Protein AF-0000000086877181 (afdb_homodimer)

Organism: NCBI:txid248903

Nearest PDB structures (foldseek):
  8ja7-assembly1_A  TM=9.144E-01  e=6.037E-13  Mycobacterium tuberculosis H37Rv
  8hps-assembly1_A  TM=8.932E-01  e=5.031E-12  Mycolicibacterium smegmatis MC2 155
  4tqv-assembly4_M  TM=8.470E-01  e=2.787E-09  Sphingomonas sp.
  4tqu-assembly1_M  TM=8.546E-01  e=5.651E-09  Sphingomonas sp.
  4xtc-assembly1_M  TM=8.256E-01  e=1.146E-08  Sphingomonas sp. A1

Structure (mmCIF, N/CA/C/O backbone):
data_AF-0000000086877181-model_v1
#
loop_
_entity.id
_entity.type
_entity.pdbx_description
1 polymer 'Sugar ABC transporter permease'
#
loop_
_atom_site.group_PDB
_atom_site.id
_atom_site.type_symbol
_atom_site.label_atom_id
_atom_site.label_alt_id
_atom_site.label_comp_id
_atom_site.label_asym_id
_atom_site.label_entity_id
_atom_site.label_seq_id
_atom_site.pdbx_PDB_ins_code
_atom_site.Cartn_x
_atom_site.Cartn_y
_atom_site.Cartn_z
_atom_site.occupancy
_atom_site.B_iso_or_equiv
_atom_site.auth_seq_id
_atom_site.auth_comp_id
_atom_site.auth_asym_id
_atom_site.auth_atom_id
_atom_site.pdbx_PDB_model_num
ATOM 1 N N . MET A 1 1 ? -29.438 13.289 18.031 1 41.72 1 MET A N 1
ATOM 2 C CA . MET A 1 1 ? -29.812 12.039 18.703 1 41.72 1 MET A CA 1
ATOM 3 C C . MET A 1 1 ? -30 10.914 17.688 1 41.72 1 MET A C 1
ATOM 5 O O . MET A 1 1 ? -29.734 9.75 18 1 41.72 1 MET A O 1
ATOM 9 N N . PHE A 1 2 ? -30.719 11.242 16.625 1 44.34 2 PHE A N 1
ATOM 10 C CA . PHE A 1 2 ? -31.25 10.289 15.656 1 44.34 2 PHE A CA 1
ATOM 11 C C . PHE A 1 2 ? -30.141 9.688 14.812 1 44.34 2 PHE A C 1
ATOM 13 O O . PHE A 1 2 ? -30.375 8.766 14.031 1 44.34 2 PHE A O 1
ATOM 20 N N . LEU A 1 3 ? -29.031 10.383 14.664 1 51.78 3 LEU A N 1
ATOM 21 C CA . LEU A 1 3 ? -28 10.039 13.688 1 51.78 3 LEU A CA 1
ATOM 22 C C . LEU A 1 3 ? -27.156 8.867 14.18 1 51.78 3 LEU A C 1
ATOM 24 O O . LEU A 1 3 ? -26.406 8.266 13.406 1 51.78 3 LEU A O 1
ATOM 28 N N . LEU A 1 4 ? -27.297 8.648 15.492 1 54.25 4 LEU A N 1
ATOM 29 C CA . LEU A 1 4 ? -26.578 7.566 16.156 1 54.25 4 LEU A CA 1
ATOM 30 C C . LEU A 1 4 ? -27 6.211 15.602 1 54.25 4 LEU A C 1
ATOM 32 O O . LEU A 1 4 ? -26.141 5.348 15.375 1 54.25 4 LEU A O 1
ATOM 36 N N . PRO A 1 5 ? -28.266 6.102 15.523 1 49.78 5 PRO A N 1
ATOM 37 C CA . PRO A 1 5 ? -28.672 4.781 15.031 1 49.78 5 PRO A CA 1
ATOM 38 C C . PRO A 1 5 ? -28.062 4.457 13.664 1 49.78 5 PRO A C 1
ATOM 40 O O . PRO A 1 5 ? -27.656 3.32 13.422 1 49.78 5 PRO A O 1
ATOM 43 N N . GLY A 1 6 ? -28.141 5.449 12.773 1 53.25 6 GLY A N 1
ATOM 44 C CA . GLY A 1 6 ? -27.578 5.223 11.453 1 53.25 6 GLY A CA 1
ATOM 45 C C . GLY A 1 6 ? -26.094 4.926 11.477 1 53.25 6 GLY A C 1
ATOM 46 O O . GLY A 1 6 ? -25.609 4.066 10.734 1 53.25 6 GLY A O 1
ATOM 47 N N . LEU A 1 7 ? -25.531 5.629 12.438 1 60 7 LEU A N 1
ATOM 48 C CA . LEU A 1 7 ? -24.094 5.426 12.586 1 60 7 LEU A CA 1
ATOM 49 C C . LEU A 1 7 ? -23.797 4.039 13.141 1 60 7 LEU A C 1
ATOM 51 O O . LEU A 1 7 ? -22.828 3.395 12.719 1 60 7 LEU A O 1
ATOM 55 N N . LEU A 1 8 ? -24.688 3.59 14.016 1 56.66 8 LEU A N 1
ATOM 56 C CA . LEU A 1 8 ? -24.516 2.242 14.547 1 56.66 8 LEU A CA 1
ATOM 57 C C . LEU A 1 8 ? -24.688 1.198 13.453 1 56.66 8 LEU A C 1
ATOM 59 O O . LEU A 1 8 ? -23.953 0.206 13.406 1 56.66 8 LEU A O 1
ATOM 63 N N . LEU A 1 9 ? -25.719 1.455 12.633 1 55.03 9 LEU A N 1
ATOM 64 C CA . LEU A 1 9 ? -25.922 0.528 11.523 1 55.03 9 LEU A CA 1
ATOM 65 C C . LEU A 1 9 ? -24.688 0.5 10.625 1 55.03 9 LEU A C 1
ATOM 67 O O . LEU A 1 9 ? -24.266 -0.567 10.172 1 55.03 9 LEU A O 1
ATOM 71 N N . TYR A 1 10 ? -24.219 1.684 10.578 1 61.41 10 TYR A N 1
ATOM 72 C CA . TYR A 1 10 ? -23.047 1.777 9.719 1 61.41 10 TYR A CA 1
ATOM 73 C C . TYR A 1 10 ? -21.828 1.139 10.375 1 61.41 10 TYR A C 1
ATOM 75 O O . TYR A 1 10 ? -21 0.524 9.703 1 61.41 10 TYR A O 1
ATOM 83 N N . VAL A 1 11 ? -21.922 1.151 11.742 1 64.88 11 VAL A N 1
ATOM 84 C CA . VAL A 1 11 ? -20.828 0.486 12.445 1 64.88 11 VAL A CA 1
ATOM 85 C C . VAL A 1 11 ? -20.891 -1.018 12.188 1 64.88 11 VAL A C 1
ATOM 87 O O . VAL A 1 11 ? -19.859 -1.66 11.977 1 64.88 11 VAL A O 1
ATOM 90 N N . GLY A 1 12 ? -22.125 -1.468 12.188 1 63.94 12 GLY A N 1
ATOM 91 C CA . GLY A 1 12 ? -22.281 -2.885 11.906 1 63.94 12 GLY A CA 1
ATOM 92 C C . GLY A 1 12 ? -21.766 -3.283 10.539 1 63.94 12 GLY A C 1
ATOM 93 O O . GLY A 1 12 ? -21.031 -4.266 10.414 1 63.94 12 GLY A O 1
ATOM 94 N N . LEU A 1 13 ? -22.047 -2.424 9.609 1 68 13 LEU A N 1
ATOM 95 C CA . LEU A 1 13 ? -21.609 -2.74 8.25 1 68 13 LEU A CA 1
ATOM 96 C C . LEU A 1 13 ? -20.094 -2.625 8.117 1 68 13 LEU A C 1
ATOM 98 O O . LEU A 1 13 ? -19.484 -3.35 7.336 1 68 13 LEU A O 1
ATOM 102 N N . PHE A 1 14 ? -19.609 -1.828 8.992 1 74.44 14 PHE A N 1
ATOM 103 C CA . PHE A 1 14 ? -18.172 -1.59 8.906 1 74.44 14 PHE A CA 1
ATOM 104 C C . PHE A 1 14 ? -17.406 -2.621 9.719 1 74.44 14 PHE A C 1
ATOM 106 O O . PHE A 1 14 ? -16.344 -3.076 9.312 1 74.44 14 PHE A O 1
ATOM 113 N N . VAL A 1 15 ? -18.078 -3.035 10.805 1 79.19 15 VAL A N 1
ATOM 114 C CA . VAL A 1 15 ? -17.359 -3.943 11.695 1 79.19 15 VAL A CA 1
ATOM 115 C C . VAL A 1 15 ? -17.672 -5.391 11.312 1 79.19 15 VAL A C 1
ATOM 117 O O . VAL A 1 15 ? -16.875 -6.293 11.586 1 79.19 15 VAL A O 1
ATOM 120 N N . PHE A 1 16 ? -18.703 -5.543 10.602 1 83.62 16 PHE A N 1
ATOM 121 C CA . PHE A 1 16 ? -19.234 -6.867 10.32 1 83.62 16 PHE A CA 1
ATOM 122 C C . PHE A 1 16 ? -18.234 -7.711 9.547 1 83.62 16 PHE A C 1
ATOM 124 O O . PHE A 1 16 ? -17.969 -8.859 9.914 1 83.62 16 PHE A O 1
ATOM 131 N N . PRO A 1 17 ? -17.641 -7.199 8.531 1 85.94 17 PRO A N 1
ATOM 132 C CA . PRO A 1 17 ? -16.688 -8.039 7.793 1 85.94 17 PRO A CA 1
ATOM 133 C C . PRO A 1 17 ? -15.523 -8.508 8.656 1 85.94 17 PRO A C 1
ATOM 135 O O . PRO A 1 17 ? -15.109 -9.664 8.57 1 85.94 17 PRO A O 1
ATOM 138 N N . THR A 1 18 ? -15.078 -7.637 9.445 1 84.56 18 THR A N 1
ATOM 139 C CA . THR A 1 18 ? -13.984 -8 10.336 1 84.56 18 THR A CA 1
ATOM 140 C C . THR A 1 18 ? -14.422 -9.086 11.312 1 84.56 18 THR A C 1
ATOM 142 O O . THR A 1 18 ? -13.656 -10.016 11.602 1 84.56 18 THR A O 1
ATOM 145 N N . LEU A 1 19 ? -15.641 -9 11.766 1 86.94 19 LEU A N 1
ATOM 146 C CA . LEU A 1 19 ? -16.172 -10 12.68 1 86.94 19 LEU A CA 1
ATOM 147 C C . LEU A 1 19 ? -16.344 -11.344 11.977 1 86.94 19 LEU A C 1
ATOM 149 O O . LEU A 1 19 ? -16.203 -12.391 12.609 1 86.94 19 LEU A O 1
ATOM 153 N N . THR A 1 20 ? -16.594 -11.297 10.734 1 87.5 20 THR A N 1
ATOM 154 C CA . THR A 1 20 ? -16.703 -12.539 9.977 1 87.5 20 THR A CA 1
ATOM 155 C C . THR A 1 20 ? -15.344 -13.242 9.898 1 87.5 20 THR A C 1
ATOM 157 O O . THR A 1 20 ? -15.266 -14.469 9.992 1 87.5 20 THR A O 1
ATOM 160 N N . GLY A 1 21 ? -14.289 -12.422 9.664 1 89.56 21 GLY A N 1
ATOM 161 C CA . GLY A 1 21 ? -12.953 -13 9.719 1 89.56 21 GLY A CA 1
ATOM 162 C C . GLY A 1 21 ? -12.648 -13.648 11.055 1 89.56 21 GLY A C 1
ATOM 163 O O . GLY A 1 21 ? -12.07 -14.742 11.102 1 89.56 21 GLY A O 1
ATOM 164 N N . LEU A 1 22 ? -13.102 -12.961 12.102 1 92.25 22 LEU A N 1
ATOM 165 C CA . LEU A 1 22 ? -12.93 -13.508 13.438 1 92.25 22 LEU A CA 1
ATOM 166 C C . LEU A 1 22 ? -13.719 -14.805 13.594 1 92.25 22 LEU A C 1
ATOM 168 O O . LEU A 1 22 ? -13.227 -15.773 14.172 1 92.25 22 LEU A O 1
ATOM 172 N N . PHE A 1 23 ? -14.859 -14.828 13.109 1 91.44 23 PHE A N 1
ATOM 173 C CA . PHE A 1 23 ? -15.727 -16 13.195 1 91.44 23 PHE A CA 1
ATOM 174 C C . PHE A 1 23 ? -15.07 -17.203 12.523 1 91.44 23 PHE A C 1
ATOM 176 O O . PHE A 1 23 ? -14.977 -18.281 13.125 1 91.44 23 PHE A O 1
ATOM 183 N N . TYR A 1 24 ? -14.562 -17.047 11.328 1 92.44 24 TYR A N 1
ATOM 184 C CA . TYR A 1 24 ? -14 -18.172 10.578 1 92.44 24 TYR A CA 1
ATOM 185 C C . TYR A 1 24 ? -12.68 -18.625 11.188 1 92.44 24 TYR A C 1
ATOM 187 O O . TYR A 1 24 ? -12.25 -19.75 10.969 1 92.44 24 TYR A O 1
ATOM 195 N N . SER A 1 25 ? -12.062 -17.703 11.914 1 96.25 25 SER A N 1
ATOM 196 C CA . SER A 1 25 ? -10.828 -18.078 12.586 1 96.25 25 SER A CA 1
ATOM 197 C C . SER A 1 25 ? -11.062 -19.203 13.594 1 96.25 25 SER A C 1
ATOM 199 O O . SER A 1 25 ? -10.117 -19.844 14.047 1 96.25 25 SER A O 1
ATOM 201 N N . PHE A 1 26 ? -12.328 -19.438 13.93 1 97.31 26 PHE A N 1
ATOM 202 C CA . PHE A 1 26 ? -12.672 -20.484 14.883 1 97.31 26 PHE A CA 1
ATOM 203 C C . PHE A 1 26 ? -13.203 -21.719 14.156 1 97.31 26 PHE A C 1
ATOM 205 O O . PHE A 1 26 ? -13.734 -22.641 14.781 1 97.31 26 PHE A O 1
ATOM 212 N N . THR A 1 27 ? -13.07 -21.75 12.836 1 95.31 27 THR A N 1
ATOM 213 C CA . THR A 1 27 ? -13.578 -22.859 12.047 1 95.31 27 THR A CA 1
ATOM 214 C C . THR A 1 27 ? -12.461 -23.516 11.242 1 95.31 27 THR A C 1
ATOM 216 O O . THR A 1 27 ? -11.359 -22.984 11.148 1 95.31 27 THR A O 1
ATOM 219 N N . ASP A 1 28 ? -12.734 -24.719 10.695 1 96.38 28 ASP A N 1
ATOM 220 C CA . ASP A 1 28 ? -11.781 -25.422 9.844 1 96.38 28 ASP A CA 1
ATOM 221 C C . ASP A 1 28 ? -12.133 -25.266 8.367 1 96.38 28 ASP A C 1
ATOM 223 O O . ASP A 1 28 ? -11.82 -26.125 7.543 1 96.38 28 ASP A O 1
ATOM 227 N N . TRP A 1 29 ? -12.734 -24.172 8.023 1 91.81 29 TRP A N 1
ATOM 228 C CA . TRP A 1 29 ? -13.227 -23.984 6.66 1 91.81 29 TRP A CA 1
ATOM 229 C C . TRP A 1 29 ? -12.078 -23.906 5.668 1 91.81 29 TRP A C 1
ATOM 231 O O . TRP A 1 29 ? -11.055 -23.281 5.938 1 91.81 29 TRP A O 1
ATOM 241 N N . ASP A 1 30 ? -12.289 -24.531 4.547 1 92.12 30 ASP A N 1
ATOM 242 C CA . ASP A 1 30 ? -11.242 -24.578 3.533 1 92.12 30 ASP A CA 1
ATOM 243 C C . ASP A 1 30 ? -11.453 -23.5 2.475 1 92.12 30 ASP A C 1
ATOM 245 O O . ASP A 1 30 ? -10.617 -23.312 1.591 1 92.12 30 ASP A O 1
ATOM 249 N N . GLY A 1 31 ? -12.578 -22.812 2.541 1 84.12 31 GLY A N 1
ATOM 250 C CA . GLY A 1 31 ? -12.828 -21.719 1.627 1 84.12 31 GLY A CA 1
ATOM 251 C C . GLY A 1 31 ? -13.695 -22.109 0.442 1 84.12 31 GLY A C 1
ATOM 252 O O . GLY A 1 31 ? -14.133 -21.25 -0.323 1 84.12 31 GLY A O 1
ATOM 253 N N . VAL A 1 32 ? -13.992 -23.391 0.333 1 82.38 32 VAL A N 1
ATOM 254 C CA . VAL A 1 32 ? -14.703 -23.844 -0.86 1 82.38 32 VAL A CA 1
ATOM 255 C C . VAL A 1 32 ? -15.891 -24.703 -0.455 1 82.38 32 VAL A C 1
ATOM 257 O O . VAL A 1 32 ? -16.969 -24.625 -1.062 1 82.38 32 VAL A O 1
ATOM 260 N N . SER A 1 33 ? -15.656 -25.484 0.576 1 86.31 33 SER A N 1
ATOM 261 C CA . SER A 1 33 ? -16.688 -26.438 0.997 1 86.31 33 SER A CA 1
ATOM 262 C C . SER A 1 33 ? -17.922 -25.703 1.501 1 86.31 33 SER A C 1
ATOM 264 O O . SER A 1 33 ? -17.828 -24.609 2.049 1 86.31 33 SER A O 1
ATOM 266 N N . PRO A 1 34 ? -19.062 -26.281 1.38 1 83.38 34 PRO A N 1
ATOM 267 C CA . PRO A 1 34 ? -20.312 -25.656 1.816 1 83.38 34 PRO A CA 1
ATOM 268 C C . PRO A 1 34 ? -20.484 -25.703 3.332 1 83.38 34 PRO A C 1
ATOM 270 O O . PRO A 1 34 ? -21.391 -25.062 3.867 1 83.38 34 PRO A O 1
ATOM 273 N N . SER A 1 35 ? -19.641 -26.516 3.943 1 87.06 35 SER A N 1
ATOM 274 C CA . SER A 1 35 ? -19.766 -26.625 5.395 1 87.06 35 SER A CA 1
ATOM 275 C C . SER A 1 35 ? -18.406 -26.516 6.082 1 87.06 35 SER A C 1
ATOM 277 O O . SER A 1 35 ? -17.375 -26.594 5.43 1 87.06 35 SER A O 1
ATOM 279 N N . TYR A 1 36 ? -18.484 -26.156 7.336 1 90.81 36 TYR A N 1
ATOM 280 C CA . TYR A 1 36 ? -17.312 -26.078 8.188 1 90.81 36 TYR A CA 1
ATOM 281 C C . TYR A 1 36 ? -17.625 -26.516 9.609 1 90.81 36 TYR A C 1
ATOM 283 O O . TYR A 1 36 ? -18.797 -26.578 9.992 1 90.81 36 TYR A O 1
ATOM 291 N N . ALA A 1 37 ? -16.609 -26.938 10.383 1 95.94 37 ALA A N 1
ATOM 292 C CA . ALA A 1 37 ? -16.75 -27.266 11.797 1 95.94 37 ALA A CA 1
ATOM 293 C C . ALA A 1 37 ? -16.094 -26.203 12.672 1 95.94 37 ALA A C 1
ATOM 295 O O . ALA A 1 37 ? -15.117 -25.578 12.258 1 95.94 37 ALA A O 1
ATOM 296 N N . PHE A 1 38 ? -16.719 -26.047 13.797 1 96.88 38 PHE A N 1
ATOM 297 C CA . PHE A 1 38 ? -16.078 -25.203 14.797 1 96.88 38 PHE A CA 1
ATOM 298 C C . PHE A 1 38 ? -14.938 -25.938 15.492 1 96.88 38 PHE A C 1
ATOM 300 O O . PHE A 1 38 ? -15.102 -27.078 15.93 1 96.88 38 PHE A O 1
ATOM 307 N N . VAL A 1 39 ? -13.812 -25.297 15.547 1 98 39 VAL A N 1
ATOM 308 C CA . VAL A 1 39 ? -12.633 -25.953 16.109 1 98 39 VAL A CA 1
ATOM 309 C C . VAL A 1 39 ? -12.094 -25.125 17.281 1 98 39 VAL A C 1
ATOM 311 O O . VAL A 1 39 ? -10.984 -25.359 17.766 1 98 39 VAL A O 1
ATOM 314 N N . GLY A 1 40 ? -12.844 -24.109 17.656 1 97.19 40 GLY A N 1
ATOM 315 C CA . GLY A 1 40 ? -12.43 -23.281 18.781 1 97.19 40 GLY A CA 1
ATOM 316 C C . GLY A 1 40 ? -11.117 -22.547 18.531 1 97.19 40 GLY A C 1
ATOM 317 O O . GLY A 1 40 ? -10.961 -21.891 17.5 1 97.19 40 GLY A O 1
ATOM 318 N N . LEU A 1 41 ? -10.172 -22.828 19.469 1 97.88 41 LEU A N 1
ATOM 319 C CA . LEU A 1 41 ? -8.922 -22.078 19.422 1 97.88 41 LEU A CA 1
ATOM 320 C C . LEU A 1 41 ? -7.828 -22.875 18.719 1 97.88 41 LEU A C 1
ATOM 322 O O . LEU A 1 41 ? -6.656 -22.5 18.734 1 97.88 41 LEU A O 1
ATOM 326 N N . ASP A 1 42 ? -8.156 -23.891 18 1 98.19 42 ASP A N 1
ATOM 327 C CA . ASP A 1 42 ? -7.188 -24.797 17.391 1 98.19 42 ASP A CA 1
ATOM 328 C C . ASP A 1 42 ? -6.371 -24.078 16.312 1 98.19 42 ASP A C 1
ATOM 330 O O . ASP A 1 42 ? -5.164 -24.312 16.188 1 98.19 42 ASP A O 1
ATOM 334 N N . ASN A 1 43 ? -7.051 -23.234 15.555 1 98.25 43 ASN A N 1
ATOM 335 C CA . ASN A 1 43 ? -6.332 -22.5 14.516 1 98.25 43 ASN A CA 1
ATOM 336 C C . ASN A 1 43 ? -5.25 -21.594 15.117 1 98.25 43 ASN A C 1
ATOM 338 O O . ASN A 1 43 ? -4.184 -21.422 14.523 1 98.25 43 ASN A O 1
ATOM 342 N N . TYR A 1 44 ? -5.543 -21.047 16.25 1 98.06 44 TYR A N 1
ATOM 343 C CA . TYR A 1 44 ? -4.57 -20.203 16.922 1 98.06 44 TYR A CA 1
ATOM 344 C C . TYR A 1 44 ? -3.412 -21.016 17.484 1 98.06 44 TYR A C 1
ATOM 346 O O . TYR A 1 44 ? -2.248 -20.625 17.344 1 98.06 44 TYR A O 1
ATOM 354 N N . LYS A 1 45 ? -3.725 -22.125 18.016 1 97.81 45 LYS A N 1
ATOM 355 C CA . LYS A 1 45 ? -2.686 -23.016 18.5 1 97.81 45 LYS A CA 1
ATOM 356 C C . LYS A 1 45 ? -1.813 -23.531 17.359 1 97.81 45 LYS A C 1
ATOM 358 O O . LYS A 1 45 ? -0.585 -23.547 17.469 1 97.81 45 LYS A O 1
ATOM 363 N N . ASP A 1 46 ? -2.451 -23.891 16.312 1 97.31 46 ASP A N 1
ATOM 364 C CA . ASP A 1 46 ? -1.736 -24.406 15.141 1 97.31 46 ASP A CA 1
ATOM 365 C C . ASP A 1 46 ? -0.84 -23.328 14.539 1 97.31 46 ASP A C 1
ATOM 367 O O . ASP A 1 46 ? 0.278 -23.609 14.102 1 97.31 46 ASP A O 1
ATOM 371 N N . SER A 1 47 ? -1.338 -22.125 14.461 1 96.88 47 SER A N 1
ATOM 372 C CA . SER A 1 47 ? -0.537 -21.031 13.938 1 96.88 47 SER A CA 1
ATOM 373 C C . SER A 1 47 ? 0.708 -20.797 14.789 1 96.88 47 SER A C 1
ATOM 375 O O . SER A 1 47 ? 1.825 -20.766 14.266 1 96.88 47 SER A O 1
ATOM 377 N N . LEU A 1 48 ? 0.527 -20.766 16.109 1 95.81 48 LEU A N 1
ATOM 378 C CA . LEU A 1 48 ? 1.632 -20.438 17.016 1 95.81 48 LEU A CA 1
ATOM 379 C C . LEU A 1 48 ? 2.633 -21.578 17.078 1 95.81 48 LEU A C 1
ATOM 381 O O . LEU A 1 48 ? 3.818 -21.359 17.344 1 95.81 48 LEU A O 1
ATOM 385 N N . SER A 1 49 ? 2.215 -22.75 16.781 1 96.12 49 SER A N 1
ATOM 386 C CA . SER A 1 49 ? 3.092 -23.922 16.828 1 96.12 49 SER A CA 1
ATOM 387 C C . SER A 1 49 ? 3.748 -24.172 15.469 1 96.12 49 SER A C 1
ATOM 389 O O . SER A 1 49 ? 4.684 -24.969 15.367 1 96.12 49 SER A O 1
ATOM 391 N N . SER A 1 50 ? 3.271 -23.531 14.461 1 97.12 50 SER A N 1
ATOM 392 C CA . SER A 1 50 ? 3.791 -23.703 13.109 1 97.12 50 SER A CA 1
ATOM 393 C C . SER A 1 50 ? 5.188 -23.109 12.969 1 97.12 50 SER A C 1
ATOM 395 O O . SER A 1 50 ? 5.398 -21.938 13.266 1 97.12 50 SER A O 1
ATOM 397 N N . ILE A 1 51 ? 6.094 -23.938 12.461 1 97.12 51 ILE A N 1
ATOM 398 C CA . ILE A 1 51 ? 7.457 -23.484 12.211 1 97.12 51 ILE A CA 1
ATOM 399 C C . ILE A 1 51 ? 7.445 -22.391 11.148 1 97.12 51 ILE A C 1
ATOM 401 O O . ILE A 1 51 ? 8.195 -21.422 11.242 1 97.12 51 ILE A O 1
ATOM 405 N N . VAL A 1 52 ? 6.598 -22.562 10.188 1 97.38 52 VAL A N 1
ATOM 406 C CA . VAL A 1 52 ? 6.531 -21.609 9.094 1 97.38 52 VAL A CA 1
ATOM 407 C C . VAL A 1 52 ? 5.961 -20.281 9.602 1 97.38 52 VAL A C 1
ATOM 409 O O . VAL A 1 52 ? 6.441 -19.203 9.227 1 97.38 52 VAL A O 1
ATOM 412 N N . PHE A 1 53 ? 4.969 -20.375 10.523 1 97.94 53 PHE A N 1
ATOM 413 C CA . PHE A 1 53 ? 4.395 -19.156 11.094 1 97.94 53 PHE A CA 1
ATOM 414 C C . PHE A 1 53 ? 5.434 -18.406 11.914 1 97.94 53 PHE A C 1
ATOM 416 O O . PHE A 1 53 ? 5.574 -17.188 11.781 1 97.94 53 PHE A O 1
ATOM 423 N N . ARG A 1 54 ? 6.137 -19.125 12.711 1 97.56 54 ARG A N 1
ATOM 424 C CA . ARG A 1 54 ? 7.145 -18.5 13.555 1 97.56 54 ARG A CA 1
ATOM 425 C C . ARG A 1 54 ? 8.258 -17.875 12.719 1 97.56 54 ARG A C 1
ATOM 427 O O . ARG A 1 54 ? 8.75 -16.797 13.039 1 97.56 54 ARG A O 1
ATOM 434 N N . LYS A 1 55 ? 8.633 -18.578 11.68 1 98.06 55 LYS A N 1
ATOM 435 C CA . LYS A 1 55 ? 9.633 -18.031 10.766 1 98.06 55 LYS A CA 1
ATOM 436 C C . LYS A 1 55 ? 9.117 -16.766 10.078 1 98.06 55 LYS A C 1
ATOM 438 O O . LYS A 1 55 ? 9.844 -15.781 9.953 1 98.06 55 LYS A O 1
ATOM 443 N N . ALA A 1 56 ? 7.863 -16.797 9.594 1 98.44 56 ALA A N 1
ATOM 444 C CA . ALA A 1 56 ? 7.25 -15.648 8.945 1 98.44 56 ALA A CA 1
ATOM 445 C C . ALA A 1 56 ? 7.195 -14.453 9.891 1 98.44 56 ALA A C 1
ATOM 447 O O . ALA A 1 56 ? 7.453 -13.32 9.484 1 98.44 56 ALA A O 1
ATOM 448 N N . PHE A 1 57 ? 6.867 -14.75 11.156 1 97.5 57 PHE A N 1
ATOM 449 C CA . PHE A 1 57 ? 6.832 -13.688 12.156 1 97.5 57 PHE A CA 1
ATOM 450 C C . PHE A 1 57 ? 8.219 -13.086 12.359 1 97.5 57 PHE A C 1
ATOM 452 O O . PHE A 1 57 ? 8.375 -11.867 12.367 1 97.5 57 PHE A O 1
ATOM 459 N N . GLY A 1 58 ? 9.188 -13.914 12.531 1 97.75 58 GLY A N 1
ATOM 460 C CA . GLY A 1 58 ? 10.555 -13.445 12.672 1 97.75 58 GLY A CA 1
ATOM 461 C C . GLY A 1 58 ? 11.039 -12.641 11.484 1 97.75 58 GLY A C 1
ATOM 462 O O . GLY A 1 58 ? 11.633 -11.57 11.656 1 97.75 58 GLY A O 1
ATOM 463 N N . ASN A 1 59 ? 10.766 -13.164 10.273 1 98.56 59 ASN A N 1
ATOM 464 C CA . ASN A 1 59 ? 11.125 -12.453 9.055 1 98.56 59 ASN A CA 1
ATOM 465 C C . ASN A 1 59 ? 10.445 -11.086 8.984 1 98.56 59 ASN A C 1
ATOM 467 O O . ASN A 1 59 ? 11.047 -10.109 8.539 1 98.56 59 ASN A O 1
ATOM 471 N N . ASN A 1 60 ? 9.195 -11.078 9.422 1 98.06 60 ASN A N 1
ATOM 472 C CA . ASN A 1 60 ? 8.43 -9.844 9.391 1 98.06 60 ASN A CA 1
ATOM 473 C C . ASN A 1 60 ? 9.055 -8.773 10.281 1 98.06 60 ASN A C 1
ATOM 475 O O . ASN A 1 60 ? 9.18 -7.617 9.867 1 98.06 60 ASN A O 1
ATOM 479 N N . VAL A 1 61 ? 9.438 -9.156 11.453 1 96.94 61 VAL A N 1
ATOM 480 C CA . VAL A 1 61 ? 10.047 -8.242 12.406 1 96.94 61 VAL A CA 1
ATOM 481 C C . VAL A 1 61 ? 11.414 -7.801 11.891 1 96.94 61 VAL A C 1
ATOM 483 O O . VAL A 1 61 ? 11.75 -6.613 11.93 1 96.94 61 VAL A O 1
ATOM 486 N N . GLU A 1 62 ? 12.148 -8.734 11.398 1 98 62 GLU A N 1
ATOM 487 C CA . GLU A 1 62 ? 13.469 -8.438 10.852 1 98 62 GLU A CA 1
ATOM 488 C C . GLU A 1 62 ? 13.375 -7.461 9.688 1 98 62 GLU A C 1
ATOM 490 O O . GLU A 1 62 ? 14.141 -6.496 9.609 1 98 62 GLU A O 1
ATOM 495 N N . PHE A 1 63 ? 12.5 -7.738 8.82 1 98.44 63 PHE A N 1
ATOM 496 C CA . PHE A 1 63 ? 12.273 -6.883 7.66 1 98.44 63 PHE A CA 1
ATOM 497 C C . PHE A 1 63 ? 11.859 -5.48 8.094 1 98.44 63 PHE A C 1
ATOM 499 O O . PHE A 1 63 ? 12.461 -4.492 7.664 1 98.44 63 PHE A O 1
ATOM 506 N N . MET A 1 64 ? 10.891 -5.43 8.953 1 97.5 64 MET A N 1
ATOM 507 C CA . MET A 1 64 ? 10.359 -4.16 9.438 1 97.5 64 MET A CA 1
ATOM 508 C C . MET A 1 64 ? 11.445 -3.34 10.117 1 97.5 64 MET A C 1
ATOM 510 O O . MET A 1 64 ? 11.633 -2.162 9.805 1 97.5 64 MET A O 1
ATOM 514 N N . LEU A 1 65 ? 12.18 -3.918 11.008 1 97.38 65 LEU A N 1
ATOM 515 C CA . LEU A 1 65 ? 13.219 -3.193 11.742 1 97.38 65 LEU A CA 1
ATOM 516 C C . LEU A 1 65 ? 14.305 -2.691 10.797 1 97.38 65 LEU A C 1
ATOM 518 O O . LEU A 1 65 ? 14.758 -1.552 10.922 1 97.38 65 LEU A O 1
ATOM 522 N N . THR A 1 66 ? 14.695 -3.553 9.891 1 98.5 66 THR A N 1
ATOM 523 C CA . THR A 1 66 ? 15.719 -3.168 8.922 1 98.5 66 THR A CA 1
ATOM 524 C C . THR A 1 66 ? 15.258 -1.978 8.086 1 98.5 66 THR A C 1
ATOM 526 O O . THR A 1 66 ? 15.992 -1.006 7.918 1 98.5 66 THR A O 1
ATOM 529 N N . VAL A 1 67 ? 14.039 -2.045 7.605 1 98.5 67 VAL A N 1
ATOM 530 C CA . VAL A 1 67 ? 13.508 -1 6.734 1 98.5 67 VAL A CA 1
ATOM 531 C C . VAL A 1 67 ? 13.312 0.286 7.535 1 98.5 67 VAL A C 1
ATOM 533 O O . VAL A 1 67 ? 13.688 1.37 7.082 1 98.5 67 VAL A O 1
ATOM 536 N N . VAL A 1 68 ? 12.75 0.156 8.742 1 97.25 68 VAL A N 1
ATOM 537 C CA . VAL A 1 68 ? 12.461 1.34 9.547 1 97.25 68 VAL A CA 1
ATOM 538 C C . VAL A 1 68 ? 13.766 2.078 9.852 1 97.25 68 VAL A C 1
ATOM 540 O O . VAL A 1 68 ? 13.844 3.299 9.703 1 97.25 68 VAL A O 1
ATOM 543 N N . ILE A 1 69 ? 14.773 1.373 10.211 1 98 69 ILE A N 1
ATOM 544 C CA . ILE A 1 69 ? 16.047 1.981 10.594 1 98 69 ILE A CA 1
ATOM 545 C C . ILE A 1 69 ? 16.734 2.578 9.367 1 98 69 ILE A C 1
ATOM 547 O O . ILE A 1 69 ? 17.078 3.758 9.352 1 98 69 ILE A O 1
ATOM 551 N N . ALA A 1 70 ? 16.828 1.83 8.336 1 98.19 70 ALA A N 1
ATOM 552 C CA . ALA A 1 70 ? 17.562 2.262 7.152 1 98.19 70 ALA A CA 1
ATOM 553 C C . ALA A 1 70 ? 16.828 3.371 6.418 1 98.19 70 ALA A C 1
ATOM 555 O O . ALA A 1 70 ? 17.422 4.363 6 1 98.19 70 ALA A O 1
ATOM 556 N N . GLN A 1 71 ? 15.547 3.174 6.223 1 97.69 71 GLN A N 1
ATOM 557 C CA . GLN A 1 71 ? 14.758 4.152 5.477 1 97.69 71 GLN A CA 1
ATOM 558 C C . GLN A 1 71 ? 14.68 5.48 6.223 1 97.69 71 GLN A C 1
ATOM 560 O O . GLN A 1 71 ? 14.742 6.547 5.609 1 97.69 71 GLN A O 1
ATOM 565 N N . THR A 1 72 ? 14.5 5.391 7.574 1 97.25 72 THR A N 1
ATOM 566 C CA . THR A 1 72 ? 14.469 6.617 8.367 1 97.25 72 THR A CA 1
ATOM 567 C C . THR A 1 72 ? 15.805 7.352 8.273 1 97.25 72 THR A C 1
ATOM 569 O O . THR A 1 72 ? 15.836 8.562 8.047 1 97.25 72 THR A O 1
ATOM 572 N N . PHE A 1 73 ? 16.828 6.621 8.367 1 97.19 73 PHE A N 1
ATOM 573 C CA . PHE A 1 73 ? 18.172 7.203 8.32 1 97.19 73 PHE A CA 1
ATOM 574 C C . PHE A 1 73 ? 18.453 7.816 6.957 1 97.19 73 PHE A C 1
ATOM 576 O O . PHE A 1 73 ? 18.875 8.969 6.863 1 97.19 73 PHE A O 1
ATOM 583 N N . ILE A 1 74 ? 18.203 7.125 5.918 1 95.62 74 ILE A N 1
ATOM 584 C CA . ILE A 1 74 ? 18.516 7.57 4.566 1 95.62 74 ILE A CA 1
ATOM 585 C C . ILE A 1 74 ? 17.625 8.758 4.195 1 95.62 74 ILE A C 1
ATOM 587 O O . ILE A 1 74 ? 18.094 9.734 3.607 1 95.62 74 ILE A O 1
ATOM 591 N N . SER A 1 75 ? 16.344 8.656 4.539 1 97 75 SER A N 1
ATOM 592 C CA . SER A 1 75 ? 15.445 9.766 4.242 1 97 75 SER A CA 1
ATOM 593 C C . SER A 1 75 ? 15.859 11.031 4.973 1 97 75 SER A C 1
ATOM 595 O O . SER A 1 75 ? 15.758 12.133 4.426 1 97 75 SER A O 1
ATOM 597 N N . LEU A 1 76 ? 16.312 10.891 6.23 1 96.81 76 LEU A N 1
ATOM 598 C CA . LEU A 1 76 ? 16.75 12.047 7.012 1 96.81 76 LEU A CA 1
ATOM 599 C C . LEU A 1 76 ? 18 12.672 6.395 1 96.81 76 LEU A C 1
ATOM 601 O O . LEU A 1 76 ? 18.094 13.891 6.262 1 96.81 76 LEU A O 1
ATOM 605 N N . VAL A 1 77 ? 18.922 11.836 6.035 1 94.94 77 VAL A N 1
ATOM 606 C CA . VAL A 1 77 ? 20.156 12.32 5.434 1 94.94 77 VAL A CA 1
ATOM 607 C C . VAL A 1 77 ? 19.844 13.062 4.133 1 94.94 77 VAL A C 1
ATOM 609 O O . VAL A 1 77 ? 20.359 14.164 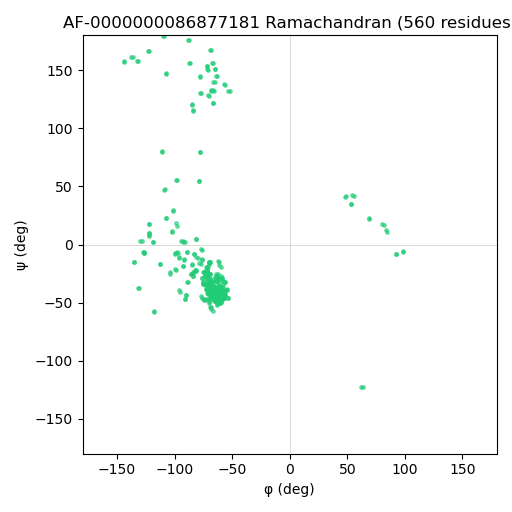3.898 1 94.94 77 VAL A O 1
ATOM 612 N N . LEU A 1 78 ? 19 12.5 3.314 1 94.25 78 LEU A N 1
ATOM 613 C CA . LEU A 1 78 ? 18.609 13.148 2.066 1 94.25 78 LEU A CA 1
ATOM 614 C C . LEU A 1 78 ? 17.906 14.477 2.336 1 94.25 78 LEU A C 1
ATOM 616 O O . LEU A 1 78 ? 18.156 15.461 1.646 1 94.25 78 LEU A O 1
ATOM 620 N N . ALA A 1 79 ? 17.078 14.469 3.354 1 96.5 79 ALA A N 1
ATOM 621 C CA . ALA A 1 79 ? 16.359 15.688 3.689 1 96.5 79 ALA A CA 1
ATOM 622 C C . ALA A 1 79 ? 17.312 16.797 4.129 1 96.5 79 ALA A C 1
ATOM 624 O O . ALA A 1 79 ? 17.156 17.953 3.729 1 96.5 79 ALA A O 1
ATOM 625 N N . LEU A 1 80 ? 18.297 16.438 4.957 1 95 80 LEU A N 1
ATOM 626 C CA . LEU A 1 80 ? 19.266 17.422 5.449 1 95 80 LEU A CA 1
ATOM 627 C C . LEU A 1 80 ? 20.094 17.984 4.305 1 95 80 LEU A C 1
ATOM 629 O O . LEU A 1 80 ? 20.453 19.172 4.316 1 95 80 LEU A O 1
ATOM 633 N N . LEU A 1 81 ? 20.297 17.156 3.322 1 92.88 81 LEU A N 1
ATOM 634 C CA . LEU A 1 81 ? 21.125 17.578 2.195 1 92.88 81 LEU A CA 1
ATOM 635 C C . LEU A 1 81 ? 20.297 18.406 1.21 1 92.88 81 LEU A C 1
ATOM 637 O O . LEU A 1 81 ? 20.859 19.266 0.506 1 92.88 81 LEU A O 1
ATOM 641 N N . LEU A 1 82 ? 18.984 18.234 1.25 1 94.56 82 LEU A N 1
ATOM 642 C CA . LEU A 1 82 ? 18.203 18.828 0.164 1 94.56 82 LEU A CA 1
ATOM 643 C C . LEU A 1 82 ? 17.156 19.797 0.706 1 94.56 82 LEU A C 1
ATOM 645 O O . LEU A 1 82 ? 16.234 20.188 -0.017 1 94.56 82 LEU A O 1
ATOM 649 N N . VAL A 1 83 ? 17.328 20.188 1.867 1 95.38 83 VAL A N 1
ATOM 650 C CA . VAL A 1 83 ? 16.312 20.969 2.553 1 95.38 83 VAL A CA 1
ATOM 651 C C . VAL A 1 83 ? 16.188 22.344 1.913 1 95.38 83 VAL A C 1
ATOM 653 O O . VAL A 1 83 ? 15.094 22.922 1.857 1 95.38 83 VAL A O 1
ATOM 656 N N . LYS A 1 84 ? 17.266 22.875 1.396 1 94.12 84 LYS A N 1
ATOM 657 C CA . LYS A 1 84 ? 17.234 24.219 0.801 1 94.12 84 LYS A CA 1
ATOM 658 C C . LYS A 1 84 ? 16.469 24.203 -0.523 1 94.12 84 LYS A C 1
ATOM 660 O O . LYS A 1 84 ? 16.531 23.219 -1.273 1 94.12 84 LYS A O 1
ATOM 665 N N . ASN A 1 85 ? 15.852 25.312 -0.869 1 93.88 85 ASN A N 1
ATOM 666 C CA . ASN A 1 85 ? 14.984 25.375 -2.043 1 93.88 85 ASN A CA 1
ATOM 667 C C . ASN A 1 85 ? 15.719 25.969 -3.242 1 93.88 85 ASN A C 1
ATOM 669 O O . ASN A 1 85 ? 15.227 26.906 -3.881 1 93.88 85 ASN A O 1
ATOM 673 N N . THR A 1 86 ? 16.812 25.406 -3.588 1 94 86 THR A N 1
ATOM 674 C CA . THR A 1 86 ? 17.453 25.766 -4.844 1 94 86 THR A CA 1
ATOM 675 C C . THR A 1 86 ? 16.906 24.938 -6 1 94 86 THR A C 1
ATOM 677 O O . THR A 1 86 ? 16.328 23.875 -5.781 1 94 86 THR A O 1
ATOM 680 N N . LYS A 1 87 ? 17 25.422 -7.195 1 92.81 87 LYS A N 1
ATOM 681 C CA . LYS A 1 87 ? 16.484 24.719 -8.375 1 92.81 87 LYS A CA 1
ATOM 682 C C . LYS A 1 87 ? 17.047 23.312 -8.453 1 92.81 87 LYS A C 1
ATOM 684 O O . LYS A 1 87 ? 16.312 22.344 -8.695 1 92.81 87 LYS A O 1
ATOM 689 N N . THR A 1 88 ? 18.328 23.156 -8.25 1 91.56 88 THR A N 1
ATOM 690 C CA . THR A 1 88 ? 18.984 21.859 -8.328 1 91.56 88 THR A CA 1
ATOM 691 C C . THR A 1 88 ? 18.438 20.906 -7.27 1 91.56 88 THR A C 1
ATOM 693 O O . THR A 1 88 ? 18.172 19.75 -7.559 1 91.56 88 THR A O 1
ATOM 696 N N . ARG A 1 89 ? 18.219 21.406 -6.043 1 92.81 89 ARG A N 1
ATOM 697 C CA . ARG A 1 89 ? 17.75 20.547 -4.949 1 92.81 89 ARG A CA 1
ATOM 698 C C . ARG A 1 89 ? 16.297 20.141 -5.145 1 92.81 89 ARG A C 1
ATOM 700 O O . ARG A 1 89 ? 15.914 19.031 -4.797 1 92.81 89 ARG A O 1
ATOM 707 N N . VAL A 1 90 ? 15.617 21 -5.773 1 91.56 90 VAL A N 1
ATOM 708 C CA . VAL A 1 90 ? 14.219 20.688 -6.055 1 91.56 90 VAL A CA 1
ATOM 709 C C . VAL A 1 90 ? 14.133 19.594 -7.109 1 91.56 90 VAL A C 1
ATOM 711 O O . VAL A 1 90 ? 13.312 18.672 -7 1 91.56 90 VAL A O 1
ATOM 714 N N . VAL A 1 91 ? 14.938 19.672 -8.078 1 89.56 91 VAL A N 1
ATOM 715 C CA . VAL A 1 91 ? 14.969 18.656 -9.117 1 89.56 91 VAL A CA 1
ATOM 716 C C . VAL A 1 91 ? 15.414 17.328 -8.516 1 89.56 91 VAL A C 1
ATOM 718 O O . VAL A 1 91 ? 14.852 16.281 -8.828 1 89.56 91 VAL A O 1
ATOM 721 N N . LEU A 1 92 ? 16.391 17.375 -7.625 1 91 92 LEU A N 1
ATOM 722 C CA . LEU A 1 92 ? 16.875 16.156 -6.992 1 91 92 LEU A CA 1
ATOM 723 C C . LEU A 1 92 ? 15.805 15.547 -6.098 1 91 92 LEU A C 1
ATOM 725 O O . LEU A 1 92 ? 15.672 14.32 -6.027 1 91 92 LEU A O 1
ATOM 729 N N . ARG A 1 93 ? 15.023 16.375 -5.398 1 91.5 93 ARG A N 1
ATOM 730 C CA . ARG A 1 93 ? 13.914 15.867 -4.594 1 91.5 93 ARG A CA 1
ATOM 731 C C . ARG A 1 93 ? 12.93 15.078 -5.445 1 91.5 93 ARG A C 1
ATOM 733 O O . ARG A 1 93 ? 12.469 14.008 -5.047 1 91.5 93 ARG A O 1
ATOM 740 N N . ALA A 1 94 ? 12.664 15.594 -6.617 1 87.25 94 ALA A N 1
ATOM 741 C CA . ALA A 1 94 ? 11.727 14.938 -7.531 1 87.25 94 ALA A CA 1
ATOM 742 C C . ALA A 1 94 ? 12.273 13.602 -8.008 1 87.25 94 ALA A C 1
ATOM 744 O O . ALA A 1 94 ? 11.531 12.617 -8.109 1 87.25 94 ALA A O 1
ATOM 745 N N . LEU A 1 95 ? 13.547 13.586 -8.266 1 88.62 95 LEU A N 1
ATOM 746 C CA . LEU A 1 95 ? 14.172 12.359 -8.758 1 88.62 95 LEU A CA 1
ATOM 747 C C 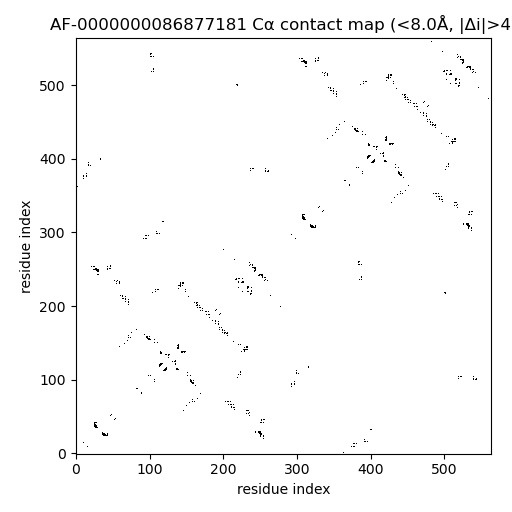. LEU A 1 95 ? 14.18 11.281 -7.676 1 88.62 95 LEU A C 1
ATOM 749 O O . LEU A 1 95 ? 13.938 10.109 -7.961 1 88.62 95 LEU A O 1
ATOM 753 N N . TYR A 1 96 ? 14.445 11.703 -6.43 1 90.44 96 TYR A N 1
ATOM 754 C CA . TYR A 1 96 ? 14.461 10.734 -5.34 1 90.44 96 TYR A CA 1
ATOM 755 C C . TYR A 1 96 ? 13.055 10.258 -5.012 1 90.44 96 TYR A C 1
ATOM 757 O O . TYR A 1 96 ? 12.883 9.18 -4.434 1 90.44 96 TYR A O 1
ATOM 765 N N . PHE A 1 97 ? 12.086 11.039 -5.438 1 88.88 97 PHE A N 1
ATOM 766 C CA . PHE A 1 97 ? 10.688 10.688 -5.184 1 88.88 97 PHE A CA 1
ATOM 767 C C . PHE A 1 97 ? 10.164 9.742 -6.258 1 88.88 97 PHE A C 1
ATOM 769 O O . PHE A 1 97 ? 9.195 9.016 -6.031 1 88.88 97 PHE A O 1
ATOM 776 N N . LEU A 1 98 ? 10.789 9.617 -7.371 1 86.88 98 LEU A N 1
ATOM 777 C CA . LEU A 1 98 ? 10.312 8.93 -8.57 1 86.88 98 LEU A CA 1
ATOM 778 C C . LEU A 1 98 ? 10.031 7.465 -8.273 1 86.88 98 LEU A C 1
ATOM 780 O O . LEU A 1 98 ? 9.008 6.926 -8.719 1 86.88 98 LEU A O 1
ATOM 784 N N . PRO A 1 99 ? 10.891 6.742 -7.539 1 90.31 99 PRO A N 1
ATOM 785 C CA . PRO A 1 99 ? 10.617 5.324 -7.277 1 90.31 99 PRO A CA 1
ATOM 786 C C . PRO A 1 99 ? 9.289 5.102 -6.555 1 90.31 99 PRO A C 1
ATOM 788 O O . PRO A 1 99 ? 8.656 4.062 -6.734 1 90.31 99 PRO A O 1
ATOM 791 N N . ALA A 1 100 ? 8.945 6.125 -5.785 1 89.69 100 ALA A N 1
ATOM 792 C CA . ALA A 1 100 ? 7.723 5.988 -5 1 89.69 100 ALA A CA 1
ATOM 793 C C . ALA A 1 100 ? 6.488 5.996 -5.898 1 89.69 100 ALA A C 1
ATOM 795 O O . ALA A 1 100 ? 5.402 5.594 -5.473 1 89.69 100 ALA A O 1
ATOM 796 N N . ILE A 1 101 ? 6.621 6.395 -7.105 1 87.44 101 ILE A N 1
ATOM 797 C CA . ILE A 1 101 ? 5.508 6.457 -8.047 1 87.44 101 ILE A CA 1
ATOM 798 C C . ILE A 1 101 ? 5.324 5.098 -8.719 1 87.44 101 ILE A C 1
ATOM 800 O O . ILE A 1 101 ? 4.227 4.758 -9.156 1 87.44 101 ILE A O 1
ATOM 804 N N . LEU A 1 102 ? 6.371 4.316 -8.797 1 90.25 102 LEU A N 1
ATOM 805 C CA . LEU A 1 102 ? 6.281 2.975 -9.359 1 90.25 102 LEU A CA 1
ATOM 806 C C . LEU A 1 102 ? 5.363 2.092 -8.516 1 90.25 102 LEU A C 1
ATOM 808 O O . LEU A 1 102 ? 5.305 2.242 -7.289 1 90.25 102 LEU A O 1
ATOM 812 N N . SER A 1 103 ? 4.645 1.215 -9.203 1 91.44 103 SER A N 1
ATOM 813 C CA . SER A 1 103 ? 3.926 0.2 -8.445 1 91.44 103 SER A CA 1
ATOM 814 C C . SER A 1 103 ? 4.891 -0.766 -7.762 1 91.44 103 SER A C 1
ATOM 816 O O . SER A 1 103 ? 6.027 -0.933 -8.211 1 91.44 103 SER A O 1
ATOM 818 N N . SER A 1 104 ? 4.426 -1.359 -6.742 1 93.38 104 SER A N 1
ATOM 819 C CA . SER A 1 104 ? 5.266 -2.334 -6.051 1 93.38 104 SER A CA 1
ATOM 820 C C . SER A 1 104 ? 5.594 -3.518 -6.953 1 93.38 104 SER A C 1
ATOM 822 O O . SER A 1 104 ? 6.684 -4.09 -6.863 1 93.38 104 SER A O 1
ATOM 824 N N . VAL A 1 105 ? 4.703 -3.857 -7.84 1 93.69 105 VAL A N 1
ATOM 825 C CA . VAL A 1 105 ? 4.93 -4.949 -8.781 1 93.69 105 VAL A CA 1
ATOM 826 C C . VAL A 1 105 ? 6.062 -4.578 -9.734 1 93.69 105 VAL A C 1
ATOM 828 O O . VAL A 1 105 ? 6.957 -5.391 -9.992 1 93.69 105 VAL A O 1
ATOM 831 N N . SER A 1 106 ? 5.984 -3.354 -10.25 1 93.12 106 SER A N 1
ATOM 832 C CA . SER A 1 106 ? 7.035 -2.879 -11.141 1 93.12 106 SER A CA 1
ATOM 833 C C . SER A 1 106 ? 8.383 -2.834 -10.43 1 93.12 106 SER A C 1
ATOM 835 O O . SER A 1 106 ? 9.406 -3.203 -11.016 1 93.12 106 SER A O 1
ATOM 837 N N . VAL A 1 107 ? 8.344 -2.398 -9.203 1 94.62 107 VAL A N 1
ATOM 838 C CA . VAL A 1 107 ? 9.562 -2.381 -8.398 1 94.62 107 VAL A CA 1
ATOM 839 C C . VAL A 1 107 ? 10.102 -3.801 -8.25 1 94.62 107 VAL A C 1
ATOM 841 O O . VAL A 1 107 ? 11.297 -4.043 -8.445 1 94.62 107 VAL A O 1
ATOM 844 N N . GLY A 1 108 ? 9.219 -4.715 -7.918 1 94.81 108 GLY A N 1
ATOM 845 C CA . GLY A 1 108 ? 9.625 -6.102 -7.758 1 94.81 108 GLY A CA 1
ATOM 846 C C . GLY A 1 108 ? 10.203 -6.703 -9.023 1 94.81 108 GLY A C 1
ATOM 847 O O . GLY A 1 108 ? 11.203 -7.418 -8.977 1 94.81 108 GLY A O 1
ATOM 848 N N . LEU A 1 109 ? 9.617 -6.398 -10.109 1 90.88 109 LEU A N 1
ATOM 849 C CA . LEU A 1 109 ? 10.07 -6.883 -11.414 1 90.88 109 LEU A CA 1
ATOM 850 C C . LEU A 1 109 ? 11.461 -6.359 -11.734 1 90.88 109 LEU A C 1
ATOM 852 O O . LEU A 1 109 ? 12.359 -7.133 -12.078 1 90.88 109 LEU A O 1
ATOM 856 N N . ILE A 1 110 ? 11.641 -5.105 -11.57 1 90.31 110 ILE A N 1
ATOM 857 C CA . ILE A 1 110 ? 12.898 -4.441 -11.906 1 90.31 110 ILE A CA 1
ATOM 858 C C . ILE A 1 110 ? 14.023 -4.988 -11.031 1 90.31 110 ILE A C 1
ATOM 860 O O . ILE A 1 110 ? 15.078 -5.367 -11.539 1 90.31 110 ILE A O 1
ATOM 864 N N . TRP A 1 111 ? 13.758 -5.156 -9.828 1 93.69 111 TRP A N 1
ATOM 865 C CA . TRP A 1 111 ? 14.828 -5.527 -8.906 1 93.69 111 TRP A CA 1
ATOM 866 C C . TRP A 1 111 ? 15.062 -7.035 -8.914 1 93.69 111 TRP A C 1
ATOM 868 O O . TRP A 1 111 ? 16.156 -7.508 -8.602 1 93.69 111 TRP A O 1
ATOM 878 N N . ALA A 1 112 ? 14.047 -7.809 -9.227 1 89.12 112 ALA A N 1
ATOM 879 C CA . ALA A 1 112 ? 14.273 -9.242 -9.422 1 89.12 112 ALA A CA 1
ATOM 880 C C . ALA A 1 112 ? 15.297 -9.484 -10.523 1 89.12 112 ALA A C 1
ATOM 882 O O . ALA A 1 112 ? 16.156 -10.367 -10.406 1 89.12 112 ALA A O 1
ATOM 883 N N . PHE A 1 113 ? 15.242 -8.695 -11.461 1 84.19 113 PHE A N 1
ATOM 884 C CA . PHE A 1 113 ? 16.203 -8.805 -12.555 1 84.19 113 PHE A CA 1
ATOM 885 C C . PHE A 1 113 ? 17.578 -8.289 -12.133 1 84.19 113 PHE A C 1
ATOM 887 O O . PHE A 1 113 ? 18.594 -8.914 -12.406 1 84.19 113 PHE A O 1
ATOM 894 N N . MET A 1 114 ? 17.578 -7.148 -11.531 1 90.25 114 MET A N 1
ATOM 895 C CA . MET A 1 114 ? 18.844 -6.562 -11.102 1 90.25 114 MET A CA 1
ATOM 896 C C . MET A 1 114 ? 19.609 -7.516 -10.18 1 90.25 114 MET A C 1
ATOM 898 O O . MET A 1 114 ? 20.828 -7.602 -10.25 1 90.25 114 MET A O 1
ATOM 902 N N . TYR A 1 115 ? 18.875 -8.289 -9.43 1 93.25 115 TYR A N 1
ATOM 903 C CA . TYR A 1 115 ? 19.469 -9.172 -8.43 1 93.25 115 TYR A CA 1
ATOM 904 C C . TYR A 1 115 ? 19.797 -10.531 -9.031 1 93.25 115 TYR A C 1
ATOM 906 O O . TYR A 1 115 ? 20.359 -11.391 -8.359 1 93.25 115 TYR A O 1
ATOM 914 N N . ASP A 1 116 ? 19.375 -10.734 -10.273 1 88.69 116 ASP A N 1
ATOM 915 C CA . ASP A 1 116 ? 19.688 -12.023 -10.891 1 88.69 116 ASP A CA 1
ATOM 916 C C . ASP A 1 116 ? 21.172 -12.336 -10.797 1 88.69 116 ASP A C 1
ATOM 918 O O . ASP A 1 116 ? 22.016 -11.5 -11.133 1 88.69 116 ASP A O 1
ATOM 922 N N . PRO A 1 117 ? 21.516 -13.508 -10.391 1 88.38 117 PRO A N 1
ATOM 923 C CA . PRO A 1 117 ? 22.922 -13.797 -10.141 1 88.38 117 PRO A CA 1
ATOM 924 C C . PRO A 1 117 ? 23.719 -13.992 -11.43 1 88.38 117 PRO A C 1
ATOM 926 O O . PRO A 1 117 ? 24.938 -13.836 -11.43 1 88.38 117 PRO A O 1
ATOM 929 N N . SER A 1 118 ? 23.094 -14.328 -12.438 1 83.62 118 SER A N 1
ATOM 930 C CA . SER A 1 118 ? 23.797 -14.68 -13.672 1 83.62 118 SER A CA 1
ATOM 931 C C . SER A 1 118 ? 23.891 -13.484 -14.609 1 83.62 118 SER A C 1
ATOM 933 O O . SER A 1 118 ? 24.953 -13.188 -15.156 1 83.62 118 SER A O 1
ATOM 935 N N . ILE A 1 119 ? 22.781 -12.719 -14.688 1 79.62 119 ILE A N 1
ATOM 936 C CA . ILE A 1 119 ? 22.75 -11.711 -15.734 1 79.62 119 ILE A CA 1
ATOM 937 C C . ILE A 1 119 ? 22.391 -10.352 -15.141 1 79.62 119 ILE A C 1
ATOM 939 O O . ILE A 1 119 ? 22.281 -9.359 -15.859 1 79.62 119 ILE A O 1
ATOM 943 N N . GLY A 1 120 ? 22.25 -10.328 -13.883 1 86.06 120 GLY A N 1
ATOM 944 C CA . GLY A 1 120 ? 21.797 -9.094 -13.258 1 86.06 120 GLY A CA 1
ATOM 945 C C . GLY A 1 120 ? 22.859 -8.016 -13.258 1 86.06 120 GLY A C 1
ATOM 946 O O . GLY A 1 120 ? 24.062 -8.305 -13.18 1 86.06 120 GLY A O 1
ATOM 947 N N . LEU A 1 121 ? 22.438 -6.832 -13.227 1 85.12 121 LEU A N 1
ATOM 948 C CA . LEU A 1 121 ? 23.328 -5.68 -13.383 1 85.12 121 LEU A CA 1
ATOM 949 C C . LEU A 1 121 ? 24.188 -5.473 -12.141 1 85.12 121 LEU A C 1
ATOM 951 O O . LEU A 1 121 ? 25.297 -4.961 -12.227 1 85.12 121 LEU A O 1
ATOM 955 N N . ILE A 1 122 ? 23.672 -5.918 -10.992 1 89.5 122 ILE A N 1
ATOM 956 C CA . ILE A 1 122 ? 24.422 -5.699 -9.766 1 89.5 122 ILE A CA 1
ATOM 957 C C . ILE A 1 122 ? 25.688 -6.555 -9.766 1 89.5 122 ILE A C 1
ATOM 959 O O . ILE A 1 122 ? 26.797 -6.039 -9.609 1 89.5 122 ILE A O 1
ATOM 963 N N . ASN A 1 123 ? 25.484 -7.809 -9.977 1 90.94 123 ASN A N 1
ATOM 964 C CA . ASN A 1 123 ? 26.656 -8.688 -10.016 1 90.94 123 ASN A CA 1
ATOM 965 C C . ASN A 1 123 ? 27.531 -8.383 -11.227 1 90.94 123 ASN A C 1
ATOM 967 O O . ASN A 1 123 ? 28.766 -8.484 -11.141 1 90.94 123 ASN A O 1
ATOM 971 N N . TYR A 1 124 ? 26.938 -8.047 -12.344 1 86.94 124 TYR A N 1
ATOM 972 C CA . TYR A 1 124 ? 27.703 -7.66 -13.516 1 86.94 124 TYR A CA 1
ATOM 973 C C . TYR A 1 124 ? 28.609 -6.465 -13.211 1 86.94 124 TYR A C 1
ATOM 975 O O . TYR A 1 124 ? 29.781 -6.453 -13.578 1 86.94 124 TYR A O 1
ATOM 983 N N . GLY A 1 125 ? 28.047 -5.5 -12.562 1 86.88 125 GLY A N 1
ATOM 984 C CA . GLY A 1 125 ? 28.828 -4.328 -12.18 1 86.88 125 GLY A CA 1
ATOM 985 C C . GLY A 1 125 ? 29.922 -4.637 -11.172 1 86.88 125 GLY A C 1
ATOM 986 O O . GLY A 1 125 ? 31.031 -4.129 -11.289 1 86.88 125 GLY A O 1
ATOM 987 N N . LEU A 1 126 ? 29.562 -5.422 -10.219 1 91.19 126 LEU A N 1
ATOM 988 C CA . LEU A 1 126 ? 30.547 -5.809 -9.219 1 91.19 126 LEU A CA 1
ATOM 989 C C . LEU A 1 126 ? 31.703 -6.562 -9.859 1 91.19 126 LEU A C 1
ATOM 991 O O . LEU A 1 126 ? 32.875 -6.289 -9.562 1 91.19 126 LEU A O 1
ATOM 995 N N . ASN A 1 127 ? 31.375 -7.48 -10.695 1 91.31 127 ASN A N 1
ATOM 996 C CA . ASN A 1 127 ? 32.406 -8.234 -11.391 1 91.31 127 ASN A CA 1
ATOM 997 C C . ASN A 1 127 ? 33.25 -7.336 -12.289 1 91.31 127 ASN A C 1
ATOM 999 O O . ASN A 1 127 ? 34.469 -7.477 -12.328 1 91.31 127 ASN A O 1
ATOM 1003 N N . GLY A 1 128 ? 32.625 -6.445 -12.984 1 90.94 128 GLY A N 1
ATOM 1004 C CA . GLY A 1 128 ? 33.344 -5.512 -13.844 1 90.94 128 GLY A CA 1
ATOM 1005 C C . GLY A 1 128 ? 34.281 -4.59 -13.086 1 90.94 128 GLY A C 1
ATOM 1006 O O . GLY A 1 128 ? 35.281 -4.148 -13.617 1 90.94 128 GLY A O 1
ATOM 1007 N N . ALA A 1 129 ? 33.969 -4.332 -11.875 1 92.06 129 ALA A N 1
ATOM 1008 C CA . ALA A 1 129 ? 34.781 -3.438 -11.047 1 92.06 129 ALA A CA 1
ATOM 1009 C C . ALA A 1 129 ? 35.844 -4.211 -10.281 1 92.06 129 ALA A C 1
ATOM 1011 O O . ALA A 1 129 ? 36.594 -3.637 -9.469 1 92.06 129 ALA A O 1
ATOM 1012 N N . GLY A 1 130 ? 35.875 -5.48 -10.531 1 92.88 130 GLY A N 1
ATOM 1013 C CA . GLY A 1 130 ? 36.844 -6.301 -9.852 1 92.88 130 GLY A CA 1
ATOM 1014 C C . GLY A 1 130 ? 36.469 -6.684 -8.445 1 92.88 130 GLY A C 1
ATOM 1015 O O . GLY A 1 130 ? 37.312 -7.047 -7.625 1 92.88 130 GLY A O 1
ATOM 1016 N N . MET A 1 131 ? 35.188 -6.551 -8.148 1 94.31 131 MET A N 1
ATOM 1017 C CA . MET A 1 131 ? 34.688 -6.863 -6.816 1 94.31 131 MET A CA 1
ATOM 1018 C C . MET A 1 131 ? 33.844 -8.141 -6.832 1 94.31 131 MET A C 1
ATOM 1020 O O . MET A 1 131 ? 32.75 -8.188 -6.27 1 94.31 131 MET A O 1
ATOM 1024 N N . GLU A 1 132 ? 34.375 -9.086 -7.449 1 91 132 GLU A N 1
ATOM 1025 C CA . GLU A 1 132 ? 33.688 -10.359 -7.637 1 91 132 GLU A CA 1
ATOM 1026 C C . GLU A 1 132 ? 33.344 -11.008 -6.293 1 91 132 GLU A C 1
ATOM 1028 O O . GLU A 1 132 ? 32.312 -11.695 -6.172 1 91 132 GLU A O 1
ATOM 1033 N N . SER A 1 133 ? 34.156 -10.656 -5.32 1 92.62 133 SER A N 1
ATOM 1034 C CA . SER A 1 133 ? 33.969 -11.273 -4.012 1 92.62 133 SER A CA 1
ATOM 1035 C C . SER A 1 133 ? 32.688 -10.766 -3.35 1 92.62 133 SER A C 1
ATOM 1037 O O . SER A 1 133 ? 32.156 -11.414 -2.447 1 92.62 133 SER A O 1
ATOM 1039 N N . LEU A 1 134 ? 32.219 -9.711 -3.914 1 91.56 134 LEU A N 1
ATOM 1040 C CA . LEU A 1 134 ? 31.031 -9.102 -3.318 1 91.56 134 LEU A CA 1
ATOM 1041 C C . LEU A 1 134 ? 29.766 -9.57 -4.031 1 91.56 134 LEU A C 1
ATOM 1043 O O . LEU A 1 134 ? 28.656 -9.359 -3.539 1 91.56 134 LEU A O 1
ATOM 1047 N N . ALA A 1 135 ? 29.906 -10.219 -5.164 1 92.19 135 ALA A N 1
ATOM 1048 C CA . ALA A 1 135 ? 28.766 -10.75 -5.883 1 92.19 135 ALA A CA 1
ATOM 1049 C C . ALA A 1 135 ? 28.125 -11.906 -5.113 1 92.19 135 ALA A C 1
ATOM 1051 O O . ALA A 1 135 ? 28.812 -12.734 -4.527 1 92.19 135 ALA A O 1
ATOM 1052 N N . ARG A 1 136 ? 26.797 -11.836 -5.012 1 93.12 136 ARG A N 1
ATOM 1053 C CA . ARG A 1 136 ? 26.031 -12.812 -4.238 1 93.12 136 ARG A CA 1
ATOM 1054 C C . ARG A 1 136 ? 24.766 -13.234 -4.977 1 93.12 136 ARG A C 1
ATOM 1056 O O . ARG A 1 136 ? 24.422 -12.648 -6 1 93.12 136 ARG A O 1
ATOM 1063 N N . ASN A 1 137 ? 24.219 -14.359 -4.562 1 95.69 137 ASN A N 1
ATOM 1064 C CA . ASN A 1 137 ? 22.828 -14.688 -4.875 1 95.69 137 ASN A CA 1
ATOM 1065 C C . ASN A 1 137 ? 21.859 -13.922 -3.975 1 95.69 137 ASN A C 1
ATOM 1067 O O . ASN A 1 137 ? 21.281 -14.5 -3.051 1 95.69 137 ASN A O 1
ATOM 1071 N N . TRP A 1 138 ? 21.625 -12.688 -4.289 1 96.81 138 TRP A N 1
ATOM 1072 C CA . TRP A 1 138 ? 21.016 -11.664 -3.439 1 96.81 138 TRP A CA 1
ATOM 1073 C C . TRP A 1 138 ? 19.672 -12.133 -2.9 1 96.81 138 TRP A C 1
ATOM 1075 O O . TRP A 1 138 ? 19.328 -11.836 -1.755 1 96.81 138 TRP A O 1
ATOM 1085 N N . ILE A 1 139 ? 18.922 -12.82 -3.713 1 96.56 139 ILE A N 1
ATOM 1086 C CA . ILE A 1 139 ? 17.594 -13.188 -3.238 1 96.56 139 ILE A CA 1
ATOM 1087 C C . ILE A 1 139 ? 17.469 -14.711 -3.207 1 96.56 139 ILE A C 1
ATOM 1089 O O . ILE A 1 139 ? 16.406 -15.242 -2.863 1 96.56 139 ILE A O 1
ATOM 1093 N N . GLY A 1 140 ? 18.547 -15.43 -3.553 1 96.31 140 GLY A N 1
ATOM 1094 C CA . GLY A 1 140 ? 18.562 -16.891 -3.484 1 96.31 140 GLY A CA 1
ATOM 1095 C C . GLY A 1 140 ? 19.234 -17.422 -2.24 1 96.31 140 GLY A C 1
ATOM 1096 O O . GLY A 1 140 ? 19.031 -18.578 -1.854 1 96.31 140 GLY A O 1
ATOM 1097 N N . ASP A 1 141 ? 20.062 -16.609 -1.651 1 97.31 141 ASP A N 1
ATOM 1098 C CA . ASP A 1 141 ? 20.703 -16.953 -0.386 1 97.31 141 ASP A CA 1
ATOM 1099 C C . ASP A 1 141 ? 19.797 -16.625 0.797 1 97.31 141 ASP A C 1
ATOM 1101 O O . ASP A 1 141 ? 19.531 -15.453 1.074 1 97.31 141 ASP A O 1
ATOM 1105 N N . PRO A 1 142 ? 19.391 -17.672 1.515 1 97.31 142 PRO A N 1
ATOM 1106 C CA . PRO A 1 142 ? 18.422 -17.469 2.604 1 97.31 142 PRO A CA 1
ATOM 1107 C C . PRO A 1 142 ? 18.969 -16.547 3.691 1 97.31 142 PRO A C 1
ATOM 1109 O O . PRO A 1 142 ? 18.188 -15.93 4.426 1 97.31 142 PRO A O 1
ATOM 1112 N N . LYS A 1 143 ? 20.25 -16.344 3.748 1 96.88 143 LYS A N 1
ATOM 1113 C CA . LYS A 1 143 ? 20.844 -15.555 4.82 1 96.88 143 LYS A CA 1
ATOM 1114 C C . LYS A 1 143 ? 20.75 -14.055 4.527 1 96.88 143 LYS A C 1
ATOM 1116 O O . LYS A 1 143 ? 20.781 -13.234 5.445 1 96.88 143 LYS A O 1
ATOM 1121 N N . ILE A 1 144 ? 20.609 -13.68 3.211 1 97.38 144 ILE A N 1
ATOM 1122 C CA . ILE A 1 144 ? 20.688 -12.25 2.924 1 97.38 144 ILE A CA 1
ATOM 1123 C C . ILE A 1 144 ? 19.453 -11.82 2.143 1 97.38 144 ILE A C 1
ATOM 1125 O O . ILE A 1 144 ? 19.219 -10.625 1.943 1 97.38 144 ILE A O 1
ATOM 1129 N N . ALA A 1 145 ? 18.609 -12.789 1.72 1 98.31 145 ALA A N 1
ATOM 1130 C CA . ALA A 1 145 ? 17.484 -12.5 0.825 1 98.31 145 ALA A CA 1
ATOM 1131 C C . ALA A 1 145 ? 16.562 -11.438 1.416 1 98.31 145 ALA A C 1
ATOM 1133 O O . ALA A 1 145 ? 16.203 -10.477 0.734 1 98.31 145 ALA A O 1
ATOM 1134 N N . ILE A 1 146 ? 16.25 -11.547 2.727 1 98.5 146 ILE A N 1
ATOM 1135 C CA . ILE A 1 146 ? 15.305 -10.641 3.352 1 98.5 146 ILE A CA 1
ATOM 1136 C C . ILE A 1 146 ? 15.898 -9.234 3.422 1 98.5 146 ILE A C 1
ATOM 1138 O O . ILE A 1 146 ? 15.195 -8.242 3.252 1 98.5 146 ILE A O 1
ATOM 1142 N N . TYR A 1 147 ? 17.188 -9.102 3.572 1 98.5 147 TYR A N 1
ATOM 1143 C CA . TYR A 1 147 ? 17.859 -7.812 3.617 1 98.5 147 TYR A CA 1
ATOM 1144 C C . TYR A 1 147 ? 17.969 -7.199 2.225 1 98.5 147 TYR A C 1
ATOM 1146 O O . TYR A 1 147 ? 17.891 -5.977 2.072 1 98.5 147 TYR A O 1
ATOM 1154 N N . SER A 1 148 ? 18.141 -8.07 1.236 1 98.12 148 SER A N 1
ATOM 1155 C CA . SER A 1 148 ? 18.156 -7.598 -0.143 1 98.12 148 SER A CA 1
ATOM 1156 C C . SER A 1 148 ? 16.812 -6.973 -0.528 1 98.12 148 SER A C 1
ATOM 1158 O O . SER A 1 148 ? 16.781 -5.918 -1.166 1 98.12 148 SER A O 1
ATOM 1160 N N . ILE A 1 149 ? 15.734 -7.602 -0.107 1 98.5 149 ILE A N 1
ATOM 1161 C CA . ILE A 1 149 ? 14.414 -7.051 -0.387 1 98.5 149 ILE A CA 1
ATOM 1162 C C . ILE A 1 149 ? 14.203 -5.777 0.424 1 98.5 149 ILE A C 1
ATOM 1164 O O . ILE A 1 149 ? 13.594 -4.82 -0.06 1 98.5 149 ILE A O 1
ATOM 1168 N N . ALA A 1 150 ? 14.742 -5.754 1.667 1 98.62 150 ALA A N 1
ATOM 1169 C CA . ALA A 1 150 ? 14.641 -4.555 2.496 1 98.62 150 ALA A CA 1
ATOM 1170 C C . ALA A 1 150 ? 15.297 -3.357 1.814 1 98.62 150 ALA A C 1
ATOM 1172 O O . ALA A 1 150 ? 14.766 -2.246 1.854 1 98.62 150 ALA A O 1
ATOM 1173 N N . ALA A 1 151 ? 16.391 -3.617 1.181 1 97 151 ALA A N 1
ATOM 1174 C CA . ALA A 1 151 ? 17.078 -2.549 0.464 1 97 151 ALA A CA 1
ATOM 1175 C C . ALA A 1 151 ? 16.203 -1.981 -0.65 1 97 151 ALA A C 1
ATOM 1177 O O . ALA A 1 151 ? 16.203 -0.773 -0.899 1 97 151 ALA A O 1
ATOM 1178 N N . VAL A 1 152 ? 15.477 -2.863 -1.308 1 96.81 152 VAL A N 1
ATOM 1179 C CA . VAL A 1 152 ? 14.594 -2.447 -2.391 1 96.81 152 VAL A CA 1
ATOM 1180 C C . VAL A 1 152 ? 13.445 -1.609 -1.826 1 96.81 152 VAL A C 1
ATOM 1182 O O . VAL A 1 152 ? 13.07 -0.587 -2.406 1 96.81 152 VAL A O 1
ATOM 1185 N N . GLN A 1 153 ? 12.906 -2.064 -0.694 1 97.75 153 GLN A N 1
ATOM 1186 C CA . GLN A 1 153 ? 11.852 -1.312 -0.019 1 97.75 153 GLN A CA 1
ATOM 1187 C C . GLN A 1 153 ? 12.328 0.092 0.343 1 97.75 153 GLN A C 1
ATOM 1189 O O . GLN A 1 153 ? 11.594 1.066 0.153 1 97.75 153 GLN A O 1
ATOM 1194 N N . VAL A 1 154 ? 13.484 0.179 0.852 1 97.06 154 VAL A N 1
ATOM 1195 C CA . VAL A 1 154 ? 14.062 1.462 1.237 1 97.06 154 VAL A CA 1
ATOM 1196 C C . VAL A 1 154 ? 14.258 2.334 -0.001 1 97.06 154 VAL A C 1
ATOM 1198 O O . VAL A 1 154 ? 13.891 3.512 -0.003 1 97.06 154 VAL A O 1
ATOM 1201 N N . TRP A 1 155 ? 14.773 1.739 -1.011 1 95.12 155 TRP A N 1
ATOM 1202 C CA . TRP A 1 155 ? 14.984 2.453 -2.266 1 95.12 155 TRP A CA 1
ATOM 1203 C C . TRP A 1 155 ? 13.68 3.035 -2.791 1 95.12 155 TRP A C 1
ATOM 1205 O O . TRP A 1 155 ? 13.625 4.199 -3.188 1 95.12 155 TRP A O 1
ATOM 1215 N N . ALA A 1 156 ? 12.688 2.285 -2.715 1 95.06 156 ALA A N 1
ATOM 1216 C CA . ALA A 1 156 ? 11.414 2.641 -3.338 1 95.06 156 ALA A CA 1
ATOM 1217 C C . ALA A 1 156 ? 10.719 3.748 -2.557 1 95.06 156 ALA A C 1
ATOM 1219 O O . ALA A 1 156 ? 9.953 4.535 -3.127 1 95.06 156 ALA A O 1
ATOM 1220 N N . HIS A 1 157 ? 11.055 3.902 -1.205 1 95.62 157 HIS A N 1
ATOM 1221 C CA . HIS A 1 157 ? 10.18 4.75 -0.403 1 95.62 157 HIS A CA 1
ATOM 1222 C C . HIS A 1 157 ? 10.977 5.832 0.322 1 95.62 157 HIS A C 1
ATOM 1224 O O . HIS A 1 157 ? 10.391 6.738 0.921 1 95.62 157 HIS A O 1
ATOM 1230 N N . ALA A 1 158 ? 12.281 5.809 0.256 1 95.5 158 ALA A N 1
ATOM 1231 C CA . ALA A 1 158 ? 13.102 6.781 0.977 1 95.5 158 ALA A CA 1
ATOM 1232 C C . ALA A 1 158 ? 12.805 8.203 0.505 1 95.5 158 ALA A C 1
ATOM 1234 O O . ALA A 1 158 ? 12.773 9.141 1.31 1 95.5 158 ALA A O 1
ATOM 1235 N N . GLY A 1 159 ? 12.617 8.375 -0.773 1 93.56 159 GLY A N 1
ATOM 1236 C CA . GLY A 1 159 ? 12.328 9.695 -1.309 1 93.56 159 GLY A CA 1
ATOM 1237 C C . GLY A 1 159 ? 11.023 10.273 -0.795 1 93.56 159 GLY A C 1
ATOM 1238 O O . GLY A 1 159 ? 10.93 11.477 -0.546 1 93.56 159 GLY A O 1
ATOM 1239 N N . GLN A 1 160 ? 10.094 9.422 -0.706 1 92.75 160 GLN A N 1
ATOM 1240 C CA . GLN A 1 160 ? 8.805 9.844 -0.174 1 92.75 160 GLN A CA 1
ATOM 1241 C C . GLN A 1 160 ? 8.938 10.336 1.266 1 92.75 160 GLN A C 1
ATOM 1243 O O . GLN A 1 160 ? 8.383 11.375 1.628 1 92.75 160 GLN A O 1
ATOM 1248 N N . MET A 1 161 ? 9.641 9.617 2.1 1 96.62 161 MET A N 1
ATOM 1249 C CA . MET A 1 161 ? 9.828 9.984 3.5 1 96.62 161 MET A CA 1
ATOM 1250 C C . MET A 1 161 ? 10.727 11.211 3.625 1 96.62 161 MET A C 1
ATOM 1252 O O . MET A 1 161 ? 10.594 11.984 4.574 1 96.62 161 MET A O 1
ATOM 1256 N N . MET A 1 162 ? 11.602 11.359 2.666 1 96.31 162 MET A N 1
ATOM 1257 C CA . MET A 1 162 ? 12.445 12.555 2.619 1 96.31 162 MET A CA 1
ATOM 1258 C C . MET A 1 162 ? 11.586 13.812 2.576 1 96.31 162 MET A C 1
ATOM 1260 O O . MET A 1 162 ? 11.898 14.797 3.254 1 96.31 162 MET A O 1
ATOM 1264 N N . ILE A 1 163 ? 10.547 13.75 1.839 1 94 163 ILE A N 1
ATOM 1265 C CA . ILE A 1 163 ? 9.68 14.914 1.687 1 94 163 ILE A CA 1
ATOM 1266 C C . ILE A 1 163 ? 9.031 15.258 3.027 1 94 163 ILE A C 1
ATOM 1268 O O . ILE A 1 163 ? 8.898 16.422 3.381 1 94 163 ILE A O 1
ATOM 1272 N N . VAL A 1 164 ? 8.688 14.25 3.791 1 92.5 164 VAL A N 1
ATOM 1273 C CA . VAL A 1 164 ? 8.109 14.461 5.113 1 92.5 164 VAL A CA 1
ATOM 1274 C C . VAL A 1 164 ? 9.125 15.141 6.023 1 92.5 164 VAL A C 1
ATOM 1276 O O . VAL A 1 164 ? 8.797 16.109 6.719 1 92.5 164 VAL A O 1
ATOM 1279 N N . PHE A 1 165 ? 10.328 14.727 5.949 1 96.69 165 PHE A N 1
ATOM 1280 C CA . PHE A 1 165 ? 11.383 15.328 6.758 1 96.69 165 PHE A CA 1
ATOM 1281 C C . PHE A 1 165 ? 11.664 16.766 6.301 1 96.69 165 PHE A C 1
ATOM 1283 O O . PHE A 1 165 ? 11.93 17.641 7.125 1 96.69 165 PHE A O 1
ATOM 1290 N N . ILE A 1 166 ? 11.648 17.016 5.02 1 96.5 166 ILE A N 1
ATOM 1291 C CA . ILE A 1 166 ? 11.906 18.344 4.496 1 96.5 166 ILE A CA 1
ATOM 1292 C C . ILE A 1 166 ? 10.836 19.312 4.992 1 96.5 166 ILE A C 1
ATOM 1294 O O . ILE A 1 166 ? 11.148 20.422 5.434 1 96.5 166 ILE A O 1
ATOM 1298 N N . ALA A 1 167 ? 9.617 18.859 4.926 1 91.94 167 ALA A N 1
ATOM 1299 C CA . ALA A 1 167 ? 8.531 19.688 5.434 1 91.94 167 ALA A CA 1
ATOM 1300 C C . ALA A 1 167 ? 8.742 20.016 6.91 1 91.94 167 ALA A C 1
ATOM 1302 O O . ALA A 1 167 ? 8.508 21.156 7.34 1 91.94 167 ALA A O 1
ATOM 1303 N N . GLY A 1 168 ? 9.18 19.062 7.652 1 94.19 168 GLY A N 1
ATOM 1304 C CA . GLY A 1 168 ? 9.469 19.281 9.055 1 94.19 168 GLY A CA 1
ATOM 1305 C C . GLY A 1 168 ? 10.633 20.234 9.281 1 94.19 168 GLY A C 1
ATOM 1306 O O . GLY A 1 168 ? 10.57 21.125 10.141 1 94.19 168 GLY A O 1
ATOM 1307 N N . LEU A 1 169 ? 11.633 20.094 8.547 1 96.69 169 LEU A N 1
ATOM 1308 C CA . LEU A 1 169 ? 12.82 20.922 8.656 1 96.69 169 LEU A CA 1
ATOM 1309 C C . LEU A 1 169 ? 12.508 22.375 8.297 1 96.69 169 LEU A C 1
ATOM 1311 O O . LEU A 1 169 ? 12.992 23.297 8.945 1 96.69 169 LEU A O 1
ATOM 1315 N N . GLN A 1 170 ? 11.727 22.484 7.281 1 95.25 170 GLN A N 1
ATOM 1316 C CA . GLN A 1 170 ? 11.383 23.812 6.805 1 95.25 170 GLN A CA 1
ATOM 1317 C C . GLN A 1 170 ? 10.469 24.531 7.789 1 95.25 170 GLN A C 1
ATOM 1319 O O . GLN A 1 170 ? 10.344 25.766 7.75 1 95.25 170 GLN A O 1
ATOM 1324 N N . GLY A 1 171 ? 9.906 23.766 8.656 1 93.69 171 GLY A N 1
ATOM 1325 C CA . GLY A 1 171 ? 9.055 24.344 9.68 1 93.69 171 GLY A CA 1
ATOM 1326 C C . GLY A 1 171 ? 9.82 24.875 10.875 1 93.69 171 GLY A C 1
ATOM 1327 O O . GLY A 1 171 ? 9.273 25.609 11.695 1 93.69 171 GLY A O 1
ATOM 1328 N N . ILE A 1 172 ? 11.086 24.609 10.922 1 93.94 172 ILE A N 1
ATOM 1329 C CA . ILE A 1 172 ? 11.906 25.078 12.039 1 93.94 172 ILE A CA 1
ATOM 1330 C C . ILE A 1 172 ? 12.375 26.5 11.773 1 93.94 172 ILE A C 1
ATOM 1332 O O . ILE A 1 172 ? 13.031 26.766 10.758 1 93.94 172 ILE A O 1
ATOM 1336 N N . PRO A 1 173 ? 12.016 27.391 12.656 1 95.5 173 PRO A N 1
ATOM 1337 C CA . PRO A 1 173 ? 12.414 28.781 12.453 1 95.5 173 PRO A CA 1
ATOM 1338 C C . PRO A 1 173 ? 13.93 28.938 12.328 1 95.5 173 PRO A C 1
ATOM 1340 O O . PRO A 1 173 ? 14.688 28.359 13.109 1 95.5 173 PRO A O 1
ATOM 1343 N N . ALA A 1 174 ? 14.305 29.734 11.43 1 93.31 174 ALA A N 1
ATOM 1344 C CA . ALA A 1 174 ? 15.719 29.984 11.156 1 93.31 174 ALA A CA 1
ATOM 1345 C C . ALA A 1 174 ? 16.406 30.609 12.359 1 93.31 174 ALA A C 1
ATOM 1347 O O . ALA A 1 174 ? 17.609 30.406 12.578 1 93.31 174 ALA A O 1
ATOM 1348 N N . GLU A 1 175 ? 15.633 31.297 13.125 1 95.12 175 GLU A N 1
ATOM 1349 C CA . GLU A 1 175 ? 16.156 32 14.289 1 95.12 175 GLU A CA 1
ATOM 1350 C C . GLU A 1 175 ? 16.75 31.047 15.305 1 95.12 175 GLU A C 1
ATOM 1352 O O . GLU A 1 175 ? 17.719 31.375 16 1 95.12 175 GLU A O 1
ATOM 1357 N N . LEU A 1 176 ? 16.219 29.906 15.336 1 93.5 176 LEU A N 1
ATOM 1358 C CA . LEU A 1 176 ? 16.703 28.922 16.281 1 93.5 176 LEU A CA 1
ATOM 1359 C C . LEU A 1 176 ? 18.078 28.406 15.875 1 93.5 176 LEU A C 1
ATOM 1361 O O . LEU A 1 176 ? 18.938 28.141 16.719 1 93.5 176 LEU A O 1
ATOM 1365 N N . TYR A 1 177 ? 18.312 28.328 14.656 1 91.94 177 TYR A N 1
ATOM 1366 C CA . TYR A 1 177 ? 19.609 27.922 14.148 1 91.94 177 TYR A CA 1
ATOM 1367 C C . TYR A 1 177 ? 20.641 29.031 14.367 1 91.94 177 TYR A C 1
ATOM 1369 O O . TYR A 1 177 ? 21.781 28.75 14.75 1 91.94 177 TYR A O 1
ATOM 1377 N N . GLU A 1 178 ? 20.219 30.203 14.125 1 92.62 178 GLU A N 1
ATOM 1378 C CA . GLU A 1 178 ? 21.109 31.344 14.312 1 92.62 178 GLU A CA 1
ATOM 1379 C C . GLU A 1 178 ? 21.547 31.484 15.773 1 92.62 178 GLU A C 1
ATOM 1381 O O . GLU A 1 178 ? 22.719 31.719 16.062 1 92.62 178 GLU A O 1
ATOM 1386 N N . ALA A 1 179 ? 20.609 31.312 16.609 1 94.12 179 ALA A N 1
ATOM 1387 C CA . ALA A 1 179 ? 20.891 31.391 18.031 1 94.12 179 ALA A CA 1
ATOM 1388 C C . ALA A 1 179 ? 21.891 30.312 18.453 1 94.12 179 ALA A C 1
ATOM 1390 O O . ALA A 1 179 ? 22.812 30.578 19.219 1 94.12 179 ALA A O 1
ATOM 1391 N N . ALA A 1 180 ? 21.688 29.156 17.922 1 92.69 180 ALA A N 1
ATOM 1392 C CA . ALA A 1 180 ? 22.562 28.047 18.266 1 92.69 180 ALA A CA 1
ATOM 1393 C C . ALA A 1 180 ? 23.969 28.266 17.734 1 92.69 180 ALA A C 1
ATOM 1395 O O . ALA A 1 180 ? 24.953 27.922 18.391 1 92.69 180 ALA A O 1
ATOM 1396 N N . ARG A 1 181 ? 24.031 28.844 16.641 1 90.44 181 ARG A N 1
ATOM 1397 C CA . ARG A 1 181 ? 25.328 29.125 16.031 1 90.44 181 ARG A CA 1
ATOM 1398 C C . ARG A 1 181 ? 26.047 30.25 16.766 1 90.44 181 ARG A C 1
ATOM 1400 O O . ARG A 1 181 ? 27.266 30.234 16.906 1 90.44 181 ARG A O 1
ATOM 1407 N N . MET A 1 182 ? 25.281 31.172 17.156 1 93 182 MET A N 1
ATOM 1408 C CA . MET A 1 182 ? 25.844 32.281 17.922 1 93 182 MET A CA 1
ATOM 1409 C C . MET A 1 182 ? 26.438 31.797 19.234 1 93 182 MET A C 1
ATOM 1411 O O . MET A 1 182 ? 27.422 32.344 19.719 1 93 182 MET A O 1
ATOM 1415 N N . ASP A 1 183 ? 25.922 30.75 19.766 1 92.88 183 ASP A N 1
ATOM 1416 C CA . ASP A 1 183 ? 26.422 30.156 21 1 92.88 183 ASP A CA 1
ATOM 1417 C C . ASP A 1 183 ? 27.641 29.266 20.719 1 92.88 183 ASP A C 1
ATOM 1419 O O . ASP A 1 183 ? 28.188 28.672 21.656 1 92.88 183 ASP A O 1
ATOM 1423 N N . GLY A 1 184 ? 28.062 29.266 19.484 1 91 184 GLY A N 1
ATOM 1424 C CA . GLY A 1 184 ? 29.266 28.531 19.125 1 91 184 GLY A CA 1
ATOM 1425 C C . GLY A 1 184 ? 29.016 27.062 18.844 1 91 184 GLY A C 1
ATOM 1426 O O . GLY A 1 184 ? 29.953 26.25 18.859 1 91 184 GLY A O 1
ATOM 1427 N N . GLY A 1 185 ? 27.812 26.688 18.734 1 90.06 185 GLY A N 1
ATOM 1428 C CA . GLY A 1 185 ? 27.5 25.281 18.5 1 90.06 185 GLY A CA 1
ATOM 1429 C C . GLY A 1 185 ? 27.984 24.781 17.156 1 90.06 185 GLY A C 1
ATOM 1430 O O . GLY A 1 185 ? 27.812 25.453 16.141 1 90.06 185 GLY A O 1
ATOM 1431 N N . SER A 1 186 ? 28.641 23.625 17.203 1 93.31 186 SER A N 1
ATOM 1432 C CA . SER A 1 186 ? 29.031 22.938 15.969 1 93.31 186 SER A CA 1
ATOM 1433 C C . SER A 1 186 ? 27.797 22.406 15.219 1 93.31 186 SER A C 1
ATOM 1435 O O . SER A 1 186 ? 26.688 22.453 15.734 1 93.31 186 SER A O 1
ATOM 1437 N N . LYS A 1 187 ? 28.031 22 13.984 1 91.69 187 LYS A N 1
ATOM 1438 C CA . LYS A 1 187 ? 26.938 21.453 13.18 1 91.69 187 LYS A CA 1
ATOM 1439 C C . LYS A 1 187 ? 26.281 20.281 13.875 1 91.69 187 LYS A C 1
ATOM 1441 O O . LYS A 1 187 ? 25.047 20.141 13.859 1 91.69 187 LYS A O 1
ATOM 1446 N N . TRP A 1 188 ? 27.062 19.484 14.484 1 93.5 188 TRP A N 1
ATOM 1447 C CA . TRP A 1 188 ? 26.547 18.297 15.164 1 93.5 188 TRP A CA 1
ATOM 1448 C C . TRP A 1 188 ? 25.797 18.688 16.438 1 93.5 188 TRP A C 1
ATOM 1450 O O . TRP A 1 188 ? 24.766 18.109 16.766 1 93.5 188 TRP A O 1
ATOM 1460 N N . GLN A 1 189 ? 26.266 19.703 17.094 1 93.69 189 GLN A N 1
ATOM 1461 C CA . GLN A 1 189 ? 25.609 20.188 18.297 1 93.69 189 GLN A CA 1
ATOM 1462 C C . GLN A 1 189 ? 24.25 20.812 17.969 1 93.69 189 GLN A C 1
ATOM 1464 O O . GLN A 1 189 ? 23.266 20.594 18.672 1 93.69 189 GLN A O 1
ATOM 1469 N N . VAL A 1 190 ? 24.312 21.594 16.891 1 94.69 190 VAL A N 1
ATOM 1470 C CA . VAL A 1 190 ? 23.062 22.234 16.453 1 94.69 190 VAL A CA 1
ATOM 1471 C C . VAL A 1 190 ? 22.062 21.172 16.031 1 94.69 190 VAL A C 1
ATOM 1473 O O . VAL A 1 190 ? 20.875 21.281 16.344 1 94.69 190 VAL A O 1
ATOM 1476 N N . PHE A 1 191 ? 22.578 20.094 15.367 1 95 191 PHE A N 1
ATOM 1477 C CA . PHE A 1 191 ? 21.703 19 14.969 1 95 191 PHE A CA 1
ATOM 1478 C C . PHE A 1 191 ? 21.094 18.328 16.188 1 95 191 PHE A C 1
ATOM 1480 O O . PHE A 1 191 ? 19.875 18.109 16.25 1 95 191 PHE A O 1
ATOM 1487 N N . ARG A 1 192 ? 21.812 18.031 17.188 1 93.81 192 ARG A N 1
ATOM 1488 C CA . ARG A 1 192 ? 21.391 17.25 18.344 1 93.81 192 ARG A CA 1
ATOM 1489 C C . ARG A 1 192 ? 20.516 18.078 19.266 1 93.81 192 ARG A C 1
ATOM 1491 O O . ARG A 1 192 ? 19.625 17.531 19.922 1 93.81 192 ARG A O 1
ATOM 1498 N N . THR A 1 193 ? 20.703 19.438 19.297 1 93.25 193 THR A N 1
ATOM 1499 C CA . THR A 1 193 ? 20.031 20.25 20.312 1 93.25 193 THR A CA 1
ATOM 1500 C C . THR A 1 193 ? 18.859 21 19.703 1 93.25 193 THR A C 1
ATOM 1502 O O . THR A 1 193 ? 17.906 21.344 20.406 1 93.25 193 THR A O 1
ATOM 1505 N N . VAL A 1 194 ? 18.891 21.234 18.375 1 94.56 194 VAL A N 1
ATOM 1506 C CA . VAL A 1 194 ? 17.844 22.031 17.75 1 94.56 194 VAL A CA 1
ATOM 1507 C C . VAL A 1 194 ? 17.094 21.188 16.719 1 94.56 194 VAL A C 1
ATOM 1509 O O . VAL A 1 194 ? 15.922 20.891 16.891 1 94.56 194 VAL A O 1
ATOM 1512 N N . THR A 1 195 ? 17.844 20.688 15.766 1 95.38 195 THR A N 1
ATOM 1513 C CA . THR A 1 195 ? 17.234 20.078 14.594 1 95.38 195 THR A CA 1
ATOM 1514 C C . THR A 1 195 ? 16.484 18.812 14.969 1 95.38 195 THR A C 1
ATOM 1516 O O . THR A 1 195 ? 15.273 18.703 14.75 1 95.38 195 THR A O 1
ATOM 1519 N N . TRP A 1 196 ? 17.141 17.875 15.57 1 94.25 196 TRP A N 1
ATOM 1520 C CA . TRP A 1 196 ? 16.594 16.547 15.82 1 94.25 196 TRP A CA 1
ATOM 1521 C C . TRP A 1 196 ? 15.398 16.625 16.781 1 94.25 196 TRP A C 1
ATOM 1523 O O . TRP A 1 196 ? 14.344 16.047 16.516 1 94.25 196 TRP A O 1
ATOM 1533 N N . PRO A 1 197 ? 15.531 17.375 17.859 1 93.62 197 PRO A N 1
ATOM 1534 C CA . PRO A 1 197 ? 14.391 17.484 18.781 1 93.62 197 PRO A CA 1
ATOM 1535 C C . PRO A 1 197 ? 13.172 18.125 18.141 1 93.62 197 PRO A C 1
ATOM 1537 O O . PRO A 1 197 ? 12.039 17.703 18.391 1 93.62 197 PRO A O 1
ATOM 1540 N N . LEU A 1 198 ? 13.414 19.125 17.297 1 93.94 198 LEU A N 1
ATOM 1541 C CA . LEU A 1 198 ? 12.297 19.844 16.703 1 93.94 198 LEU A CA 1
ATOM 1542 C C . LEU A 1 198 ? 11.734 19.062 15.508 1 93.94 198 LEU A C 1
ATOM 1544 O O . LEU A 1 198 ? 10.625 19.344 15.047 1 93.94 198 LEU A O 1
ATOM 1548 N N . LEU A 1 199 ? 12.477 18.031 15.094 1 94.81 199 LEU A N 1
ATOM 1549 C CA . LEU A 1 199 ? 12.039 17.188 13.984 1 94.81 199 LEU A CA 1
ATOM 1550 C C . LEU A 1 199 ? 11.289 15.969 14.5 1 94.81 199 LEU A C 1
ATOM 1552 O O . LEU A 1 199 ? 10.812 15.148 13.703 1 94.81 199 LEU A O 1
ATOM 1556 N N . ALA A 1 200 ? 11.078 15.836 15.734 1 91.62 200 ALA A N 1
ATOM 1557 C CA . ALA A 1 200 ? 10.5 14.664 16.375 1 91.62 200 ALA A CA 1
ATOM 1558 C C . ALA A 1 200 ? 9.117 14.352 15.812 1 91.62 200 ALA A C 1
ATOM 1560 O O . ALA A 1 200 ? 8.805 13.195 15.523 1 91.62 200 ALA A O 1
ATOM 1561 N N . PRO A 1 201 ? 8.281 15.359 15.602 1 88 201 PRO A N 1
ATOM 1562 C CA . PRO A 1 201 ? 6.969 15.047 15.031 1 88 201 PRO A CA 1
ATOM 1563 C C . PRO A 1 201 ? 7.059 14.422 13.641 1 88 201 PRO A C 1
ATOM 1565 O O . PRO A 1 201 ? 6.367 13.445 13.352 1 88 201 PRO A O 1
ATOM 1568 N N . SER A 1 202 ? 7.902 14.992 12.844 1 92.69 202 SER A N 1
ATOM 1569 C CA . SER A 1 202 ? 8.102 14.43 11.508 1 92.69 202 SER A CA 1
ATOM 1570 C C . SER A 1 202 ? 8.703 13.031 11.578 1 92.69 202 SER A C 1
ATOM 1572 O O . SER A 1 202 ? 8.32 12.148 10.812 1 92.69 202 SER A O 1
ATOM 1574 N N . ALA A 1 203 ? 9.672 12.875 12.461 1 93.56 203 ALA A N 1
ATOM 1575 C CA . ALA A 1 203 ? 10.297 11.57 12.633 1 93.56 203 ALA A CA 1
ATOM 1576 C C . ALA A 1 203 ? 9.273 10.523 13.062 1 93.56 203 ALA A C 1
ATOM 1578 O O . ALA A 1 203 ? 9.32 9.375 12.617 1 93.56 203 ALA A O 1
ATOM 1579 N N . THR A 1 204 ? 8.414 10.93 13.891 1 90.06 204 THR A N 1
ATOM 1580 C CA . THR A 1 204 ? 7.371 10.023 14.352 1 90.06 204 THR A CA 1
ATOM 1581 C C . THR A 1 204 ? 6.48 9.578 13.195 1 90.06 204 THR A C 1
ATOM 1583 O O . THR A 1 204 ? 6.133 8.398 13.086 1 90.06 204 THR A O 1
ATOM 1586 N N . ILE A 1 205 ? 6.141 10.5 12.352 1 87.94 205 ILE A N 1
ATOM 1587 C CA . ILE A 1 205 ? 5.32 10.195 11.188 1 87.94 205 ILE A CA 1
ATOM 1588 C C . ILE A 1 205 ? 6.066 9.234 10.266 1 87.94 205 ILE A C 1
ATOM 1590 O O . ILE A 1 205 ? 5.5 8.242 9.797 1 87.94 205 ILE A O 1
ATOM 1594 N N . VAL A 1 206 ? 7.309 9.516 10.039 1 94.12 206 VAL A N 1
ATOM 1595 C CA . VAL A 1 206 ? 8.125 8.703 9.141 1 94.12 206 VAL A CA 1
ATOM 1596 C C . VAL A 1 206 ? 8.258 7.285 9.695 1 94.12 206 VAL A C 1
ATOM 1598 O O . VAL A 1 206 ? 8.047 6.309 8.977 1 94.12 206 VAL A O 1
ATOM 1601 N N . VAL A 1 207 ? 8.539 7.203 10.953 1 93.69 207 VAL A N 1
ATOM 1602 C CA . VAL A 1 207 ? 8.734 5.898 11.586 1 93.69 207 VAL A CA 1
ATOM 1603 C C . VAL A 1 207 ? 7.422 5.125 11.594 1 93.69 207 VAL A C 1
ATOM 1605 O O . VAL A 1 207 ? 7.391 3.93 11.297 1 93.69 207 VAL A O 1
ATOM 1608 N N . ALA A 1 208 ? 6.34 5.762 11.93 1 89.69 208 ALA A N 1
ATOM 1609 C CA . ALA A 1 208 ? 5.039 5.102 11.977 1 89.69 208 ALA A CA 1
ATOM 1610 C C . ALA A 1 208 ? 4.625 4.605 10.594 1 89.69 208 ALA A C 1
ATOM 1612 O O . ALA A 1 208 ? 4.227 3.449 10.43 1 89.69 208 ALA A O 1
ATOM 1613 N N . TYR A 1 209 ? 4.719 5.465 9.641 1 89.31 209 TYR A N 1
ATOM 1614 C CA . TYR A 1 209 ? 4.363 5.105 8.273 1 89.31 209 TYR A CA 1
ATOM 1615 C C . TYR A 1 209 ? 5.227 3.955 7.77 1 89.31 209 TYR A C 1
ATOM 1617 O O . TYR A 1 209 ? 4.711 2.99 7.199 1 89.31 209 TYR A O 1
ATOM 1625 N N . THR A 1 210 ? 6.516 4.07 7.984 1 95.69 210 THR A N 1
ATOM 1626 C CA . THR A 1 210 ? 7.453 3.062 7.508 1 95.69 210 THR A CA 1
ATOM 1627 C C . THR A 1 210 ? 7.195 1.719 8.18 1 95.69 210 THR A C 1
ATOM 1629 O O . THR A 1 21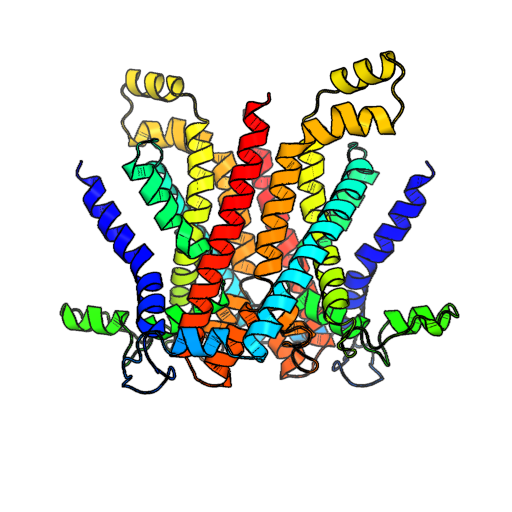0 ? 7.293 0.668 7.543 1 95.69 210 THR A O 1
ATOM 1632 N N . THR A 1 211 ? 6.879 1.824 9.453 1 94 211 THR A N 1
ATOM 1633 C CA . THR A 1 211 ? 6.594 0.603 10.195 1 94 211 THR A CA 1
ATOM 1634 C C . THR A 1 211 ? 5.379 -0.115 9.617 1 94 211 THR A C 1
ATOM 1636 O O . THR A 1 211 ? 5.438 -1.312 9.328 1 94 211 THR A O 1
ATOM 1639 N N . ILE A 1 212 ? 4.348 0.583 9.375 1 91.06 212 ILE A N 1
ATOM 1640 C CA . ILE A 1 212 ? 3.107 -0.007 8.883 1 91.06 212 ILE A CA 1
ATOM 1641 C C . ILE A 1 212 ? 3.311 -0.528 7.461 1 91.06 212 ILE A C 1
ATOM 1643 O O . ILE A 1 212 ? 2.943 -1.663 7.148 1 91.06 212 ILE A O 1
ATOM 1647 N N . GLN A 1 213 ? 3.955 0.207 6.629 1 91.94 213 GLN A N 1
ATOM 1648 C CA . GLN A 1 213 ? 4.152 -0.156 5.23 1 91.94 213 GLN A CA 1
ATOM 1649 C C . GLN A 1 213 ? 5.035 -1.393 5.102 1 91.94 213 GLN A C 1
ATOM 1651 O O . GLN A 1 213 ? 4.793 -2.25 4.25 1 91.94 213 GLN A O 1
ATOM 1656 N N . SER A 1 214 ? 6.051 -1.445 5.914 1 95.38 214 SER A N 1
ATOM 1657 C CA . SER A 1 214 ? 6.965 -2.578 5.824 1 95.38 214 SER A CA 1
ATOM 1658 C C . SER A 1 214 ? 6.348 -3.836 6.426 1 95.38 214 SER A C 1
ATOM 1660 O O . SER A 1 214 ? 6.605 -4.945 5.957 1 95.38 214 SER A O 1
ATOM 1662 N N . PHE A 1 215 ? 5.547 -3.65 7.414 1 93.5 215 PHE A N 1
ATOM 1663 C CA . PHE A 1 215 ? 4.902 -4.793 8.047 1 93.5 215 PHE A CA 1
ATOM 1664 C C . PHE A 1 215 ? 3.877 -5.426 7.117 1 93.5 215 PHE A C 1
ATOM 1666 O O . PHE A 1 215 ? 3.625 -6.629 7.184 1 93.5 215 PHE A O 1
ATOM 1673 N N . LYS A 1 216 ? 3.328 -4.672 6.188 1 94.88 216 LYS A N 1
ATOM 1674 C CA . LYS A 1 216 ? 2.264 -5.133 5.301 1 94.88 216 LYS A CA 1
ATOM 1675 C C . LYS A 1 216 ? 2.785 -5.344 3.881 1 94.88 216 LYS A C 1
ATOM 1677 O O . LYS A 1 216 ? 2.01 -5.34 2.922 1 94.88 216 LYS A O 1
ATOM 1682 N N . ALA A 1 217 ? 4.039 -5.543 3.701 1 96.12 217 ALA A N 1
ATOM 1683 C CA . ALA A 1 217 ? 4.699 -5.457 2.4 1 96.12 217 ALA A CA 1
ATOM 1684 C C . ALA A 1 217 ? 4.465 -6.723 1.58 1 96.12 217 ALA A C 1
ATOM 1686 O O . ALA A 1 217 ? 5.402 -7.289 1.017 1 96.12 217 ALA A O 1
ATOM 1687 N N . PHE A 1 218 ? 3.33 -7.152 1.336 1 96.19 218 PHE A N 1
ATOM 1688 C CA . PHE A 1 218 ? 2.941 -8.352 0.604 1 96.19 218 PHE A CA 1
ATOM 1689 C C . PHE A 1 218 ? 3.393 -8.266 -0.849 1 96.19 218 PHE A C 1
ATOM 1691 O O . PHE A 1 218 ? 4.047 -9.18 -1.355 1 96.19 218 PHE A O 1
ATOM 1698 N N . ASP A 1 219 ? 3.051 -7.16 -1.543 1 95 219 ASP A N 1
ATOM 1699 C CA . ASP A 1 219 ? 3.242 -7.047 -2.986 1 95 219 ASP A CA 1
ATOM 1700 C C . ASP A 1 219 ? 4.715 -7.211 -3.359 1 95 219 ASP A C 1
ATOM 1702 O O . ASP A 1 219 ? 5.043 -7.941 -4.297 1 95 219 ASP A O 1
ATOM 1706 N N . LEU A 1 220 ? 5.539 -6.539 -2.535 1 96.56 220 LEU A N 1
ATOM 1707 C CA . LEU A 1 220 ? 6.965 -6.562 -2.848 1 96.56 220 LEU A CA 1
ATOM 1708 C C . LEU A 1 220 ? 7.543 -7.961 -2.637 1 96.56 220 LEU A C 1
ATOM 1710 O O . LEU A 1 220 ? 8.219 -8.492 -3.518 1 96.56 220 LEU A O 1
ATOM 1714 N N . ILE A 1 221 ? 7.215 -8.562 -1.485 1 97.69 221 ILE A N 1
ATOM 1715 C CA . ILE A 1 221 ? 7.766 -9.875 -1.159 1 97.69 221 ILE A CA 1
ATOM 1716 C C . ILE A 1 221 ? 7.219 -10.922 -2.131 1 97.69 221 ILE A C 1
ATOM 1718 O O . ILE A 1 221 ? 7.969 -11.758 -2.641 1 97.69 221 ILE A O 1
ATOM 1722 N N . PHE A 1 222 ? 5.996 -10.859 -2.43 1 96.56 222 PHE A N 1
ATOM 1723 C CA . PHE A 1 222 ? 5.359 -11.844 -3.303 1 96.56 222 PHE A CA 1
ATOM 1724 C C . PHE A 1 222 ? 5.945 -11.773 -4.711 1 96.56 222 PHE A C 1
ATOM 1726 O O . PHE A 1 222 ? 6.277 -12.805 -5.301 1 96.56 222 PHE A O 1
ATOM 1733 N N . THR A 1 223 ? 6.105 -10.594 -5.223 1 95.06 223 THR A N 1
ATOM 1734 C CA . THR A 1 223 ? 6.578 -10.414 -6.594 1 95.06 223 THR A CA 1
ATOM 1735 C C . THR A 1 223 ? 8.047 -10.805 -6.715 1 95.06 223 THR A C 1
ATOM 1737 O O . THR A 1 223 ? 8.453 -11.383 -7.723 1 95.06 223 THR A O 1
ATOM 1740 N N . MET A 1 224 ? 8.836 -10.617 -5.68 1 96.12 224 MET A N 1
ATOM 1741 C CA . MET A 1 224 ? 10.273 -10.797 -5.812 1 96.12 224 MET A CA 1
ATOM 1742 C C . MET A 1 224 ? 10.672 -12.242 -5.5 1 96.12 224 MET A C 1
ATOM 1744 O O . MET A 1 224 ? 11.477 -12.836 -6.215 1 96.12 224 MET A O 1
ATOM 1748 N N . THR A 1 225 ? 10.039 -12.781 -4.375 1 96.81 225 THR A N 1
ATOM 1749 C CA . THR A 1 225 ? 10.57 -14.07 -3.951 1 96.81 225 THR A CA 1
ATOM 1750 C C . THR A 1 225 ? 9.438 -15.039 -3.619 1 96.81 225 THR A C 1
ATOM 1752 O O . THR A 1 225 ? 9.664 -16.234 -3.455 1 96.81 225 THR A O 1
ATOM 1755 N N . ASP A 1 226 ? 8.242 -14.461 -3.469 1 96.5 226 ASP A N 1
ATOM 1756 C CA . ASP A 1 226 ? 7.094 -15.266 -3.057 1 96.5 226 ASP A CA 1
ATOM 1757 C C . ASP A 1 226 ? 7.402 -16.047 -1.782 1 96.5 226 ASP A C 1
ATOM 1759 O O . ASP A 1 226 ? 7.035 -17.219 -1.664 1 96.5 226 ASP A O 1
ATOM 1763 N N . GLY A 1 227 ? 8.188 -15.438 -0.896 1 97.75 227 GLY A N 1
ATOM 1764 C CA . GLY A 1 227 ? 8.461 -15.992 0.42 1 97.75 227 GLY A CA 1
ATOM 1765 C C . GLY A 1 227 ? 9.703 -16.859 0.451 1 97.75 227 GLY A C 1
ATOM 1766 O O . GLY A 1 227 ? 10.156 -17.266 1.523 1 97.75 227 GLY A O 1
ATOM 1767 N N . GLY A 1 228 ? 10.289 -17.141 -0.703 1 97.5 228 GLY A N 1
ATOM 1768 C CA . GLY A 1 228 ? 11.453 -18.016 -0.776 1 97.5 228 GLY A CA 1
ATOM 1769 C C . GLY A 1 228 ? 12.766 -17.266 -0.614 1 97.5 228 GLY A C 1
ATOM 1770 O O . GLY A 1 228 ? 12.766 -16.047 -0.418 1 97.5 228 GLY A O 1
ATOM 1771 N N . PRO A 1 229 ? 13.891 -18 -0.592 1 97.12 229 PRO A N 1
ATOM 1772 C CA . PRO A 1 229 ? 14 -19.453 -0.612 1 97.12 229 PRO A CA 1
ATOM 1773 C C . PRO A 1 229 ? 13.711 -20.094 0.749 1 97.12 229 PRO A C 1
ATOM 1775 O O . PRO A 1 229 ? 14.07 -19.531 1.784 1 97.12 229 PRO A O 1
ATOM 1778 N N . ASN A 1 230 ? 13.094 -21.234 0.792 1 97.19 230 ASN A N 1
ATOM 1779 C CA . ASN A 1 230 ? 12.828 -21.969 2.021 1 97.19 230 ASN A CA 1
ATOM 1780 C C . ASN A 1 230 ? 12.211 -21.078 3.094 1 97.19 230 ASN A C 1
ATOM 1782 O O . ASN A 1 230 ? 12.711 -21.031 4.223 1 97.19 230 ASN A O 1
ATOM 1786 N N . TYR A 1 231 ? 11.328 -20.25 2.748 1 98.06 231 TYR A N 1
ATOM 1787 C CA . TYR A 1 231 ? 10.547 -19.375 3.609 1 98.06 231 TYR A CA 1
ATOM 1788 C C . TYR A 1 231 ? 11.43 -18.281 4.23 1 98.06 231 TYR A C 1
ATOM 1790 O O . TYR A 1 231 ? 11.047 -17.656 5.223 1 98.06 231 TYR A O 1
ATOM 1798 N N . ALA A 1 232 ? 12.578 -18.016 3.58 1 98.56 232 ALA A N 1
ATOM 1799 C CA . ALA A 1 232 ? 13.539 -17.078 4.156 1 98.56 232 ALA A CA 1
ATOM 1800 C C . ALA A 1 232 ? 13.023 -15.641 4.07 1 98.56 232 ALA A C 1
ATOM 1802 O O . ALA A 1 232 ? 13.484 -14.766 4.801 1 98.56 232 ALA A O 1
ATOM 1803 N N . THR A 1 233 ? 12.07 -15.438 3.172 1 98.62 233 THR A N 1
ATOM 1804 C CA . THR A 1 233 ? 11.531 -14.094 3.02 1 98.62 233 THR A CA 1
ATOM 1805 C C . THR A 1 233 ? 10.023 -14.086 3.25 1 98.62 233 THR A C 1
ATOM 1807 O O . THR A 1 233 ? 9.352 -13.078 3.008 1 98.62 233 THR A O 1
ATOM 1810 N N . GLU A 1 234 ? 9.516 -15.25 3.742 1 98.62 234 GLU A N 1
ATOM 1811 C CA . GLU A 1 234 ? 8.094 -15.328 4.07 1 98.62 234 GLU A CA 1
ATOM 1812 C C . GLU A 1 234 ? 7.746 -14.414 5.242 1 98.62 234 GLU A C 1
ATOM 1814 O O . GLU A 1 234 ? 8.352 -14.516 6.312 1 98.62 234 GLU A O 1
ATOM 1819 N N . ILE A 1 235 ? 6.828 -13.492 5 1 98.38 235 ILE A N 1
ATOM 1820 C CA . ILE A 1 235 ? 6.312 -12.664 6.086 1 98.38 235 ILE A CA 1
ATOM 1821 C C . ILE A 1 235 ? 4.863 -13.055 6.383 1 98.38 235 ILE A C 1
ATOM 1823 O O . ILE A 1 235 ? 4.309 -13.945 5.746 1 98.38 235 ILE A O 1
ATOM 1827 N N . LEU A 1 236 ? 4.23 -12.43 7.324 1 97.88 236 LEU A N 1
ATOM 1828 C CA . LEU A 1 236 ? 2.922 -12.867 7.801 1 97.88 236 LEU A CA 1
ATOM 1829 C C . LEU A 1 236 ? 1.867 -12.711 6.711 1 97.88 236 LEU A C 1
ATOM 1831 O O . LEU A 1 236 ? 0.996 -13.57 6.559 1 97.88 236 LEU A O 1
ATOM 1835 N N . THR A 1 237 ? 1.947 -11.68 5.898 1 97.69 237 THR A N 1
ATOM 1836 C CA . THR A 1 237 ? 0.934 -11.453 4.871 1 97.69 237 THR A CA 1
ATOM 1837 C C . THR A 1 237 ? 1.056 -12.492 3.756 1 97.69 237 THR A C 1
ATOM 1839 O O . THR A 1 237 ? 0.047 -12.984 3.246 1 97.69 237 THR A O 1
ATOM 1842 N N . THR A 1 238 ? 2.301 -12.898 3.389 1 97.94 238 THR A N 1
ATOM 1843 C CA . THR A 1 238 ? 2.449 -13.953 2.395 1 97.94 238 THR A CA 1
ATOM 1844 C C . THR A 1 238 ? 2.07 -15.312 2.986 1 97.94 238 THR A C 1
ATOM 1846 O O . THR A 1 238 ? 1.511 -16.156 2.293 1 97.94 238 THR A O 1
ATOM 1849 N N . TYR A 1 239 ? 2.365 -15.492 4.281 1 98 239 TYR A N 1
ATOM 1850 C CA . TYR A 1 239 ? 1.937 -16.703 4.961 1 98 239 TYR A CA 1
ATOM 1851 C C . TYR A 1 239 ? 0.419 -16.844 4.922 1 98 239 TYR A C 1
ATOM 1853 O O . TYR A 1 239 ? -0.104 -17.922 4.617 1 98 239 TYR A O 1
ATOM 1861 N N . ILE A 1 240 ? -0.267 -15.789 5.223 1 97.06 240 ILE A N 1
ATOM 1862 C CA . ILE A 1 240 ? -1.726 -15.789 5.215 1 97.06 240 ILE A CA 1
ATOM 1863 C C . ILE A 1 240 ? -2.232 -16.125 3.812 1 97.06 240 ILE A C 1
ATOM 1865 O O . ILE A 1 240 ? -3.146 -16.938 3.654 1 97.06 240 ILE A O 1
ATOM 1869 N N . TYR A 1 241 ? -1.621 -15.562 2.83 1 96.62 241 TYR A N 1
ATOM 1870 C CA . TYR A 1 241 ? -2.018 -15.812 1.448 1 96.62 241 TYR A CA 1
ATOM 1871 C C . TYR A 1 241 ? -1.828 -17.281 1.079 1 96.62 241 TYR A C 1
ATOM 1873 O O . TYR A 1 241 ? -2.738 -17.906 0.542 1 96.62 241 TYR A O 1
ATOM 1881 N N . HIS A 1 242 ? -0.663 -17.812 1.375 1 97.69 242 HIS A N 1
ATOM 1882 C CA . HIS A 1 242 ? -0.355 -19.203 1.03 1 97.69 242 HIS A CA 1
ATOM 1883 C C . HIS A 1 242 ? -1.249 -20.172 1.797 1 97.69 242 HIS A C 1
ATOM 1885 O O . HIS A 1 242 ? -1.674 -21.188 1.252 1 97.69 242 HIS A O 1
ATOM 1891 N N . THR A 1 243 ? -1.536 -19.844 3.031 1 96.88 243 THR A N 1
ATOM 1892 C CA . THR A 1 243 ? -2.4 -20.688 3.852 1 96.88 243 THR A CA 1
ATOM 1893 C C . THR A 1 243 ? -3.828 -20.672 3.314 1 96.88 243 THR A C 1
ATOM 1895 O O . THR A 1 243 ? -4.477 -21.719 3.24 1 96.88 243 THR A O 1
ATOM 1898 N N . ALA A 1 244 ? -4.289 -19.547 2.891 1 94.06 244 ALA A N 1
ATOM 1899 C CA . ALA A 1 244 ? -5.664 -19.406 2.412 1 94.06 244 ALA A CA 1
ATOM 1900 C C . ALA A 1 244 ? -5.816 -20 1.012 1 94.06 244 ALA A C 1
ATOM 1902 O O . ALA A 1 244 ? -6.742 -20.766 0.751 1 94.06 244 ALA A O 1
ATOM 1903 N N . PHE A 1 245 ? -4.867 -19.688 0.102 1 91.12 245 PHE A N 1
ATOM 1904 C CA . PHE A 1 245 ? -5.098 -19.938 -1.316 1 91.12 245 PHE A CA 1
ATOM 1905 C C . PHE A 1 245 ? -4.172 -21.031 -1.834 1 91.12 245 PHE A C 1
ATOM 1907 O O . PHE A 1 245 ? -4.402 -21.594 -2.906 1 91.12 245 PHE A O 1
ATOM 1914 N N . GLY A 1 246 ? -3.152 -21.312 -1.094 1 91.62 246 GLY A N 1
ATOM 1915 C CA . GLY A 1 246 ? -2.277 -22.438 -1.428 1 91.62 246 GLY A CA 1
ATOM 1916 C C . GLY A 1 246 ? -2.695 -23.734 -0.774 1 91.62 246 GLY A C 1
ATOM 1917 O O . GLY A 1 246 ? -2.879 -24.75 -1.455 1 91.62 246 GLY A O 1
ATOM 1918 N N . SER A 1 247 ? -2.963 -23.625 0.495 1 93.25 247 SER A N 1
ATOM 1919 C CA . SER A 1 247 ? -3.303 -24.812 1.269 1 93.25 247 SER A CA 1
ATOM 1920 C C . SER A 1 247 ? -4.812 -24.938 1.447 1 93.25 247 SER A C 1
ATOM 1922 O O . SER A 1 247 ? -5.293 -25.953 1.975 1 93.25 247 SER A O 1
ATOM 1924 N N . TYR A 1 248 ? -5.492 -23.969 1.038 1 92.88 248 TYR A N 1
ATOM 1925 C CA . TYR A 1 248 ? -6.945 -23.938 1.161 1 92.88 248 TYR A CA 1
ATOM 1926 C C . TYR A 1 248 ? -7.375 -24.172 2.607 1 92.88 248 TYR A C 1
ATOM 1928 O O . TYR A 1 248 ? -8.242 -25 2.883 1 92.88 248 TYR A O 1
ATOM 1936 N N . SER A 1 249 ? -6.703 -23.562 3.502 1 95.56 249 SER A N 1
ATOM 1937 C CA . SER A 1 249 ? -7.051 -23.516 4.918 1 95.56 249 SER A CA 1
ATOM 1938 C C . SER A 1 249 ? -7.496 -22.125 5.348 1 95.56 249 SER A C 1
ATOM 1940 O O . SER A 1 249 ? -6.789 -21.453 6.098 1 95.56 249 SER A O 1
ATOM 1942 N N . PHE A 1 250 ? -8.695 -21.922 5.031 1 93.88 250 PHE A N 1
ATOM 1943 C CA . PHE A 1 250 ? -9.219 -20.562 5.211 1 93.88 250 PHE A CA 1
ATOM 1944 C C . PHE A 1 250 ? -9.383 -20.234 6.688 1 93.88 250 PHE A C 1
ATOM 1946 O O . PHE A 1 250 ? -9.141 -19.109 7.109 1 93.88 250 PHE A O 1
ATOM 1953 N N . GLY A 1 251 ? -9.852 -21.172 7.406 1 95.88 251 GLY A N 1
ATOM 1954 C CA . GLY A 1 251 ? -9.961 -20.969 8.844 1 95.88 251 GLY A CA 1
ATOM 1955 C C . GLY A 1 251 ? -8.633 -20.625 9.492 1 95.88 251 GLY A C 1
ATOM 1956 O O . GLY A 1 251 ? -8.539 -19.672 10.266 1 95.88 251 GLY A O 1
ATOM 1957 N N . LEU A 1 252 ? -7.633 -21.375 9.125 1 97.25 252 LEU A N 1
ATOM 1958 C CA . LEU A 1 252 ? -6.289 -21.156 9.648 1 97.25 252 LEU A CA 1
ATOM 1959 C C . LEU A 1 252 ? -5.75 -19.797 9.195 1 97.25 252 LEU A C 1
ATOM 1961 O O . LEU A 1 252 ? -5.141 -19.078 9.984 1 97.25 252 LEU A O 1
ATOM 1965 N N . ALA A 1 253 ? -6 -19.453 7.949 1 97 253 ALA A N 1
ATOM 1966 C CA . ALA A 1 253 ? -5.578 -18.156 7.422 1 97 253 ALA A CA 1
ATOM 1967 C C . ALA A 1 253 ? -6.289 -17.016 8.141 1 97 253 ALA A C 1
ATOM 1969 O O . ALA A 1 253 ? -5.699 -15.961 8.383 1 97 253 ALA A O 1
ATOM 1970 N N . SER A 1 254 ? -7.562 -17.219 8.445 1 96.12 254 SER A N 1
ATOM 1971 C CA . SER A 1 254 ? -8.328 -16.219 9.188 1 96.12 254 SER A CA 1
ATOM 1972 C C . SER A 1 254 ? -7.738 -15.992 10.578 1 96.12 254 SER A C 1
ATOM 1974 O O . SER A 1 254 ? -7.648 -14.859 11.047 1 96.12 254 SER A O 1
ATOM 1976 N N . ALA A 1 255 ? -7.375 -17.047 11.195 1 97.5 255 ALA A N 1
ATOM 1977 C CA . ALA A 1 255 ? -6.719 -16.922 12.492 1 97.5 255 ALA A CA 1
ATOM 1978 C C . ALA A 1 255 ? -5.414 -16.125 12.375 1 97.5 255 ALA A C 1
ATOM 1980 O O . ALA A 1 255 ? -5.133 -15.258 13.188 1 97.5 255 ALA A O 1
ATOM 1981 N N . GLY A 1 256 ? -4.629 -16.5 11.359 1 96.5 256 GLY A N 1
ATOM 1982 C CA . GLY A 1 256 ? -3.424 -15.727 11.094 1 96.5 256 GLY A CA 1
ATOM 1983 C C . GLY A 1 256 ? -3.693 -14.25 10.875 1 96.5 256 GLY A C 1
ATOM 1984 O O . GLY A 1 256 ? -2.938 -13.398 11.352 1 96.5 256 GLY A O 1
ATOM 1985 N N . SER A 1 257 ? -4.746 -13.914 10.195 1 95.81 257 SER A N 1
ATOM 1986 C CA . SER A 1 257 ? -5.141 -12.539 9.93 1 95.81 257 SER A CA 1
ATOM 1987 C C . SER A 1 257 ? -5.488 -11.797 11.219 1 95.81 257 SER A C 1
ATOM 1989 O O . SER A 1 257 ? -5.164 -10.625 11.375 1 95.81 257 SER A O 1
ATOM 1991 N N . MET A 1 258 ? -6.133 -12.492 12.125 1 94.75 258 MET A N 1
ATOM 1992 C CA . MET A 1 258 ? -6.492 -11.867 13.398 1 94.75 258 MET A CA 1
ATOM 1993 C C . MET A 1 258 ? -5.254 -11.617 14.25 1 94.75 258 MET A C 1
ATOM 1995 O O . MET A 1 258 ? -5.145 -10.57 14.898 1 94.75 258 MET A O 1
ATOM 1999 N N . ILE A 1 259 ? -4.395 -12.547 14.227 1 96 259 ILE A N 1
ATOM 2000 C CA . ILE A 1 259 ? -3.143 -12.352 14.945 1 96 259 ILE A CA 1
ATOM 2001 C C . ILE A 1 259 ? -2.4 -11.148 14.375 1 96 259 ILE A C 1
ATOM 2003 O O . ILE A 1 259 ? -1.901 -10.305 15.125 1 96 259 ILE A O 1
ATOM 2007 N N . PHE A 1 260 ? -2.355 -11.133 13.055 1 94.5 260 PHE A N 1
ATOM 2008 C CA . PHE A 1 260 ? -1.722 -10.008 12.375 1 94.5 260 PHE A CA 1
ATOM 2009 C C . PHE A 1 260 ? -2.359 -8.695 12.797 1 94.5 260 PHE A C 1
ATOM 2011 O O . PHE A 1 260 ? -1.658 -7.715 13.062 1 94.5 260 PHE A O 1
ATOM 2018 N N . LEU A 1 261 ? -3.654 -8.656 12.836 1 91.69 261 LEU A N 1
ATOM 2019 C CA . LEU A 1 261 ? -4.402 -7.461 13.219 1 91.69 261 LEU A CA 1
ATOM 2020 C C . LEU A 1 261 ? -4.012 -7 14.617 1 91.69 261 LEU A C 1
ATOM 2022 O O . LEU A 1 261 ? -3.758 -5.812 14.836 1 91.69 261 LEU A O 1
ATOM 2026 N N . VAL A 1 262 ? -3.945 -7.875 15.516 1 93.25 262 VAL A N 1
ATOM 2027 C CA . VAL A 1 262 ? -3.623 -7.547 16.906 1 93.25 262 VAL A CA 1
ATOM 2028 C C . VAL A 1 262 ? -2.189 -7.031 16.984 1 93.25 262 VAL A C 1
ATOM 2030 O O . VAL A 1 262 ? -1.925 -6.031 17.656 1 93.25 262 VAL A O 1
ATOM 2033 N N . LEU A 1 263 ? -1.297 -7.668 16.312 1 93.38 263 LEU A N 1
ATOM 2034 C CA . LEU A 1 263 ? 0.107 -7.273 16.328 1 93.38 263 LEU A CA 1
ATOM 2035 C C . LEU A 1 263 ? 0.286 -5.871 15.758 1 93.38 263 LEU A C 1
ATOM 2037 O O . LEU A 1 263 ? 0.969 -5.035 16.359 1 93.38 263 LEU A O 1
ATOM 2041 N N . LEU A 1 264 ? -0.347 -5.68 14.641 1 91 264 LEU A N 1
ATOM 2042 C CA . LEU A 1 264 ? -0.202 -4.371 14.008 1 91 264 LEU A CA 1
ATOM 2043 C C . LEU A 1 264 ? -0.902 -3.291 14.828 1 91 264 LEU A C 1
ATOM 2045 O O . LEU A 1 264 ? -0.429 -2.154 14.891 1 91 264 LEU A O 1
ATOM 2049 N N . ALA A 1 265 ? -2.027 -3.625 15.406 1 88.62 265 ALA A N 1
ATOM 2050 C CA . ALA A 1 265 ? -2.725 -2.676 16.266 1 88.62 265 ALA A CA 1
ATOM 2051 C C . ALA A 1 265 ? -1.867 -2.295 17.469 1 88.62 265 ALA A C 1
ATOM 2053 O O . ALA A 1 265 ? -1.797 -1.121 17.844 1 88.62 265 ALA A O 1
ATOM 2054 N N . LEU A 1 266 ? -1.241 -3.236 18.047 1 90.44 266 LEU A N 1
ATOM 2055 C CA . LEU A 1 266 ? -0.368 -2.988 19.188 1 90.44 266 LEU A CA 1
ATOM 2056 C C . LEU A 1 266 ? 0.822 -2.123 18.797 1 90.44 266 LEU A C 1
ATOM 2058 O O . LEU A 1 266 ? 1.185 -1.188 19.5 1 90.44 266 LEU A O 1
ATOM 2062 N N . LEU A 1 267 ? 1.355 -2.471 17.656 1 87.25 267 LEU A N 1
ATOM 2063 C CA . LEU A 1 267 ? 2.488 -1.7 17.156 1 87.25 267 LEU A CA 1
ATOM 2064 C C . LEU A 1 267 ? 2.086 -0.255 16.891 1 87.25 267 LEU A C 1
ATOM 2066 O O . LEU A 1 267 ? 2.818 0.674 17.234 1 87.25 267 LEU A O 1
ATOM 2070 N N . THR A 1 268 ? 0.978 -0.112 16.281 1 79.5 268 THR A N 1
ATOM 2071 C CA . THR A 1 268 ? 0.466 1.219 15.977 1 79.5 268 THR A CA 1
ATOM 2072 C C . THR A 1 268 ? 0.174 1.998 17.25 1 79.5 268 THR A C 1
ATOM 2074 O O . THR A 1 268 ? 0.458 3.193 17.344 1 79.5 268 THR A O 1
ATOM 2077 N N . PHE A 1 269 ? -0.318 1.362 18.25 1 82.12 269 PHE A N 1
ATOM 2078 C CA . PHE A 1 269 ? -0.639 1.979 19.531 1 82.12 269 PHE A CA 1
ATOM 2079 C C . PHE A 1 269 ? 0.625 2.459 20.234 1 82.12 269 PHE A C 1
ATOM 2081 O O . PHE A 1 269 ? 0.671 3.582 20.734 1 82.12 269 PHE A O 1
ATOM 2088 N N . VAL A 1 270 ? 1.568 1.639 20.203 1 83.56 270 VAL A N 1
ATOM 2089 C CA . VAL A 1 270 ? 2.83 1.971 20.859 1 83.56 270 VAL A CA 1
ATOM 2090 C C . VAL A 1 270 ? 3.479 3.16 20.156 1 83.56 270 VAL A C 1
ATOM 2092 O O . VAL A 1 270 ? 4.027 4.051 20.812 1 83.56 270 VAL A O 1
ATOM 2095 N N . GLN A 1 271 ? 3.395 3.162 18.922 1 77.75 271 GLN A N 1
ATOM 2096 C CA . GLN A 1 271 ? 3.975 4.258 18.141 1 77.75 271 GLN A CA 1
ATOM 2097 C C . GLN A 1 271 ? 3.264 5.574 18.438 1 77.75 271 GLN A C 1
ATOM 2099 O O . GLN A 1 271 ? 3.908 6.617 18.578 1 77.75 271 GLN A O 1
ATOM 2104 N N . PHE A 1 272 ? 1.99 5.574 18.625 1 72.94 272 PHE A N 1
ATOM 2105 C CA . PHE A 1 272 ? 1.222 6.785 18.891 1 72.94 272 PHE A CA 1
ATOM 2106 C C . PHE A 1 272 ? 1.489 7.285 20.312 1 72.94 272 PHE A C 1
ATOM 2108 O O . PHE A 1 272 ? 1.573 8.492 20.547 1 72.94 272 PHE A O 1
ATOM 2115 N N . LYS A 1 273 ? 1.612 6.379 21.188 1 76.75 273 LYS A N 1
ATOM 2116 C CA . LYS A 1 273 ? 1.908 6.766 22.562 1 76.75 273 LYS A CA 1
ATOM 2117 C C . LYS A 1 273 ? 3.293 7.398 22.672 1 76.75 273 LYS A C 1
ATOM 2119 O O . LYS A 1 273 ? 3.479 8.375 23.391 1 76.75 273 LYS A O 1
ATOM 2124 N N . ALA A 1 274 ? 4.16 6.879 21.953 1 68.31 274 ALA A N 1
ATOM 2125 C CA . ALA A 1 274 ? 5.52 7.41 21.953 1 68.31 274 ALA A CA 1
ATOM 2126 C C . ALA A 1 274 ? 5.559 8.812 21.359 1 68.31 274 ALA A C 1
ATOM 2128 O O . ALA A 1 274 ? 6.309 9.672 21.828 1 68.31 274 ALA A O 1
ATOM 2129 N N . LEU A 1 275 ? 4.703 8.977 20.422 1 61.62 275 LEU A N 1
ATOM 2130 C CA . LEU A 1 275 ? 4.629 10.273 19.766 1 61.62 275 LEU A CA 1
ATOM 2131 C C . LEU A 1 275 ? 3.969 11.312 20.672 1 61.62 275 LEU A C 1
ATOM 2133 O O . LEU A 1 275 ? 4.367 12.477 20.672 1 61.62 275 LEU A O 1
ATOM 2137 N N . ARG A 1 276 ? 2.895 11.023 21.266 1 59.06 276 ARG A N 1
ATOM 2138 C CA . ARG A 1 276 ? 2.189 11.938 22.156 1 59.06 276 ARG A CA 1
ATOM 2139 C C . ARG A 1 276 ? 3.045 12.289 23.375 1 59.06 276 ARG A C 1
ATOM 2141 O O . ARG A 1 276 ? 2.967 13.406 23.891 1 59.06 276 ARG A O 1
ATOM 2148 N N . ALA A 1 277 ? 3.734 11.422 23.844 1 52.78 277 ALA A N 1
ATOM 2149 C CA . ALA A 1 277 ? 4.574 11.703 25 1 52.78 277 ALA A CA 1
ATOM 2150 C C . ALA A 1 277 ? 5.559 12.836 24.703 1 52.78 277 ALA A C 1
ATOM 2152 O O . ALA A 1 277 ? 5.875 13.641 25.578 1 52.78 277 ALA A O 1
ATOM 2153 N N . ASP A 1 278 ? 5.922 12.867 23.469 1 50.69 278 ASP A N 1
ATOM 2154 C CA . ASP A 1 278 ? 6.926 13.891 23.188 1 50.69 278 ASP A CA 1
ATOM 2155 C C . ASP A 1 278 ? 6.273 15.25 22.953 1 50.69 278 ASP A C 1
ATOM 2157 O O . ASP A 1 278 ? 6.922 16.297 23.094 1 50.69 278 ASP A O 1
ATOM 2161 N N . ARG A 1 279 ? 4.969 15.352 22.516 1 50.69 279 ARG A N 1
ATOM 2162 C CA . ARG A 1 279 ? 4.309 16.641 22.359 1 50.69 279 ARG A CA 1
ATOM 2163 C C . ARG A 1 279 ? 4.152 17.344 23.703 1 50.69 279 ARG A C 1
ATOM 2165 O O . ARG A 1 279 ? 4.121 18.578 23.766 1 50.69 279 ARG A O 1
ATOM 2172 N N . VAL A 1 280 ? 4.012 16.656 24.859 1 44.22 280 VAL A N 1
ATOM 2173 C CA . VAL A 1 280 ? 3.822 17.344 26.141 1 44.22 280 VAL A CA 1
ATOM 2174 C C . VAL A 1 280 ? 5.113 18.047 26.547 1 44.22 280 VAL A C 1
ATOM 2176 O O . VAL A 1 280 ? 5.102 18.922 27.406 1 44.22 280 VAL A O 1
ATOM 2179 N N . SER A 1 281 ? 6.164 17.484 26.016 1 39.38 281 SER A N 1
ATOM 2180 C CA . SER A 1 281 ? 7.281 18.188 26.641 1 39.38 281 SER A CA 1
ATOM 2181 C C . SER A 1 281 ? 7.477 19.578 26.031 1 39.38 281 SER A C 1
ATOM 2183 O O . SER A 1 281 ? 8.445 20.266 26.344 1 39.38 281 SER A O 1
ATOM 2185 N N . TYR A 1 282 ? 6.66 19.875 24.969 1 35.78 282 TYR A N 1
ATOM 2186 C CA . TYR A 1 282 ? 6.91 21.297 24.766 1 35.78 282 TYR A CA 1
ATOM 2187 C C . TYR A 1 282 ? 5.887 22.141 25.516 1 35.78 282 TYR A C 1
ATOM 2189 O O . TYR A 1 282 ? 4.734 21.734 25.672 1 35.78 282 TYR A O 1
ATOM 2197 N N . MET B 1 1 ? 29.641 22.438 -1.483 1 41.5 1 MET B N 1
ATOM 2198 C CA . MET B 1 1 ? 30.016 22.156 -2.869 1 41.5 1 MET B CA 1
ATOM 2199 C C . MET B 1 1 ? 30.219 20.672 -3.084 1 41.5 1 MET B C 1
ATOM 2201 O O . MET B 1 1 ? 29.938 20.141 -4.16 1 41.5 1 MET B O 1
ATOM 2205 N N . PHE B 1 2 ? 30.969 20.062 -2.148 1 44.16 2 PHE B N 1
ATOM 2206 C CA . PHE B 1 2 ? 31.547 18.734 -2.264 1 44.16 2 PHE B CA 1
ATOM 2207 C C . PHE B 1 2 ? 30.453 17.656 -2.168 1 44.16 2 PHE B C 1
ATOM 2209 O O . PHE B 1 2 ? 30.734 16.484 -2.391 1 44.16 2 PHE B O 1
ATOM 2216 N N . LEU B 1 3 ? 29.359 17.953 -1.533 1 52.03 3 LEU B N 1
ATOM 2217 C CA . LEU B 1 3 ? 28.375 16.938 -1.179 1 52.03 3 LEU B CA 1
ATOM 2218 C C . LEU B 1 3 ? 27.516 16.562 -2.387 1 52.03 3 LEU B C 1
ATOM 2220 O O . LEU B 1 3 ? 26.766 15.586 -2.344 1 52.03 3 LEU B O 1
ATOM 2224 N N . LEU B 1 4 ? 27.609 17.438 -3.375 1 54.22 4 LEU B N 1
ATOM 2225 C CA . LEU B 1 4 ? 26.891 17.266 -4.629 1 54.22 4 LEU B CA 1
ATOM 2226 C C . LEU B 1 4 ? 27.297 15.969 -5.316 1 54.22 4 LEU B C 1
ATOM 2228 O O . LEU B 1 4 ? 26.453 15.242 -5.84 1 54.22 4 LEU B O 1
ATOM 2232 N N . PRO B 1 5 ? 28.578 15.844 -5.355 1 49.53 5 PRO B N 1
ATOM 2233 C CA . PRO B 1 5 ? 28.984 14.617 -6.051 1 49.53 5 PRO B CA 1
ATOM 2234 C C . PRO B 1 5 ? 28.391 13.359 -5.43 1 49.53 5 PRO B C 1
ATOM 2236 O O . PRO B 1 5 ? 27.969 12.445 -6.152 1 49.53 5 PRO B O 1
ATOM 2239 N N . GLY B 1 6 ? 28.453 13.305 -4.09 1 53 6 GLY B N 1
ATOM 2240 C CA . GLY B 1 6 ? 27.891 12.141 -3.42 1 53 6 GLY B CA 1
ATOM 2241 C C . GLY B 1 6 ? 26.406 11.977 -3.666 1 53 6 GLY B C 1
ATOM 2242 O O . GLY B 1 6 ? 25.922 10.852 -3.85 1 53 6 GLY B O 1
ATOM 2243 N N . LEU B 1 7 ? 25.844 13.156 -3.748 1 60.16 7 LEU B N 1
ATOM 2244 C CA . LEU B 1 7 ? 24.406 13.141 -4.004 1 60.16 7 LEU B CA 1
ATOM 2245 C C . LEU B 1 7 ? 24.109 12.672 -5.426 1 60.16 7 LEU B C 1
ATOM 2247 O O . LEU B 1 7 ? 23.156 11.938 -5.652 1 60.16 7 LEU B O 1
ATOM 2251 N N . LEU B 1 8 ? 25 13.062 -6.32 1 56.91 8 LEU B N 1
ATOM 2252 C CA . LEU B 1 8 ? 24.844 12.609 -7.699 1 56.91 8 LEU B CA 1
ATOM 2253 C C . LEU B 1 8 ? 25.016 11.102 -7.797 1 56.91 8 LEU B C 1
ATOM 2255 O O . LEU B 1 8 ? 24.281 10.43 -8.531 1 56.91 8 LEU B O 1
ATOM 2259 N N . LEU B 1 9 ? 26.031 10.633 -7.07 1 55.25 9 LEU B N 1
ATOM 2260 C CA . LEU B 1 9 ? 26.219 9.188 -7.074 1 55.25 9 LEU B CA 1
ATOM 2261 C C . LEU B 1 9 ? 24.984 8.477 -6.512 1 55.25 9 LEU B C 1
ATOM 2263 O O . LEU B 1 9 ? 24.562 7.449 -7.039 1 55.25 9 LEU B O 1
ATOM 2267 N N . TYR B 1 10 ? 24.531 9.203 -5.57 1 61.53 10 TYR B N 1
ATOM 2268 C CA . TYR B 1 10 ? 23.359 8.602 -4.941 1 61.53 10 TYR B CA 1
ATOM 2269 C C . TYR B 1 10 ? 22.141 8.711 -5.852 1 61.53 10 TYR B C 1
ATOM 2271 O O . TYR B 1 10 ? 21.312 7.793 -5.898 1 61.53 10 TYR B O 1
ATOM 2279 N N . VAL B 1 11 ? 22.234 9.773 -6.723 1 65.5 11 VAL B N 1
ATOM 2280 C CA . VAL B 1 11 ? 21.141 9.891 -7.684 1 65.5 11 VAL B CA 1
ATOM 2281 C C . VAL B 1 11 ? 21.203 8.734 -8.68 1 65.5 11 VAL B C 1
ATOM 2283 O O . VAL B 1 11 ? 20.172 8.156 -9.039 1 65.5 11 VAL B O 1
ATOM 2286 N N . GLY B 1 12 ? 22.438 8.453 -9.023 1 64.38 12 GLY B N 1
ATOM 2287 C CA . GLY B 1 12 ? 22.609 7.332 -9.93 1 64.38 12 GLY B CA 1
ATOM 2288 C C . GLY B 1 12 ? 22.078 6.023 -9.367 1 64.38 12 GLY B C 1
ATOM 2289 O O . GLY B 1 12 ? 21.344 5.297 -10.039 1 64.38 12 GLY B O 1
ATOM 2290 N N . LEU B 1 13 ? 22.344 5.855 -8.102 1 68.44 13 LEU B N 1
ATOM 2291 C CA . LEU B 1 13 ? 21.922 4.609 -7.473 1 68.44 13 LEU B CA 1
ATOM 2292 C C . LEU B 1 13 ? 20.406 4.578 -7.309 1 68.44 13 LEU B C 1
ATOM 2294 O O . LEU B 1 13 ? 19.797 3.512 -7.355 1 68.44 13 LEU B O 1
ATOM 2298 N N . PHE B 1 14 ? 19.906 5.758 -7.266 1 74.44 14 PHE B N 1
ATOM 2299 C CA . PHE B 1 14 ? 18.469 5.844 -7.043 1 74.44 14 PHE B CA 1
ATOM 2300 C C . PHE B 1 14 ? 17.703 5.805 -8.367 1 74.44 14 PHE B C 1
ATOM 2302 O O . PHE B 1 14 ? 16.641 5.199 -8.453 1 74.44 14 PHE B O 1
ATOM 2309 N N . VAL B 1 15 ? 18.391 6.367 -9.359 1 79.56 15 VAL B N 1
ATOM 2310 C CA . VAL B 1 15 ? 17.688 6.465 -10.641 1 79.56 15 VAL B CA 1
ATOM 2311 C C . VAL B 1 15 ? 18 5.246 -11.5 1 79.56 15 VAL B C 1
ATOM 2313 O O . VAL B 1 15 ? 17.219 4.867 -12.367 1 79.56 15 VAL B O 1
ATOM 2316 N N . PHE B 1 16 ? 19.031 4.602 -11.156 1 84 16 PHE B N 1
ATOM 2317 C CA . PHE B 1 16 ? 19.578 3.539 -11.984 1 84 16 PHE B CA 1
ATOM 2318 C C . PHE B 1 16 ? 18.578 2.4 -12.141 1 84 16 PHE B C 1
ATOM 2320 O O . PHE B 1 16 ? 18.312 1.941 -13.25 1 84 16 PHE B O 1
ATOM 2327 N N . PRO B 1 17 ? 17.984 1.947 -11.086 1 86.31 17 PRO B N 1
ATOM 2328 C CA . PRO B 1 17 ? 17.047 0.839 -11.258 1 86.31 17 PRO B CA 1
ATOM 2329 C C . PRO B 1 17 ? 15.883 1.194 -12.172 1 86.31 17 PRO B C 1
ATOM 2331 O O . PRO B 1 17 ? 15.469 0.378 -13.008 1 86.31 17 PRO B O 1
ATOM 2334 N N . THR B 1 18 ? 15.422 2.346 -12.016 1 84.81 18 THR B N 1
ATOM 2335 C CA . THR B 1 18 ? 14.328 2.785 -12.875 1 84.81 18 THR B CA 1
ATOM 2336 C C . THR B 1 18 ? 14.773 2.836 -14.336 1 84.81 18 THR B C 1
ATOM 2338 O O . THR B 1 18 ? 14.016 2.463 -15.234 1 84.81 18 THR B O 1
ATOM 2341 N N . LEU B 1 19 ? 15.992 3.25 -14.555 1 87.12 19 LEU B N 1
ATOM 2342 C CA . LEU B 1 19 ? 16.531 3.311 -15.906 1 87.12 19 LEU B CA 1
ATOM 2343 C C . LEU B 1 19 ? 16.703 1.909 -16.484 1 87.12 19 LEU B C 1
ATOM 2345 O O . LEU B 1 19 ? 16.578 1.712 -17.688 1 87.12 19 LEU B O 1
ATOM 2349 N N . THR B 1 20 ? 16.969 0.987 -15.648 1 87.81 20 THR B N 1
ATOM 2350 C CA . THR B 1 20 ? 17.062 -0.392 -16.109 1 87.81 20 THR B CA 1
ATOM 2351 C C . THR B 1 20 ? 15.719 -0.905 -16.594 1 87.81 20 THR B C 1
ATOM 2353 O O . THR B 1 20 ? 15.641 -1.622 -17.594 1 87.81 20 THR B O 1
ATOM 2356 N N . GLY B 1 21 ? 14.648 -0.567 -15.82 1 89.69 21 GLY B N 1
ATOM 2357 C CA . GLY B 1 21 ? 13.32 -0.896 -16.297 1 89.69 21 GLY B CA 1
ATOM 2358 C C . GLY B 1 21 ? 13.008 -0.295 -17.656 1 89.69 21 GLY B C 1
ATOM 2359 O O . GLY B 1 21 ? 12.438 -0.963 -18.516 1 89.69 21 GLY B O 1
ATOM 2360 N N . LEU B 1 22 ? 13.453 0.947 -17.797 1 92.25 22 LEU B N 1
ATOM 2361 C CA . LEU B 1 22 ? 13.281 1.617 -19.078 1 92.25 22 LEU B CA 1
ATOM 2362 C C . LEU B 1 22 ? 14.078 0.91 -20.172 1 92.25 22 LEU B C 1
ATOM 2364 O O . LEU B 1 22 ? 13.578 0.724 -21.297 1 92.25 22 LEU B O 1
ATOM 2368 N N . PHE B 1 23 ? 15.219 0.524 -19.875 1 91.62 23 PHE B N 1
ATOM 2369 C CA . PHE B 1 23 ? 16.078 -0.164 -20.828 1 91.62 23 PHE B CA 1
ATOM 2370 C C . PHE B 1 23 ? 15.43 -1.45 -21.328 1 91.62 23 PHE B C 1
ATOM 2372 O O . PHE B 1 23 ? 15.336 -1.684 -22.531 1 91.62 23 PHE B O 1
ATOM 2379 N N . TYR B 1 24 ? 14.922 -2.264 -20.438 1 92.5 24 TYR B N 1
ATOM 2380 C CA . TYR B 1 24 ? 14.367 -3.557 -20.812 1 92.5 24 TYR B CA 1
ATOM 2381 C C . TYR B 1 24 ? 13.039 -3.387 -21.547 1 92.5 24 TYR B C 1
ATOM 2383 O O . TYR B 1 24 ? 12.609 -4.285 -22.281 1 92.5 24 TYR B O 1
ATOM 2391 N N . SER B 1 25 ? 12.422 -2.24 -21.312 1 96.25 25 SER B N 1
ATOM 2392 C CA . SER B 1 25 ? 11.18 -1.973 -22.031 1 96.25 25 SER B CA 1
ATOM 2393 C C . SER B 1 25 ? 11.422 -1.916 -23.531 1 96.25 25 SER B C 1
ATOM 2395 O O . SER B 1 25 ? 10.469 -1.993 -24.312 1 96.25 25 SER B O 1
ATOM 2397 N N . PHE B 1 26 ? 12.68 -1.815 -23.938 1 97.31 26 PHE B N 1
ATOM 2398 C CA . PHE B 1 26 ? 13.023 -1.769 -25.359 1 97.31 26 PHE B CA 1
ATOM 2399 C C . PHE B 1 26 ? 13.555 -3.115 -25.828 1 97.31 26 PHE B C 1
ATOM 2401 O O . PHE B 1 26 ? 14.086 -3.223 -26.938 1 97.31 26 PHE B O 1
ATOM 2408 N N . THR B 1 27 ? 13.414 -4.152 -25.016 1 95.38 27 THR B N 1
ATOM 2409 C CA . THR B 1 27 ? 13.93 -5.473 -25.359 1 95.38 27 THR B CA 1
ATOM 2410 C C . THR B 1 27 ? 12.812 -6.512 -25.344 1 95.38 27 THR B C 1
ATOM 2412 O O . THR B 1 27 ? 11.703 -6.234 -24.875 1 95.38 27 THR B O 1
ATOM 2415 N N . ASP B 1 28 ? 13.086 -7.703 -25.906 1 96.44 28 ASP B N 1
ATOM 2416 C CA . ASP B 1 28 ? 12.133 -8.812 -25.891 1 96.44 28 ASP B CA 1
ATOM 2417 C C . ASP B 1 28 ? 12.492 -9.828 -24.812 1 96.44 28 ASP B C 1
ATOM 2419 O O . ASP B 1 28 ? 12.18 -11.016 -24.953 1 96.44 28 ASP B O 1
ATOM 2423 N N . TRP B 1 29 ? 13.102 -9.391 -23.766 1 91.94 29 TRP B N 1
ATOM 2424 C CA . TRP B 1 29 ? 13.602 -10.305 -22.734 1 91.94 29 TRP B CA 1
ATOM 2425 C C . TRP B 1 29 ? 12.445 -11.023 -22.047 1 91.94 29 TRP B C 1
ATOM 2427 O O . TRP B 1 29 ? 11.422 -10.406 -21.734 1 91.94 29 TRP B O 1
ATOM 2437 N N . ASP B 1 30 ? 12.672 -12.289 -21.797 1 92.06 30 ASP B N 1
ATOM 2438 C CA . ASP B 1 30 ? 11.625 -13.094 -21.172 1 92.06 30 ASP B CA 1
ATOM 2439 C C . ASP B 1 30 ? 11.844 -13.211 -19.672 1 92.06 30 ASP B C 1
ATOM 2441 O O . ASP B 1 30 ? 11.008 -13.773 -18.953 1 92.06 30 ASP B O 1
ATOM 2445 N N . GLY B 1 31 ? 12.961 -12.719 -19.188 1 84.06 31 GLY B N 1
ATOM 2446 C CA . GLY B 1 31 ? 13.211 -12.703 -17.75 1 84.06 31 GLY B CA 1
ATOM 2447 C C . GLY B 1 31 ? 14.078 -13.859 -17.281 1 84.06 31 GLY B C 1
ATOM 2448 O O . GLY B 1 31 ? 14.516 -13.883 -16.141 1 84.06 31 GLY B O 1
ATOM 2449 N N . VAL B 1 32 ? 14.391 -14.766 -18.203 1 82.25 32 VAL B N 1
ATOM 2450 C CA . VAL B 1 32 ? 15.102 -15.961 -17.781 1 82.25 32 VAL B CA 1
ATOM 2451 C C . VAL B 1 32 ? 16.297 -16.203 -18.703 1 82.25 32 VAL B C 1
ATOM 2453 O O . VAL B 1 32 ? 17.359 -16.625 -18.25 1 82.25 32 VAL B O 1
ATOM 2456 N N . SER B 1 33 ? 16.047 -15.914 -19.953 1 86.25 33 SER B N 1
ATOM 2457 C CA . SER B 1 33 ? 17.078 -16.203 -20.953 1 86.25 33 SER B CA 1
ATOM 2458 C C . SER B 1 33 ? 18.312 -15.344 -20.719 1 86.25 33 SER B C 1
ATOM 2460 O O . SER B 1 33 ? 18.219 -14.219 -20.234 1 86.25 33 SER B O 1
ATOM 2462 N N . PRO B 1 34 ? 19.453 -15.805 -21.078 1 83.38 34 PRO B N 1
ATOM 2463 C CA . PRO B 1 34 ? 20.688 -15.055 -20.891 1 83.38 34 PRO B CA 1
ATOM 2464 C C . PRO B 1 34 ? 20.875 -13.93 -21.891 1 83.38 34 PRO B C 1
ATOM 2466 O O . PRO B 1 34 ? 21.766 -13.086 -21.734 1 83.38 34 PRO B O 1
ATOM 2469 N N . SER B 1 35 ? 20.016 -14 -22.922 1 87.19 35 SER B N 1
ATOM 2470 C CA . SER B 1 35 ? 20.141 -12.961 -23.953 1 87.19 35 SER B CA 1
ATOM 2471 C C . SER B 1 35 ? 18.797 -12.359 -24.297 1 87.19 35 SER B C 1
ATOM 2473 O O . SER B 1 35 ? 17.75 -12.914 -23.938 1 87.19 35 SER B O 1
ATOM 2475 N N . TYR B 1 36 ? 18.859 -11.164 -24.828 1 90.88 36 TYR B N 1
ATOM 2476 C CA . TYR B 1 36 ? 17.672 -10.469 -25.312 1 90.88 36 TYR B CA 1
ATOM 2477 C C . TYR B 1 36 ? 18 -9.656 -26.578 1 90.88 36 TYR B C 1
ATOM 2479 O O . TYR B 1 36 ? 19.172 -9.406 -26.875 1 90.88 36 TYR B O 1
ATOM 2487 N N . ALA B 1 37 ? 16.984 -9.367 -27.391 1 95.94 37 ALA B N 1
ATOM 2488 C CA . ALA B 1 37 ? 17.125 -8.492 -28.562 1 95.94 37 ALA B CA 1
ATOM 2489 C C . ALA B 1 37 ? 16.453 -7.148 -28.312 1 95.94 37 ALA B C 1
ATOM 2491 O O . ALA B 1 37 ? 15.477 -7.059 -27.562 1 95.94 37 ALA B O 1
ATOM 2492 N N . PHE B 1 38 ? 17.078 -6.172 -28.938 1 96.88 38 PHE B N 1
ATOM 2493 C CA . PHE B 1 38 ? 16.438 -4.859 -28.922 1 96.88 38 PHE B CA 1
ATOM 2494 C C . PHE B 1 38 ? 15.289 -4.809 -29.938 1 96.88 38 PHE B C 1
ATOM 2496 O O . PHE B 1 38 ? 15.461 -5.207 -31.094 1 96.88 38 PHE B O 1
ATOM 2503 N N . VAL B 1 39 ? 14.156 -4.355 -29.484 1 98 39 VAL B N 1
ATOM 2504 C CA . VAL B 1 39 ? 12.984 -4.348 -30.344 1 98 39 VAL B CA 1
ATOM 2505 C C . VAL B 1 39 ? 12.445 -2.924 -30.469 1 98 39 VAL B C 1
ATOM 2507 O O . VAL B 1 39 ? 11.328 -2.715 -30.938 1 98 39 VAL B O 1
ATOM 2510 N N . GLY B 1 40 ? 13.195 -1.966 -29.938 1 97.12 40 GLY B N 1
ATOM 2511 C CA . GLY B 1 40 ? 12.773 -0.576 -30.016 1 97.12 40 GLY B CA 1
ATOM 2512 C C . GLY B 1 40 ? 11.461 -0.305 -29.297 1 97.12 40 GLY B C 1
ATOM 2513 O O . GLY B 1 40 ? 11.312 -0.658 -28.125 1 97.12 40 GLY B O 1
ATOM 2514 N N . LEU B 1 41 ? 10.508 0.24 -30.125 1 97.81 41 LEU B N 1
ATOM 2515 C CA . LEU B 1 41 ? 9.258 0.674 -29.5 1 97.81 41 LEU B CA 1
ATOM 2516 C C . LEU B 1 41 ? 8.172 -0.382 -29.672 1 97.81 41 LEU B C 1
ATOM 2518 O O . LEU B 1 41 ? 7 -0.123 -29.391 1 97.81 41 LEU B O 1
ATOM 2522 N N . ASP B 1 42 ? 8.516 -1.6 -29.969 1 98.19 42 ASP B N 1
ATOM 2523 C CA . ASP B 1 42 ? 7.547 -2.65 -30.281 1 98.19 42 ASP B CA 1
ATOM 2524 C C . ASP B 1 42 ? 6.727 -3.01 -29.031 1 98.19 42 ASP B C 1
ATOM 2526 O O . ASP B 1 42 ? 5.523 -3.254 -29.125 1 98.19 42 ASP B O 1
ATOM 2530 N N . ASN B 1 43 ? 7.406 -3.041 -27.891 1 98.25 43 ASN B N 1
ATOM 2531 C CA . ASN B 1 43 ? 6.688 -3.359 -26.656 1 98.25 43 ASN B CA 1
ATOM 2532 C C . ASN B 1 43 ? 5.605 -2.328 -26.359 1 98.25 43 ASN B C 1
ATOM 2534 O O . ASN B 1 43 ? 4.539 -2.674 -25.844 1 98.25 43 ASN B O 1
ATOM 2538 N N . TYR B 1 44 ? 5.891 -1.099 -26.672 1 98 44 TYR B N 1
ATOM 2539 C CA . TYR B 1 44 ? 4.918 -0.035 -26.453 1 98 44 TYR B CA 1
ATOM 2540 C C . TYR B 1 44 ? 3.76 -0.142 -27.438 1 98 44 TYR B C 1
ATOM 2542 O O . TYR B 1 44 ? 2.596 0.001 -27.062 1 98 44 TYR B O 1
ATOM 2550 N N . LYS B 1 45 ? 4.078 -0.441 -28.625 1 97.75 45 LYS B N 1
ATOM 2551 C CA . LYS B 1 45 ? 3.043 -0.652 -29.625 1 97.75 45 LYS B CA 1
ATOM 2552 C C . LYS B 1 45 ? 2.172 -1.854 -29.281 1 97.75 45 LYS B C 1
ATOM 2554 O O . LYS B 1 45 ? 0.944 -1.786 -29.375 1 97.75 45 LYS B O 1
ATOM 2559 N N . ASP B 1 46 ? 2.807 -2.889 -28.891 1 97.25 46 ASP B N 1
ATOM 2560 C CA . ASP B 1 46 ? 2.094 -4.109 -28.531 1 97.25 46 ASP B CA 1
ATOM 2561 C C . ASP B 1 46 ? 1.194 -3.879 -27.312 1 97.25 46 ASP B C 1
ATOM 2563 O O . ASP B 1 46 ? 0.077 -4.395 -27.25 1 97.25 46 ASP B O 1
ATOM 2567 N N . SER B 1 47 ? 1.693 -3.174 -26.359 1 96.81 47 SER B N 1
ATOM 2568 C CA . SER B 1 47 ? 0.89 -2.863 -25.172 1 96.81 47 SER B CA 1
ATOM 2569 C C . SER B 1 47 ? -0.357 -2.07 -25.547 1 96.81 47 SER B C 1
ATOM 2571 O O . SER B 1 47 ? -1.473 -2.449 -25.188 1 96.81 47 SER B O 1
ATOM 2573 N N . LEU B 1 48 ? -0.186 -1.033 -26.375 1 95.75 48 LEU B N 1
ATOM 2574 C CA . LEU B 1 48 ? -1.292 -0.14 -26.703 1 95.75 48 LEU B CA 1
ATOM 2575 C C . LEU B 1 48 ? -2.291 -0.829 -27.625 1 95.75 48 LEU B C 1
ATOM 2577 O O . LEU B 1 48 ? -3.475 -0.486 -27.641 1 95.75 48 LEU B O 1
ATOM 2581 N N . SER B 1 49 ? -1.865 -1.825 -28.328 1 96 49 SER B N 1
ATOM 2582 C CA . SER B 1 49 ? -2.738 -2.547 -29.25 1 96 49 SER B CA 1
ATOM 2583 C C . SER B 1 49 ? -3.391 -3.744 -28.562 1 96 49 SER B C 1
ATOM 2585 O O . SER B 1 49 ? -4.32 -4.344 -29.109 1 96 49 SER B O 1
ATOM 2587 N N . SER B 1 50 ? -2.92 -4.086 -27.422 1 97.06 50 SER B N 1
ATOM 2588 C CA . SER B 1 50 ? -3.439 -5.234 -26.688 1 97.06 50 SER B CA 1
ATOM 2589 C C . SER B 1 50 ? -4.836 -4.957 -26.141 1 97.06 50 SER B C 1
ATOM 2591 O O . SER B 1 50 ? -5.047 -3.971 -25.422 1 97.06 50 SER B O 1
ATOM 2593 N N . ILE B 1 51 ? -5.734 -5.883 -26.438 1 97.06 51 ILE B N 1
ATOM 2594 C CA . ILE B 1 51 ? -7.102 -5.785 -25.938 1 97.06 51 ILE B CA 1
ATOM 2595 C C . ILE B 1 51 ? -7.094 -5.887 -24.406 1 97.06 51 ILE B C 1
ATOM 2597 O O . ILE B 1 51 ? -7.84 -5.18 -23.734 1 97.06 51 ILE B O 1
ATOM 2601 N N . VAL B 1 52 ? -6.242 -6.723 -23.922 1 97.38 52 VAL B N 1
ATOM 2602 C CA . VAL B 1 52 ? -6.18 -6.938 -22.484 1 97.38 52 VAL B CA 1
ATOM 2603 C C . VAL B 1 52 ? -5.609 -5.695 -21.797 1 97.38 52 VAL B C 1
ATOM 2605 O O . VAL B 1 52 ? -6.09 -5.289 -20.75 1 97.38 52 VAL B O 1
ATOM 2608 N N . PHE B 1 53 ? -4.613 -5.062 -22.469 1 97.94 53 PHE B N 1
ATOM 2609 C CA . PHE B 1 53 ? -4.043 -3.844 -21.906 1 97.94 53 PHE B CA 1
ATOM 2610 C C . PHE B 1 53 ? -5.078 -2.729 -21.859 1 97.94 53 PHE B C 1
ATOM 2612 O O . PHE B 1 53 ? -5.219 -2.041 -20.844 1 97.94 53 PHE B O 1
ATOM 2619 N N . ARG B 1 54 ? -5.789 -2.576 -22.922 1 97.5 54 ARG B N 1
ATOM 2620 C CA . ARG B 1 54 ? -6.801 -1.525 -22.984 1 97.5 54 ARG B CA 1
ATOM 2621 C C . ARG B 1 54 ? -7.91 -1.768 -21.969 1 97.5 54 ARG B C 1
ATOM 2623 O O . ARG B 1 54 ? -8.398 -0.826 -21.344 1 97.5 54 ARG B O 1
ATOM 2630 N N . LYS B 1 55 ? -8.281 -3.012 -21.844 1 98 55 LYS B N 1
ATOM 2631 C CA . LYS B 1 55 ? -9.281 -3.359 -20.828 1 98 55 LYS B CA 1
ATOM 2632 C C . LYS B 1 55 ? -8.766 -3.072 -19.422 1 98 55 LYS B C 1
ATOM 2634 O O . LYS B 1 55 ? -9.492 -2.529 -18.594 1 98 55 LYS B O 1
ATOM 2639 N N . ALA B 1 56 ? -7.512 -3.469 -19.141 1 98.38 56 ALA B N 1
ATOM 2640 C CA . ALA B 1 56 ? -6.898 -3.217 -17.844 1 98.38 56 ALA B CA 1
ATOM 2641 C C . ALA B 1 56 ? -6.848 -1.723 -17.531 1 98.38 56 ALA B C 1
ATOM 2643 O O . ALA B 1 56 ? -7.105 -1.304 -16.406 1 98.38 56 ALA B O 1
ATOM 2644 N N . PHE B 1 57 ? -6.52 -0.951 -18.578 1 97.5 57 PHE B N 1
ATOM 2645 C CA . PHE B 1 57 ? -6.484 0.498 -18.422 1 97.5 57 PHE B CA 1
ATOM 2646 C C . PHE B 1 57 ? -7.871 1.037 -18.094 1 97.5 57 PHE B C 1
ATOM 2648 O O . PHE B 1 57 ? -8.031 1.832 -17.172 1 97.5 57 PHE B O 1
ATOM 2655 N N . GLY B 1 58 ? -8.836 0.644 -18.828 1 97.69 58 GLY B N 1
ATOM 2656 C CA . GLY B 1 58 ? -10.211 1.052 -18.562 1 97.69 58 GLY B CA 1
ATOM 2657 C C . GLY B 1 58 ? -10.695 0.666 -17.188 1 97.69 58 GLY B C 1
ATOM 2658 O O . GLY B 1 58 ? -11.289 1.483 -16.469 1 97.69 58 GLY B O 1
ATOM 2659 N N . ASN B 1 59 ? -10.422 -0.589 -16.797 1 98.56 59 ASN B N 1
ATOM 2660 C CA . ASN B 1 59 ? -10.781 -1.065 -15.469 1 98.56 59 ASN B CA 1
ATOM 2661 C C . ASN B 1 59 ? -10.094 -0.243 -14.383 1 98.56 59 ASN B C 1
ATOM 2663 O O . ASN B 1 59 ? -10.703 0.048 -13.344 1 98.56 59 ASN B O 1
ATOM 2667 N N . ASN B 1 60 ? -8.859 0.093 -14.656 1 98.06 60 ASN B N 1
ATOM 2668 C CA . ASN B 1 60 ? -8.086 0.868 -13.688 1 98.06 60 ASN B CA 1
ATOM 2669 C C . ASN B 1 60 ? -8.711 2.238 -13.438 1 98.06 60 ASN B C 1
ATOM 2671 O O . ASN B 1 60 ? -8.844 2.672 -12.297 1 98.06 60 ASN B O 1
ATOM 2675 N N . VAL B 1 61 ? -9.102 2.883 -14.5 1 97 61 VAL B N 1
ATOM 2676 C CA . VAL B 1 61 ? -9.719 4.203 -14.414 1 97 61 VAL B CA 1
ATOM 2677 C C . VAL B 1 61 ? -11.086 4.09 -13.742 1 97 61 VAL B C 1
ATOM 2679 O O . VAL B 1 61 ? -11.422 4.891 -12.867 1 97 61 VAL B O 1
ATOM 2682 N N . GLU B 1 62 ? -11.812 3.109 -14.141 1 98.06 62 GLU B N 1
ATOM 2683 C CA . GLU B 1 62 ? -13.133 2.881 -13.555 1 98.06 62 GLU B CA 1
ATOM 2684 C C . GLU B 1 62 ? -13.039 2.617 -12.055 1 98.06 62 GLU B C 1
ATOM 2686 O O . GLU B 1 62 ? -13.805 3.182 -11.273 1 98.06 62 GLU B O 1
ATOM 2691 N N . PHE B 1 63 ? -12.156 1.784 -11.719 1 98.5 63 PHE B N 1
ATOM 2692 C CA . PHE B 1 63 ? -11.93 1.45 -10.312 1 98.5 63 PHE B CA 1
ATOM 2693 C C . PHE B 1 63 ? -11.523 2.688 -9.523 1 98.5 63 PHE B C 1
ATOM 2695 O O . PHE B 1 63 ? -12.117 2.996 -8.492 1 98.5 63 PHE B O 1
ATOM 2702 N N . MET B 1 64 ? -10.555 3.371 -10.039 1 97.5 64 MET B N 1
ATOM 2703 C CA . MET B 1 64 ? -10.023 4.562 -9.375 1 97.5 64 MET B CA 1
ATOM 2704 C C . MET B 1 64 ? -11.117 5.609 -9.188 1 97.5 64 MET B C 1
ATOM 2706 O O . MET B 1 64 ? -11.297 6.129 -8.086 1 97.5 64 MET B O 1
ATOM 2710 N N . LEU B 1 65 ? -11.852 5.914 -10.211 1 97.44 65 LEU B N 1
ATOM 2711 C CA . LEU B 1 65 ? -12.883 6.941 -10.125 1 97.44 65 LEU B CA 1
ATOM 2712 C C . LEU B 1 65 ? -13.969 6.543 -9.133 1 97.44 65 LEU B C 1
ATOM 2714 O O . LEU B 1 65 ? -14.422 7.371 -8.336 1 97.44 65 LEU B O 1
ATOM 2718 N N . THR B 1 66 ? -14.359 5.297 -9.203 1 98.56 66 THR B N 1
ATOM 2719 C CA . THR B 1 66 ? -15.383 4.809 -8.289 1 98.56 66 THR B CA 1
ATOM 2720 C C . THR B 1 66 ? -14.914 4.934 -6.84 1 98.56 66 THR B C 1
ATOM 2722 O O . THR B 1 66 ? -15.656 5.43 -5.984 1 98.56 66 THR B O 1
ATOM 2725 N N . VAL B 1 67 ? -13.695 4.523 -6.578 1 98.56 67 VAL B N 1
ATOM 2726 C CA . VAL B 1 67 ? -13.172 4.531 -5.219 1 98.56 67 VAL B CA 1
ATOM 2727 C C . VAL B 1 67 ? -12.977 5.973 -4.75 1 98.56 67 VAL B C 1
ATOM 2729 O O . VAL B 1 67 ? -13.359 6.324 -3.633 1 98.56 67 VAL B O 1
ATOM 2732 N N . VAL B 1 68 ? -12.422 6.809 -5.621 1 97.31 68 VAL B N 1
ATOM 2733 C CA . VAL B 1 68 ? -12.141 8.188 -5.234 1 97.31 68 VAL B CA 1
ATOM 2734 C C . VAL B 1 68 ? -13.438 8.898 -4.871 1 97.31 68 VAL B C 1
ATOM 2736 O O . VAL B 1 68 ? -13.516 9.57 -3.838 1 97.31 68 VAL B O 1
ATOM 2739 N N . ILE B 1 69 ? -14.445 8.719 -5.645 1 98.06 69 ILE B N 1
ATOM 2740 C CA . ILE B 1 69 ? -15.719 9.406 -5.426 1 98.06 69 ILE B CA 1
ATOM 2741 C C . ILE B 1 69 ? -16.391 8.852 -4.18 1 98.06 69 ILE B C 1
ATOM 2743 O O . ILE B 1 69 ? -16.75 9.609 -3.271 1 98.06 69 ILE B O 1
ATOM 2747 N N . ALA B 1 70 ? -16.5 7.582 -4.082 1 98.19 70 ALA B N 1
ATOM 2748 C CA . ALA B 1 70 ? -17.234 6.957 -2.986 1 98.19 70 ALA B CA 1
ATOM 2749 C C . ALA B 1 70 ? -16.484 7.109 -1.664 1 98.19 70 ALA B C 1
ATOM 2751 O O . ALA B 1 70 ? -17.094 7.43 -0.637 1 98.19 70 ALA B O 1
ATOM 2752 N N . GLN B 1 71 ? -15.211 6.832 -1.688 1 97.69 71 GLN B N 1
ATOM 2753 C CA . GLN B 1 71 ? -14.422 6.895 -0.46 1 97.69 71 GLN B CA 1
ATOM 2754 C C . GLN B 1 71 ? -14.352 8.32 0.077 1 97.69 71 GLN B C 1
ATOM 2756 O O . GLN B 1 71 ? -14.414 8.539 1.289 1 97.69 71 GLN B O 1
ATOM 2761 N N . THR B 1 72 ? -14.172 9.297 -0.865 1 97.25 72 THR B N 1
ATOM 2762 C CA . THR B 1 72 ? -14.148 10.695 -0.439 1 97.25 72 THR B CA 1
ATOM 2763 C C . THR B 1 72 ? -15.484 11.094 0.18 1 97.25 72 THR B C 1
ATOM 2765 O O . THR B 1 72 ? -15.523 11.703 1.252 1 97.25 72 THR B O 1
ATOM 2768 N N . PHE B 1 73 ? -16.5 10.695 -0.446 1 97.25 73 PHE B N 1
ATOM 2769 C CA . PHE B 1 73 ? -17.844 11.031 0.025 1 97.25 73 PHE B CA 1
ATOM 2770 C C . PHE B 1 73 ? -18.125 10.383 1.374 1 97.25 73 PHE B C 1
ATOM 2772 O O . PHE B 1 73 ? -18.547 11.055 2.318 1 97.25 73 PHE B O 1
ATOM 2779 N N . ILE B 1 74 ? -17.875 9.148 1.517 1 95.62 74 ILE B N 1
ATOM 2780 C CA . ILE B 1 74 ? -18.188 8.398 2.729 1 95.62 74 ILE B CA 1
ATOM 2781 C C . ILE B 1 74 ? -17.312 8.883 3.877 1 95.62 74 ILE B C 1
ATOM 2783 O O . ILE B 1 74 ? -17.781 9.062 5 1 95.62 74 ILE B O 1
ATOM 2787 N N . SER B 1 75 ? -16.031 9.07 3.584 1 97.06 75 SER B N 1
ATOM 2788 C CA . SER B 1 75 ? -15.117 9.555 4.621 1 97.06 75 SER B CA 1
ATOM 2789 C C . SER B 1 75 ? -15.539 10.938 5.117 1 97.06 75 SER B C 1
ATOM 2791 O O . SER B 1 75 ? -15.445 11.227 6.312 1 97.06 75 SER B O 1
ATOM 2793 N N . LEU B 1 76 ? -15.992 11.812 4.195 1 96.81 76 LEU B N 1
ATOM 2794 C CA . LEU B 1 76 ? -16.438 13.148 4.574 1 96.81 76 LEU B CA 1
ATOM 2795 C C . LEU B 1 76 ? -17.688 13.078 5.449 1 96.81 76 LEU B C 1
ATOM 2797 O O . LEU B 1 76 ? -17.766 13.758 6.473 1 96.81 76 LEU B O 1
ATOM 2801 N N . VAL B 1 77 ? -18.609 12.266 5.047 1 95 77 VAL B N 1
ATOM 2802 C CA . VAL B 1 77 ? -19.844 12.117 5.809 1 95 77 VAL B CA 1
ATOM 2803 C C . VAL B 1 77 ? -19.531 11.602 7.211 1 95 77 VAL B C 1
ATOM 2805 O O . VAL B 1 77 ? -20.031 12.133 8.203 1 95 77 VAL B O 1
ATOM 2808 N N . LEU B 1 78 ? -18.672 10.609 7.312 1 94.25 78 LEU B N 1
ATOM 2809 C CA . LEU B 1 78 ? -18.297 10.078 8.609 1 94.25 78 LEU B CA 1
ATOM 2810 C C . LEU B 1 78 ? -17.594 11.141 9.453 1 94.25 78 LEU B C 1
ATOM 2812 O O . LEU B 1 78 ? -17.844 11.25 10.656 1 94.25 78 LEU B O 1
ATOM 2816 N N . ALA B 1 79 ? -16.766 11.906 8.789 1 96.56 79 ALA B N 1
ATOM 2817 C CA . ALA B 1 79 ? -16.031 12.945 9.508 1 96.56 79 ALA B CA 1
ATOM 2818 C C . ALA B 1 79 ? -16.984 14 10.07 1 96.56 79 ALA B C 1
ATOM 2820 O O . ALA B 1 79 ? -16.844 14.438 11.211 1 96.56 79 ALA B O 1
ATOM 2821 N N . LEU B 1 80 ? -17.984 14.406 9.258 1 95.06 80 LEU B N 1
ATOM 2822 C CA . LEU B 1 80 ? -18.953 15.414 9.695 1 95.06 80 LEU B CA 1
ATOM 2823 C C . LEU B 1 80 ? -19.781 14.898 10.867 1 95.06 80 LEU B C 1
ATOM 2825 O O . LEU B 1 80 ? -20.125 15.672 11.766 1 95.06 80 LEU B O 1
ATOM 2829 N N . LEU B 1 81 ? -19.984 13.617 10.859 1 92.88 81 LEU B N 1
ATOM 2830 C CA . LEU B 1 81 ? -20.812 13.031 11.914 1 92.88 81 LEU B CA 1
ATOM 2831 C C . LEU B 1 81 ? -20 12.812 13.188 1 92.88 81 LEU B C 1
ATOM 2833 O O . LEU B 1 81 ? -20.547 12.828 14.289 1 92.88 81 LEU B O 1
ATOM 2837 N N . LEU B 1 82 ? -18.672 12.734 13.031 1 94.62 82 LEU B N 1
ATOM 2838 C CA . LEU B 1 82 ? -17.891 12.281 14.18 1 94.62 82 LEU B CA 1
ATOM 2839 C C . LEU B 1 82 ? -16.844 13.32 14.578 1 94.62 82 LEU B C 1
ATOM 2841 O O . LEU B 1 82 ? -15.938 13.023 15.352 1 94.62 82 LEU B O 1
ATOM 2845 N N . VAL B 1 83 ? -17.031 14.461 14.133 1 95.44 83 VAL B N 1
ATOM 2846 C CA . VAL B 1 83 ? -16 15.492 14.281 1 95.44 83 VAL B CA 1
ATOM 2847 C C . VAL B 1 83 ? -15.891 15.891 15.75 1 95.44 83 VAL B C 1
ATOM 2849 O O . VAL B 1 83 ? -14.797 16.219 16.234 1 95.44 83 VAL B O 1
ATOM 2852 N N . LYS B 1 84 ? -16.969 15.844 16.484 1 94.12 84 LYS B N 1
ATOM 2853 C CA . LYS B 1 84 ? -16.938 16.25 17.891 1 94.12 84 LYS B CA 1
ATOM 2854 C C . LYS B 1 84 ? -16.172 15.227 18.734 1 94.12 84 LYS B C 1
ATOM 2856 O O . LYS B 1 84 ? -16.234 14.023 18.469 1 94.12 84 LYS B O 1
ATOM 2861 N N . ASN B 1 85 ? -15.555 15.672 19.797 1 93.88 85 ASN B N 1
ATOM 2862 C CA . ASN B 1 85 ? -14.688 14.82 20.609 1 93.88 85 ASN B CA 1
ATOM 2863 C C . ASN B 1 85 ? -15.422 14.281 21.844 1 93.88 85 ASN B C 1
ATOM 2865 O O . ASN B 1 85 ? -14.922 14.391 22.953 1 93.88 85 ASN B O 1
ATOM 2869 N N . THR B 1 86 ? -16.5 13.656 21.625 1 94.06 86 THR B N 1
ATOM 2870 C CA . THR B 1 86 ? -17.141 12.93 22.719 1 94.06 86 THR B CA 1
ATOM 2871 C C . THR B 1 86 ? -16.594 11.516 22.828 1 94.06 86 THR B C 1
ATOM 2873 O O . THR B 1 86 ? -16.016 10.992 21.875 1 94.06 86 THR B O 1
ATOM 2876 N N . LYS B 1 87 ? -16.688 10.914 23.969 1 92.94 87 LYS B N 1
ATOM 2877 C CA . LYS B 1 87 ? -16.172 9.562 24.188 1 92.94 87 LYS B CA 1
ATOM 2878 C C . LYS B 1 87 ? -16.734 8.586 23.156 1 92.94 87 LYS B C 1
ATOM 2880 O O . LYS B 1 87 ? -16 7.793 22.578 1 92.94 87 LYS B O 1
ATOM 2885 N N . THR B 1 88 ? -18.016 8.641 22.922 1 91.5 88 THR B N 1
ATOM 2886 C CA . THR B 1 88 ? -18.688 7.75 21.969 1 91.5 88 THR B CA 1
ATOM 2887 C C . THR B 1 88 ? -18.125 7.945 20.562 1 91.5 88 THR B C 1
ATOM 2889 O O . THR B 1 88 ? -17.844 6.973 19.859 1 91.5 88 THR B O 1
ATOM 2892 N N . ARG B 1 89 ? -17.891 9.195 20.156 1 92.94 89 ARG B N 1
ATOM 2893 C CA . ARG B 1 89 ? -17.438 9.484 18.797 1 92.94 89 ARG B CA 1
ATOM 2894 C C . ARG B 1 89 ? -15.984 9.07 18.609 1 92.94 89 ARG B C 1
ATOM 2896 O O . ARG B 1 89 ? -15.594 8.617 17.531 1 92.94 89 ARG B O 1
ATOM 2903 N N . VAL B 1 90 ? -15.297 9.141 19.672 1 91.75 90 VAL B N 1
ATOM 2904 C CA . VAL B 1 90 ? -13.898 8.727 19.625 1 91.75 90 VAL B CA 1
ATOM 2905 C C . VAL B 1 90 ? -13.812 7.215 19.453 1 91.75 90 VAL B C 1
ATOM 2907 O O . VAL B 1 90 ? -13 6.707 18.688 1 91.75 90 VAL B O 1
ATOM 2910 N N . VAL B 1 91 ? -14.625 6.535 20.156 1 89.69 91 VAL B N 1
ATOM 2911 C CA . VAL B 1 91 ? -14.656 5.082 20.031 1 89.69 91 VAL B CA 1
ATOM 2912 C C . VAL B 1 91 ? -15.094 4.68 18.625 1 89.69 91 VAL B C 1
ATOM 2914 O O . VAL B 1 91 ? -14.531 3.764 18.031 1 89.69 91 VAL B O 1
ATOM 2917 N N . LEU B 1 92 ? -16.078 5.391 18.094 1 90.94 92 LEU B N 1
ATOM 2918 C CA . LEU B 1 92 ? -16.547 5.09 16.75 1 90.94 92 LEU B CA 1
ATOM 2919 C C . LEU B 1 92 ? -15.477 5.383 15.711 1 90.94 92 LEU B C 1
ATOM 2921 O O . LEU B 1 92 ? -15.344 4.648 14.734 1 90.94 92 LEU B O 1
ATOM 2925 N N . ARG B 1 93 ? -14.711 6.449 15.883 1 91.56 93 ARG B N 1
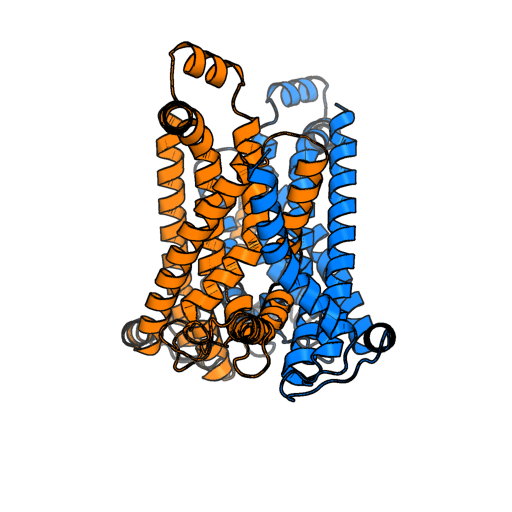ATOM 2926 C CA . ARG B 1 93 ? -13.602 6.746 14.977 1 91.56 93 ARG B CA 1
ATOM 2927 C C . ARG B 1 93 ? -12.609 5.586 14.93 1 91.56 93 ARG B C 1
ATOM 2929 O O . ARG B 1 93 ? -12.156 5.199 13.852 1 91.56 93 ARG B O 1
ATOM 2936 N N . ALA B 1 94 ? -12.344 5.02 16.078 1 87.38 94 ALA B N 1
ATOM 2937 C CA . ALA B 1 94 ? -11.406 3.904 16.172 1 87.38 94 ALA B CA 1
ATOM 2938 C C . ALA B 1 94 ? -11.945 2.672 15.453 1 87.38 94 ALA B C 1
ATOM 2940 O O . ALA B 1 94 ? -11.203 1.964 14.773 1 87.38 94 ALA B O 1
ATOM 2941 N N . LEU B 1 95 ? -13.219 2.467 15.602 1 88.56 95 LEU B N 1
ATOM 2942 C CA . LEU B 1 95 ? -13.836 1.305 14.977 1 88.56 95 LEU B CA 1
ATOM 2943 C C . LEU B 1 95 ? -13.844 1.437 13.461 1 88.56 95 LEU B C 1
ATOM 2945 O O . LEU B 1 95 ? -13.602 0.46 12.742 1 88.56 95 LEU B O 1
ATOM 2949 N N . TYR B 1 96 ? -14.117 2.654 12.984 1 90.44 96 TYR B N 1
ATOM 2950 C CA . TYR B 1 96 ? -14.133 2.867 11.539 1 90.44 96 TYR B CA 1
ATOM 2951 C C . TYR B 1 96 ? -12.727 2.811 10.961 1 90.44 96 TYR B C 1
ATOM 2953 O O . TYR B 1 96 ? -12.547 2.57 9.766 1 90.44 96 TYR B O 1
ATOM 2961 N N . PHE B 1 97 ? -11.758 2.994 11.836 1 88.94 97 PHE B N 1
ATOM 2962 C CA . PHE B 1 97 ? -10.367 2.967 11.406 1 88.94 97 PHE B CA 1
ATOM 2963 C C . PHE B 1 97 ? -9.836 1.538 11.375 1 88.94 97 PHE B C 1
ATOM 2965 O O . PHE B 1 97 ? -8.867 1.246 10.672 1 88.94 97 PHE B O 1
ATOM 2972 N N . LEU B 1 98 ? -10.445 0.598 12 1 86.88 98 LEU B N 1
ATOM 2973 C CA . LEU B 1 98 ? -9.969 -0.759 12.242 1 86.88 98 LEU B CA 1
ATOM 2974 C C . LEU B 1 98 ? -9.68 -1.479 10.93 1 86.88 98 LEU B C 1
ATOM 2976 O O . LEU B 1 98 ? -8.664 -2.162 10.805 1 86.88 98 LEU B O 1
ATOM 2980 N N . PRO B 1 99 ? -10.539 -1.388 9.898 1 90.25 99 PRO B N 1
ATOM 2981 C CA . PRO B 1 99 ? -10.266 -2.098 8.648 1 90.25 99 PRO B CA 1
ATOM 2982 C C . PRO B 1 99 ? -8.938 -1.685 8.016 1 90.25 99 PRO B C 1
ATOM 2984 O O . PRO B 1 99 ? -8.297 -2.49 7.336 1 90.25 99 PRO B O 1
ATOM 2987 N N . ALA B 1 100 ? -8.594 -0.438 8.305 1 89.69 100 ALA B N 1
ATOM 2988 C CA . ALA B 1 100 ? -7.367 0.078 7.695 1 89.69 100 ALA B CA 1
ATOM 2989 C C . ALA B 1 100 ? -6.133 -0.603 8.281 1 89.69 100 ALA B C 1
ATOM 2991 O O . ALA B 1 100 ? -5.043 -0.53 7.707 1 89.69 100 ALA B O 1
ATOM 2992 N N . ILE B 1 101 ? -6.27 -1.271 9.367 1 87.56 101 ILE B N 1
ATOM 2993 C CA . ILE B 1 101 ? -5.16 -1.952 10.023 1 87.56 101 ILE B CA 1
ATOM 2994 C C . ILE B 1 101 ? -4.977 -3.342 9.414 1 87.56 101 ILE B C 1
ATOM 2996 O O . ILE B 1 101 ? -3.873 -3.895 9.438 1 87.56 101 ILE B O 1
ATOM 3000 N N . LEU B 1 102 ? -6.016 -3.896 8.867 1 90.25 102 LEU B N 1
ATOM 3001 C CA . LEU B 1 102 ? -5.922 -5.191 8.211 1 90.25 102 LEU B CA 1
ATOM 3002 C C . LEU B 1 102 ? -5.008 -5.117 6.988 1 90.25 102 LEU B C 1
ATOM 3004 O O . LEU B 1 102 ? -4.953 -4.09 6.312 1 90.25 102 LEU B O 1
ATOM 3008 N N . SER B 1 103 ? -4.285 -6.215 6.773 1 91.56 103 SER B N 1
ATOM 3009 C CA . SER B 1 103 ? -3.564 -6.289 5.504 1 91.56 103 SER B CA 1
ATOM 3010 C C . SER B 1 103 ? -4.527 -6.387 4.328 1 91.56 103 SER B C 1
ATOM 3012 O O . SER B 1 103 ? -5.668 -6.832 4.484 1 91.56 103 SER B O 1
ATOM 3014 N N . SER B 1 104 ? -4.066 -5.984 3.221 1 93.5 104 SER B N 1
ATOM 3015 C CA . SER B 1 104 ? -4.906 -6.082 2.031 1 93.5 104 SER B CA 1
ATOM 3016 C C . SER B 1 104 ? -5.238 -7.535 1.706 1 93.5 104 SER B C 1
ATOM 3018 O O . SER B 1 104 ? -6.328 -7.832 1.21 1 93.5 104 SER B O 1
ATOM 3020 N N . VAL B 1 105 ? -4.344 -8.43 2.008 1 93.75 105 VAL B N 1
ATOM 3021 C CA . VAL B 1 105 ? -4.57 -9.852 1.777 1 93.75 105 VAL B CA 1
ATOM 3022 C C . VAL B 1 105 ? -5.703 -10.344 2.672 1 93.75 105 VAL B C 1
ATOM 3024 O O . VAL B 1 105 ? -6.598 -11.062 2.215 1 93.75 105 VAL B O 1
ATOM 3027 N N . SER B 1 106 ? -5.633 -9.953 3.945 1 93.12 106 SER B N 1
ATOM 3028 C CA . SER B 1 106 ? -6.684 -10.328 4.883 1 93.12 106 SER B CA 1
ATOM 3029 C C . SER B 1 106 ? -8.031 -9.766 4.457 1 93.12 106 SER B C 1
ATOM 3031 O O . SER B 1 106 ? -9.055 -10.453 4.543 1 93.12 106 SER B O 1
ATOM 3033 N N . VAL B 1 107 ? -7.992 -8.547 4 1 94.56 107 VAL B N 1
ATOM 3034 C CA . VAL B 1 107 ? -9.211 -7.918 3.494 1 94.56 107 VAL B CA 1
ATOM 3035 C C . VAL B 1 107 ? -9.75 -8.719 2.309 1 94.56 107 VAL B C 1
ATOM 3037 O O . VAL B 1 107 ? -10.938 -9.023 2.248 1 94.56 107 VAL B O 1
ATOM 3040 N N . GLY B 1 108 ? -8.867 -9.055 1.396 1 94.81 108 GLY B N 1
ATOM 3041 C CA . GLY B 1 108 ? -9.266 -9.828 0.232 1 94.81 108 GLY B CA 1
ATOM 3042 C C . GLY B 1 108 ? -9.852 -11.18 0.587 1 94.81 108 GLY B C 1
ATOM 3043 O O . GLY B 1 108 ? -10.852 -11.602 0.011 1 94.81 108 GLY B O 1
ATOM 3044 N N . LEU B 1 109 ? -9.266 -11.805 1.527 1 90.62 109 LEU B N 1
ATOM 3045 C CA . LEU B 1 109 ? -9.719 -13.117 1.99 1 90.62 109 LEU B CA 1
ATOM 3046 C C . LEU B 1 109 ? -11.117 -13.023 2.6 1 90.62 109 LEU B C 1
ATOM 3048 O O . LEU B 1 109 ? -12.016 -13.781 2.232 1 90.62 109 LEU B O 1
ATOM 3052 N N . ILE B 1 110 ? -11.289 -12.094 3.447 1 90.19 110 ILE B N 1
ATOM 3053 C CA . ILE B 1 110 ? -12.547 -11.922 4.176 1 90.19 110 ILE B CA 1
ATOM 3054 C C . ILE B 1 110 ? -13.672 -11.609 3.191 1 90.19 110 ILE B C 1
ATOM 3056 O O . ILE B 1 110 ? -14.727 -12.242 3.23 1 90.19 110 ILE B O 1
ATOM 3060 N N . TRP B 1 111 ? -13.406 -10.789 2.289 1 93.62 111 TRP B N 1
ATOM 3061 C CA . TRP B 1 111 ? -14.477 -10.336 1.414 1 93.62 111 TRP B CA 1
ATOM 3062 C C . TRP B 1 111 ? -14.703 -11.312 0.268 1 93.62 111 TRP B C 1
ATOM 3064 O O . TRP B 1 111 ? -15.797 -11.375 -0.297 1 93.62 111 TRP B O 1
ATOM 3074 N N . ALA B 1 112 ? -13.688 -12.039 -0.125 1 89 112 ALA B N 1
ATOM 3075 C CA . ALA B 1 112 ? -13.922 -13.109 -1.091 1 89 112 ALA B CA 1
ATOM 3076 C C . ALA B 1 112 ? -14.938 -14.109 -0.562 1 89 112 ALA B C 1
ATOM 3078 O O . ALA B 1 112 ? -15.789 -14.594 -1.313 1 89 112 ALA B O 1
ATOM 3079 N N . PHE B 1 113 ? -14.891 -14.312 0.648 1 84.06 113 PHE B N 1
ATOM 3080 C CA . PHE B 1 113 ? -15.852 -15.219 1.267 1 84.06 113 PHE B CA 1
ATOM 3081 C C . PHE B 1 113 ? -17.219 -14.562 1.395 1 84.06 113 PHE B C 1
ATOM 3083 O O . PHE B 1 113 ? -18.25 -15.18 1.093 1 84.06 113 PHE B O 1
ATOM 3090 N N . MET B 1 114 ? -17.219 -13.375 1.875 1 90.06 114 MET B N 1
ATOM 3091 C CA . MET B 1 114 ? -18.484 -12.664 2.043 1 90.06 114 MET B CA 1
ATOM 3092 C C . MET B 1 114 ? -19.25 -12.586 0.723 1 90.06 114 MET B C 1
ATOM 3094 O O . MET B 1 114 ? -20.469 -12.703 0.7 1 90.06 114 MET B O 1
ATOM 3098 N N . TYR B 1 115 ? -18.516 -12.508 -0.347 1 93.06 115 TYR B N 1
ATOM 3099 C CA . TYR B 1 115 ? -19.109 -12.32 -1.666 1 93.06 115 TYR B CA 1
ATOM 3100 C C . TYR B 1 115 ? -19.438 -13.656 -2.314 1 93.06 115 TYR B C 1
ATOM 3102 O O . TYR B 1 115 ? -20.016 -13.703 -3.404 1 93.06 115 TYR B O 1
ATOM 3110 N N . ASP B 1 116 ? -19.031 -14.734 -1.672 1 88.44 116 ASP B N 1
ATOM 3111 C CA . ASP B 1 116 ? -19.312 -16.031 -2.256 1 88.44 116 ASP B CA 1
ATOM 3112 C C . ASP B 1 116 ? -20.812 -16.188 -2.557 1 88.44 116 ASP B C 1
ATOM 3114 O O . ASP B 1 116 ? -21.656 -15.898 -1.699 1 88.44 116 ASP B O 1
ATOM 3118 N N . PRO B 1 117 ? -21.141 -16.625 -3.717 1 88.19 117 PRO B N 1
ATOM 3119 C CA . PRO B 1 117 ? -22.547 -16.641 -4.105 1 88.19 117 PRO B CA 1
ATOM 3120 C C . PRO B 1 117 ? -23.344 -17.75 -3.42 1 88.19 117 PRO B C 1
ATOM 3122 O O . PRO B 1 117 ? -24.578 -17.656 -3.309 1 88.19 117 PRO B O 1
ATOM 3125 N N . SER B 1 118 ? -22.719 -18.734 -3.023 1 83.56 118 SER B N 1
ATOM 3126 C CA . SER B 1 118 ? -23.422 -19.891 -2.49 1 83.56 118 SER B CA 1
ATOM 3127 C C . SER B 1 118 ? -23.5 -19.844 -0.97 1 83.56 118 SER B C 1
ATOM 3129 O O . SER B 1 118 ? -24.578 -20.062 -0.397 1 83.56 118 SER B O 1
ATOM 3131 N N . ILE B 1 119 ? -22.422 -19.391 -0.332 1 79.25 119 ILE B N 1
ATOM 3132 C CA . ILE B 1 119 ? -22.391 -19.531 1.119 1 79.25 119 ILE B CA 1
ATOM 3133 C C . ILE B 1 119 ? -22.031 -18.203 1.765 1 79.25 119 ILE B C 1
ATOM 3135 O O . ILE B 1 119 ? -21.922 -18.094 2.99 1 79.25 119 ILE B O 1
ATOM 3139 N N . GLY B 1 120 ? -21.891 -17.234 0.971 1 85.81 120 GLY B N 1
ATOM 3140 C CA . GLY B 1 120 ? -21.438 -15.953 1.505 1 85.81 120 GLY B CA 1
ATOM 3141 C C . GLY B 1 120 ? -22.5 -15.258 2.336 1 85.81 120 GLY B C 1
ATOM 3142 O O . GLY B 1 120 ? -23.703 -15.383 2.062 1 85.81 120 GLY B O 1
ATOM 3143 N N . LEU B 1 121 ? -22.078 -14.469 3.213 1 84.88 121 LEU B N 1
ATOM 3144 C CA . LEU B 1 121 ? -22.969 -13.852 4.195 1 84.88 121 LEU B CA 1
ATOM 3145 C C . LEU B 1 121 ? -23.812 -12.766 3.555 1 84.88 121 LEU B C 1
ATOM 3147 O O . LEU B 1 121 ? -24.938 -12.492 4.008 1 84.88 121 LEU B O 1
ATOM 3151 N N . ILE B 1 122 ? -23.297 -12.172 2.484 1 89.31 122 ILE B N 1
ATOM 3152 C CA . ILE B 1 122 ? -24.062 -11.094 1.859 1 89.31 122 ILE B CA 1
ATOM 3153 C C . ILE B 1 122 ? -25.328 -11.648 1.213 1 89.31 122 ILE B C 1
ATOM 3155 O O . ILE B 1 122 ? -26.438 -11.203 1.515 1 89.31 122 ILE B O 1
ATOM 3159 N N . ASN B 1 123 ? -25.125 -12.617 0.379 1 90.81 123 ASN B N 1
ATOM 3160 C CA . ASN B 1 123 ? -26.281 -13.211 -0.265 1 90.81 123 ASN B CA 1
ATOM 3161 C C . ASN B 1 123 ? -27.172 -13.945 0.741 1 90.81 123 ASN B C 1
ATOM 3163 O O . ASN B 1 123 ? -28.391 -13.953 0.607 1 90.81 123 ASN B O 1
ATOM 3167 N N . TYR B 1 124 ? -26.578 -14.578 1.725 1 86.81 124 TYR B N 1
ATOM 3168 C CA . TYR B 1 124 ? -27.344 -15.234 2.775 1 86.81 124 TYR B CA 1
ATOM 3169 C C . TYR B 1 124 ? -28.234 -14.234 3.498 1 86.81 124 TYR B C 1
ATOM 3171 O O . TYR B 1 124 ? -29.422 -14.508 3.746 1 86.81 124 TYR B O 1
ATOM 3179 N N . GLY B 1 125 ? -27.688 -13.117 3.816 1 86.81 125 GLY B N 1
ATOM 3180 C CA . GLY B 1 125 ? -28.469 -12.07 4.465 1 86.81 125 GLY B CA 1
ATOM 3181 C C . GLY B 1 125 ? -29.562 -11.5 3.584 1 86.81 125 GLY B C 1
ATOM 3182 O O . GLY B 1 125 ? -30.672 -11.266 4.047 1 86.81 125 GLY B O 1
ATOM 3183 N N . LEU B 1 126 ? -29.219 -11.273 2.373 1 91.12 126 LEU B N 1
ATOM 3184 C CA . LEU B 1 126 ? -30.203 -10.766 1.43 1 91.12 126 LEU B CA 1
ATOM 3185 C C . LEU B 1 126 ? -31.359 -11.742 1.273 1 91.12 126 LEU B C 1
ATOM 3187 O O . LEU B 1 126 ? -32.531 -11.336 1.295 1 91.12 126 LEU B O 1
ATOM 3191 N N . ASN B 1 127 ? -31.031 -12.961 1.103 1 91.19 127 ASN B N 1
ATOM 3192 C CA . ASN B 1 127 ? -32.062 -13.992 0.979 1 91.19 127 ASN B CA 1
ATOM 3193 C C . ASN B 1 127 ? -32.906 -14.094 2.244 1 91.19 127 ASN B C 1
ATOM 3195 O O . ASN B 1 127 ? -34.125 -14.219 2.17 1 91.19 127 ASN B O 1
ATOM 3199 N N . GLY B 1 128 ? -32.281 -14.055 3.381 1 90.88 128 GLY B N 1
ATOM 3200 C CA . GLY B 1 128 ? -33 -14.109 4.652 1 90.88 128 GLY B CA 1
ATOM 3201 C C . GLY B 1 128 ? -33.906 -12.93 4.867 1 90.88 128 GLY B C 1
ATOM 3202 O O . GLY B 1 128 ? -34.938 -13.055 5.555 1 90.88 128 GLY B O 1
ATOM 3203 N N . ALA B 1 129 ? -33.625 -11.844 4.27 1 92 129 ALA B N 1
ATOM 3204 C CA . ALA B 1 129 ? -34.438 -10.641 4.422 1 92 129 ALA B CA 1
ATOM 3205 C C . ALA B 1 129 ? -35.5 -10.555 3.342 1 92 129 ALA B C 1
ATOM 3207 O O . ALA B 1 129 ? -36.219 -9.562 3.254 1 92 129 ALA B O 1
ATOM 3208 N N . GLY B 1 130 ? -35.5 -11.57 2.533 1 92.75 130 GLY B N 1
ATOM 3209 C CA . GLY B 1 130 ? -36.5 -11.586 1.473 1 92.75 130 GLY B CA 1
ATOM 3210 C C . GLY B 1 130 ? -36.094 -10.758 0.266 1 92.75 130 GLY B C 1
ATOM 3211 O O . GLY B 1 130 ? -36.969 -10.367 -0.534 1 92.75 130 GLY B O 1
ATOM 3212 N N . MET B 1 131 ? -34.844 -10.438 0.176 1 94.25 131 MET B N 1
ATOM 3213 C CA . MET B 1 131 ? -34.344 -9.617 -0.925 1 94.25 131 MET B CA 1
ATOM 3214 C C . MET B 1 131 ? -33.5 -10.453 -1.895 1 94.25 131 MET B C 1
ATOM 3216 O O . MET B 1 131 ? -32.406 -10.062 -2.279 1 94.25 131 MET B O 1
ATOM 3220 N N . GLU B 1 132 ? -34.031 -11.531 -2.229 1 91 132 GLU B N 1
ATOM 3221 C CA . GLU B 1 132 ? -33.312 -12.492 -3.078 1 91 132 GLU B CA 1
ATOM 3222 C C . GLU B 1 132 ? -33 -11.883 -4.438 1 91 132 GLU B C 1
ATOM 3224 O O . GLU B 1 132 ? -31.984 -12.227 -5.047 1 91 132 GLU B O 1
ATOM 3229 N N . SER B 1 133 ? -33.812 -10.922 -4.801 1 92.62 133 SER B N 1
ATOM 3230 C CA . SER B 1 133 ? -33.625 -10.312 -6.113 1 92.62 133 SER B CA 1
ATOM 3231 C C . SER B 1 133 ? -32.344 -9.477 -6.152 1 92.62 133 SER B C 1
ATOM 3233 O O . SER B 1 133 ? -31.812 -9.203 -7.227 1 92.62 133 SER B O 1
ATOM 3235 N N . LEU B 1 134 ? -31.875 -9.227 -4.98 1 91.69 134 LEU B N 1
ATOM 3236 C CA . LEU B 1 134 ? -30.688 -8.383 -4.902 1 91.69 134 LEU B CA 1
ATOM 3237 C C . LEU B 1 134 ? -29.422 -9.219 -4.805 1 91.69 134 LEU B C 1
ATOM 3239 O O . LEU B 1 134 ? -28.312 -8.703 -4.961 1 91.69 134 LEU B O 1
ATOM 3243 N N . ALA B 1 135 ? -29.578 -10.508 -4.578 1 92.25 135 ALA B N 1
ATOM 3244 C CA . ALA B 1 135 ? -28.422 -11.398 -4.523 1 92.25 135 ALA B CA 1
ATOM 3245 C C . ALA B 1 135 ? -27.781 -11.547 -5.902 1 92.25 135 ALA B C 1
ATOM 3247 O O . ALA B 1 135 ? -28.469 -11.633 -6.914 1 92.25 135 ALA B O 1
ATOM 3248 N N . ARG B 1 136 ? -26.453 -11.406 -5.914 1 93 136 ARG B N 1
ATOM 3249 C CA . ARG B 1 136 ? -25.688 -11.453 -7.16 1 93 136 ARG B CA 1
ATOM 3250 C C . ARG B 1 136 ? -24.422 -12.289 -7.004 1 93 136 ARG B C 1
ATOM 3252 O O . ARG B 1 136 ? -24.078 -12.695 -5.891 1 93 136 ARG B O 1
ATOM 3259 N N . ASN B 1 137 ? -23.875 -12.703 -8.133 1 95.62 137 ASN B N 1
ATOM 3260 C CA . ASN B 1 137 ? -22.484 -13.156 -8.172 1 95.62 137 ASN B CA 1
ATOM 3261 C C . ASN B 1 137 ? -21.516 -11.977 -8.18 1 95.62 137 ASN B C 1
ATOM 3263 O O . ASN B 1 137 ? -20.938 -11.648 -9.211 1 95.62 137 ASN B O 1
ATOM 3267 N N . TRP B 1 138 ? -21.281 -11.422 -7.035 1 96.81 138 TRP B N 1
ATOM 3268 C CA . TRP B 1 138 ? -20.672 -10.117 -6.805 1 96.81 138 TRP B CA 1
ATOM 3269 C C . TRP B 1 138 ? -19.328 -10.008 -7.504 1 96.81 138 TRP B C 1
ATOM 3271 O O . TRP B 1 138 ? -18.969 -8.945 -8.016 1 96.81 138 TRP B O 1
ATOM 3281 N N . ILE B 1 139 ? -18.562 -11.07 -7.5 1 96.5 139 ILE B N 1
ATOM 3282 C CA . ILE B 1 139 ? -17.234 -10.953 -8.094 1 96.5 139 ILE B CA 1
ATOM 3283 C C . ILE B 1 139 ? -17.109 -11.914 -9.273 1 96.5 139 ILE B C 1
ATOM 3285 O O . ILE B 1 139 ? -16.062 -11.992 -9.906 1 96.5 139 ILE B O 1
ATOM 3289 N N . GLY B 1 140 ? -18.188 -12.641 -9.602 1 96.25 140 GLY B N 1
ATOM 3290 C CA . GLY B 1 140 ? -18.203 -13.531 -10.758 1 96.25 140 GLY B CA 1
ATOM 3291 C C . GLY B 1 140 ? -18.891 -12.922 -11.969 1 96.25 140 GLY B C 1
ATOM 3292 O O . GLY B 1 140 ? -18.672 -13.367 -13.102 1 96.25 140 GLY B O 1
ATOM 3293 N N . ASP B 1 141 ? -19.719 -11.945 -11.727 1 97.31 141 ASP B N 1
ATOM 3294 C CA . ASP B 1 141 ? -20.359 -11.203 -12.805 1 97.31 141 ASP B CA 1
ATOM 3295 C C . ASP B 1 141 ? -19.453 -10.086 -13.32 1 97.31 141 ASP B C 1
ATOM 3297 O O . ASP B 1 141 ? -19.188 -9.117 -12.602 1 97.31 141 ASP B O 1
ATOM 3301 N N . PRO B 1 142 ? -19.031 -10.219 -14.586 1 97.31 142 PRO B N 1
ATOM 3302 C CA . PRO B 1 142 ? -18.078 -9.25 -15.133 1 97.31 142 PRO B CA 1
ATOM 3303 C C . PRO B 1 142 ? -18.609 -7.82 -15.125 1 97.31 142 PRO B C 1
ATOM 3305 O O . PRO B 1 142 ? -17.828 -6.863 -15.133 1 97.31 142 PRO B O 1
ATOM 3308 N N . LYS B 1 143 ? -19.891 -7.652 -15.023 1 96.94 143 LYS B N 1
ATOM 3309 C CA . LYS B 1 143 ? -20.484 -6.324 -15.117 1 96.94 143 LYS B CA 1
ATOM 3310 C C . LYS B 1 143 ? -20.391 -5.578 -13.789 1 96.94 143 LYS B C 1
ATOM 3312 O O . LYS B 1 143 ? -20.422 -4.348 -13.758 1 96.94 143 LYS B O 1
ATOM 3317 N N . ILE B 1 144 ? -20.25 -6.344 -12.648 1 97.38 144 ILE B N 1
ATOM 3318 C CA . ILE B 1 144 ? -20.328 -5.637 -11.375 1 97.38 144 ILE B CA 1
ATOM 3319 C C . ILE B 1 144 ? -19.094 -5.957 -10.539 1 97.38 144 ILE B C 1
ATOM 3321 O O . ILE B 1 144 ? -18.859 -5.336 -9.5 1 97.38 144 ILE B O 1
ATOM 3325 N N . ALA B 1 145 ? -18.25 -6.902 -10.984 1 98.31 145 ALA B N 1
ATOM 3326 C CA . ALA B 1 145 ? -17.125 -7.402 -10.188 1 98.31 145 ALA B CA 1
ATOM 3327 C C . ALA B 1 145 ? -16.203 -6.262 -9.758 1 98.31 145 ALA B C 1
ATOM 3329 O O . ALA B 1 145 ? -15.844 -6.164 -8.578 1 98.31 145 ALA B O 1
ATOM 3330 N N . ILE B 1 146 ? -15.898 -5.336 -10.695 1 98.5 146 ILE B N 1
ATOM 3331 C CA . ILE B 1 146 ? -14.945 -4.27 -10.398 1 98.5 146 ILE B CA 1
ATOM 3332 C C . ILE B 1 146 ? -15.547 -3.309 -9.375 1 98.5 146 ILE B C 1
ATOM 3334 O O . ILE B 1 146 ? -14.844 -2.799 -8.5 1 98.5 146 ILE B O 1
ATOM 3338 N N . TYR B 1 147 ? -16.828 -3.107 -9.375 1 98.5 147 TYR B N 1
ATOM 3339 C CA . TYR B 1 147 ? -17.5 -2.238 -8.414 1 98.5 147 TYR B CA 1
ATOM 3340 C C . TYR B 1 147 ? -17.609 -2.906 -7.047 1 98.5 147 TYR B C 1
ATOM 3342 O O . TYR B 1 147 ? -17.547 -2.234 -6.016 1 98.5 147 TYR B O 1
ATOM 3350 N N . SER B 1 148 ? -17.781 -4.223 -7.082 1 98.12 148 SER B N 1
ATOM 3351 C CA . SER B 1 148 ? -17.797 -4.965 -5.828 1 98.12 148 SER B CA 1
ATOM 3352 C C . SER B 1 148 ? -16.469 -4.859 -5.102 1 98.12 148 SER B C 1
ATOM 3354 O O . SER B 1 148 ? -16.422 -4.668 -3.883 1 98.12 148 SER B O 1
ATOM 3356 N N . ILE B 1 149 ? -15.383 -4.949 -5.848 1 98.44 149 ILE B N 1
ATOM 3357 C CA . ILE B 1 149 ? -14.062 -4.805 -5.246 1 98.44 149 ILE B CA 1
ATOM 3358 C C . ILE B 1 149 ? -13.852 -3.363 -4.793 1 98.44 149 ILE B C 1
ATOM 3360 O O . ILE B 1 149 ? -13.242 -3.113 -3.75 1 98.44 149 ILE B O 1
ATOM 3364 N N . ALA B 1 150 ? -14.391 -2.398 -5.574 1 98.62 150 ALA B N 1
ATOM 3365 C CA . ALA B 1 150 ? -14.297 -0.991 -5.195 1 98.62 150 ALA B CA 1
ATOM 3366 C C . ALA B 1 150 ? -14.953 -0.742 -3.842 1 98.62 150 ALA B C 1
ATOM 3368 O O . ALA B 1 150 ? -14.422 0.008 -3.016 1 98.62 150 ALA B O 1
ATOM 3369 N N . ALA B 1 151 ? -16.031 -1.395 -3.637 1 97 151 ALA B N 1
ATOM 3370 C CA . ALA B 1 151 ? -16.734 -1.254 -2.359 1 97 151 ALA B CA 1
ATOM 3371 C C . ALA B 1 151 ? -15.859 -1.739 -1.205 1 97 151 ALA B C 1
ATOM 3373 O O . ALA B 1 151 ? -15.867 -1.149 -0.122 1 97 151 ALA B O 1
ATOM 3374 N N . VAL B 1 152 ? -15.133 -2.803 -1.451 1 96.81 152 VAL B N 1
ATOM 3375 C CA . VAL B 1 152 ? -14.242 -3.361 -0.436 1 96.81 152 VAL B CA 1
ATOM 3376 C C . VAL B 1 152 ? -13.102 -2.391 -0.16 1 96.81 152 VAL B C 1
ATOM 3378 O O . VAL B 1 152 ? -12.727 -2.172 0.996 1 96.81 152 VAL B O 1
ATOM 3381 N N . GLN B 1 153 ? -12.562 -1.826 -1.241 1 97.75 153 GLN B N 1
ATOM 3382 C CA . GLN B 1 153 ? -11.508 -0.825 -1.103 1 97.75 153 GLN B CA 1
ATOM 3383 C C . GLN B 1 153 ? -11.984 0.357 -0.262 1 97.75 153 GLN B C 1
ATOM 3385 O O . GLN B 1 153 ? -11.25 0.84 0.605 1 97.75 153 GLN B O 1
ATOM 3390 N N . VAL B 1 154 ? -13.141 0.805 -0.523 1 97.06 154 VAL B N 1
ATOM 3391 C CA . VAL B 1 154 ? -13.719 1.928 0.208 1 97.06 154 VAL B CA 1
ATOM 3392 C C . VAL B 1 154 ? -13.914 1.544 1.674 1 97.06 154 VAL B C 1
ATOM 3394 O O . VAL B 1 154 ? -13.547 2.303 2.574 1 97.06 154 VAL B O 1
ATOM 3397 N N . TRP B 1 155 ? -14.43 0.392 1.871 1 95.12 155 TRP B N 1
ATOM 3398 C CA . TRP B 1 155 ? -14.641 -0.106 3.227 1 95.12 155 TRP B CA 1
ATOM 3399 C C . TRP B 1 155 ? -13.336 -0.134 4.008 1 95.12 155 TRP B C 1
ATOM 3401 O O . TRP B 1 155 ? -13.281 0.311 5.156 1 95.12 155 TRP B O 1
ATOM 3411 N N . ALA B 1 156 ? -12.344 -0.558 3.387 1 95 156 ALA B N 1
ATOM 3412 C CA . ALA B 1 156 ? -11.07 -0.803 4.059 1 95 156 ALA B CA 1
ATOM 3413 C C . ALA B 1 156 ? -10.375 0.509 4.402 1 95 156 ALA B C 1
ATOM 3415 O O . ALA B 1 156 ? -9.609 0.577 5.367 1 95 156 ALA B O 1
ATOM 3416 N N . HIS B 1 157 ? -10.719 1.64 3.656 1 95.69 157 HIS B N 1
ATOM 3417 C CA . HIS B 1 157 ? -9.844 2.801 3.789 1 95.69 157 HIS B CA 1
ATOM 3418 C C . HIS B 1 157 ? -10.641 4.051 4.145 1 95.69 157 HIS B C 1
ATOM 3420 O O . HIS B 1 157 ? -10.062 5.098 4.441 1 95.69 157 HIS B O 1
ATOM 3426 N N . ALA B 1 158 ? -11.953 3.98 4.164 1 95.5 158 ALA B N 1
ATOM 3427 C CA . ALA B 1 158 ? -12.766 5.156 4.445 1 95.5 158 ALA B CA 1
ATOM 3428 C C . ALA B 1 158 ? -12.477 5.711 5.836 1 95.5 158 ALA B C 1
ATOM 3430 O O . ALA B 1 158 ? -12.445 6.93 6.031 1 95.5 158 ALA B O 1
ATOM 3431 N N . GLY B 1 159 ? -12.289 4.852 6.789 1 93.56 159 GLY B N 1
ATOM 3432 C CA . GLY B 1 159 ? -12 5.297 8.148 1 93.56 159 GLY B CA 1
ATOM 3433 C C . GLY B 1 159 ? -10.695 6.059 8.258 1 93.56 159 GLY B C 1
ATOM 3434 O O . GLY B 1 159 ? -10.602 7.027 9.016 1 93.56 159 GLY B O 1
ATOM 3435 N N . GLN B 1 160 ? -9.766 5.574 7.555 1 92.81 160 GLN B N 1
ATOM 3436 C CA . GLN B 1 160 ? -8.477 6.258 7.539 1 92.81 160 GLN B CA 1
ATOM 3437 C C . GLN B 1 160 ? -8.609 7.672 6.984 1 92.81 160 GLN B C 1
ATOM 3439 O O . GLN B 1 160 ? -8.047 8.617 7.535 1 92.81 160 GLN B O 1
ATOM 3444 N N . MET B 1 161 ? -9.305 7.836 5.891 1 96.69 161 MET B N 1
ATOM 3445 C CA . MET B 1 161 ? -9.492 9.141 5.27 1 96.69 161 MET B CA 1
ATOM 3446 C C . MET B 1 161 ? -10.398 10.031 6.121 1 96.69 161 MET B C 1
ATOM 3448 O O . MET B 1 161 ? -10.266 11.258 6.102 1 96.69 161 MET B O 1
ATOM 3452 N N . MET B 1 162 ? -11.273 9.391 6.852 1 96.38 162 MET B N 1
ATOM 3453 C CA . MET B 1 162 ? -12.117 10.125 7.793 1 96.38 162 MET B CA 1
ATOM 3454 C C . MET B 1 162 ? -11.266 10.914 8.789 1 96.38 162 MET B C 1
ATOM 3456 O O . MET B 1 162 ? -11.578 12.062 9.094 1 96.38 162 MET B O 1
ATOM 3460 N N . ILE B 1 163 ? -10.227 10.305 9.219 1 94.19 163 ILE B N 1
ATOM 3461 C CA . ILE B 1 163 ? -9.367 10.945 10.203 1 94.19 163 ILE B CA 1
ATOM 3462 C C . ILE B 1 163 ? -8.719 12.188 9.602 1 94.19 163 ILE B C 1
ATOM 3464 O O . ILE B 1 163 ? -8.586 13.211 10.266 1 94.19 163 ILE B O 1
ATOM 3468 N N . VAL B 1 164 ? -8.383 12.125 8.344 1 92.56 164 VAL B N 1
ATOM 3469 C CA . VAL B 1 164 ? -7.801 13.273 7.652 1 92.56 164 VAL B CA 1
ATOM 3470 C C . VAL B 1 164 ? -8.82 14.406 7.586 1 92.56 164 VAL B C 1
ATOM 3472 O O . VAL B 1 164 ? -8.492 15.562 7.871 1 92.56 164 VAL B O 1
ATOM 3475 N N . PHE B 1 165 ? -10.016 14.086 7.312 1 96.75 165 PHE B N 1
ATOM 3476 C CA . PHE B 1 165 ? -11.078 15.086 7.254 1 96.75 165 PHE B CA 1
ATOM 3477 C C . PHE B 1 165 ? -11.359 15.664 8.633 1 96.75 165 PHE B C 1
ATOM 3479 O O . PHE B 1 165 ? -11.625 16.859 8.781 1 96.75 165 PHE B O 1
ATOM 3486 N N . ILE B 1 166 ? -11.344 14.836 9.664 1 96.62 166 ILE B N 1
ATOM 3487 C CA . ILE B 1 166 ? -11.602 15.297 11.016 1 96.62 166 ILE B CA 1
ATOM 3488 C C . ILE B 1 166 ? -10.539 16.312 11.438 1 96.62 166 ILE B C 1
ATOM 3490 O O . ILE B 1 166 ? -10.852 17.359 12 1 96.62 166 ILE B O 1
ATOM 3494 N N . ALA B 1 167 ? -9.312 15.961 11.133 1 92.12 167 ALA B N 1
ATOM 3495 C CA . ALA B 1 167 ? -8.234 16.891 11.445 1 92.12 167 ALA B CA 1
ATOM 3496 C C . ALA B 1 167 ? -8.438 18.234 10.75 1 92.12 167 ALA B C 1
ATOM 3498 O O . ALA B 1 167 ? -8.211 19.281 11.344 1 92.12 167 ALA B O 1
ATOM 3499 N N . GLY B 1 168 ? -8.875 18.172 9.531 1 94.31 168 GLY B N 1
ATOM 3500 C CA . GLY B 1 168 ? -9.172 19.406 8.797 1 94.31 168 GLY B CA 1
ATOM 3501 C C . GLY B 1 168 ? -10.336 20.172 9.383 1 94.31 168 GLY B C 1
ATOM 3502 O O . GLY B 1 168 ? -10.273 21.406 9.508 1 94.31 168 GLY B O 1
ATOM 3503 N N . LEU B 1 169 ? -11.336 19.516 9.742 1 96.75 169 LEU B N 1
ATOM 3504 C CA . LEU B 1 169 ? -12.523 20.141 10.305 1 96.75 169 LEU B CA 1
ATOM 3505 C C . LEU B 1 169 ? -12.211 20.797 11.648 1 96.75 169 LEU B C 1
ATOM 3507 O O . LEU B 1 169 ? -12.695 21.891 11.945 1 96.75 169 LEU B O 1
ATOM 3511 N N . GLN B 1 170 ? -11.43 20.094 12.383 1 95.31 170 GLN B N 1
ATOM 3512 C CA . GLN B 1 170 ? -11.086 20.594 13.711 1 95.31 170 GLN B CA 1
ATOM 3513 C C . GLN B 1 170 ? -10.172 21.797 13.633 1 95.31 170 GLN B C 1
ATOM 3515 O O . GLN B 1 170 ? -10.055 22.562 14.594 1 95.31 170 GLN B O 1
ATOM 3520 N N . GLY B 1 171 ? -9.617 21.969 12.484 1 93.75 171 GLY B N 1
ATOM 3521 C CA . GLY B 1 171 ? -8.766 23.125 12.266 1 93.75 171 GLY B CA 1
ATOM 3522 C C . GLY B 1 171 ? -9.531 24.391 11.898 1 93.75 171 GLY B C 1
ATOM 3523 O O . GLY B 1 171 ? -8.984 25.484 11.93 1 93.75 171 GLY B O 1
ATOM 3524 N N . ILE B 1 172 ? -10.805 24.25 11.664 1 94.06 172 ILE B N 1
ATOM 3525 C CA . ILE B 1 172 ? -11.625 25.391 11.305 1 94.06 172 ILE B CA 1
ATOM 3526 C C . ILE B 1 172 ? -12.102 26.109 12.562 1 94.06 172 ILE B C 1
ATOM 3528 O O . ILE B 1 172 ? -12.758 25.516 13.414 1 94.06 172 ILE B O 1
ATOM 3532 N N . PRO B 1 173 ? -11.742 27.359 12.68 1 95.5 173 PRO B N 1
ATOM 3533 C CA . PRO B 1 173 ? -12.148 28.109 13.867 1 95.5 173 PRO B CA 1
ATOM 3534 C C . PRO B 1 173 ? -13.664 28.109 14.07 1 95.5 173 PRO B C 1
ATOM 3536 O O . PRO B 1 173 ? -14.414 28.328 13.117 1 95.5 173 PRO B O 1
ATOM 3539 N N . ALA B 1 174 ? -14.047 27.938 15.266 1 93.25 174 ALA B N 1
ATOM 3540 C CA . ALA B 1 174 ? -15.461 27.875 15.625 1 93.25 174 ALA B CA 1
ATOM 3541 C C . ALA B 1 174 ? -16.156 29.203 15.328 1 93.25 174 ALA B C 1
ATOM 3543 O O . ALA B 1 174 ? -17.344 29.234 15.023 1 93.25 174 ALA B O 1
ATOM 3544 N N . GLU B 1 175 ? -15.375 30.234 15.359 1 95.12 175 GLU B N 1
ATOM 3545 C CA . GLU B 1 175 ? -15.898 31.578 15.156 1 95.12 175 GLU B CA 1
ATOM 3546 C C . GLU B 1 175 ? -16.484 31.734 13.758 1 95.12 175 GLU B C 1
ATOM 3548 O O . GLU B 1 175 ? -17.453 32.5 13.562 1 95.12 175 GLU B O 1
ATOM 3553 N N . LEU B 1 176 ? -15.938 31.047 12.867 1 93.56 176 LEU B N 1
ATOM 3554 C CA . LEU B 1 176 ? -16.438 31.125 11.5 1 93.56 176 LEU B CA 1
ATOM 3555 C C . LEU B 1 176 ? -17.812 30.484 11.375 1 93.56 176 LEU B C 1
ATOM 3557 O O . LEU B 1 176 ? -18.656 30.969 10.625 1 93.56 176 LEU B O 1
ATOM 3561 N N . TYR B 1 177 ? -18.031 29.484 12.094 1 91.88 177 TYR B N 1
ATOM 3562 C CA . TYR B 1 177 ? -19.344 28.844 12.109 1 91.88 177 TYR B CA 1
ATOM 3563 C C . TYR B 1 177 ? -20.375 29.719 12.805 1 91.88 177 TYR B C 1
ATOM 3565 O O . TYR B 1 177 ? -21.516 29.828 12.344 1 91.88 177 TYR B O 1
ATOM 3573 N N . GLU B 1 178 ? -19.953 30.281 13.875 1 92.62 178 GLU B N 1
ATOM 3574 C CA . GLU B 1 178 ? -20.844 31.172 14.633 1 92.62 178 GLU B CA 1
ATOM 3575 C C . GLU B 1 178 ? -21.281 32.375 13.789 1 92.62 178 GLU B C 1
ATOM 3577 O O . GLU B 1 178 ? -22.453 32.75 13.789 1 92.62 178 GLU B O 1
ATOM 3582 N N . ALA B 1 179 ? -20.328 32.906 13.133 1 94.19 179 ALA B N 1
ATOM 3583 C CA . ALA B 1 179 ? -20.625 34.031 12.266 1 94.19 179 ALA B CA 1
ATOM 3584 C C . ALA B 1 179 ? -21.609 33.656 11.172 1 94.19 179 ALA B C 1
ATOM 3586 O O . ALA B 1 179 ? -22.531 34.406 10.875 1 94.19 179 ALA B O 1
ATOM 3587 N N . ALA B 1 180 ? -21.406 32.531 10.617 1 92.69 180 ALA B N 1
ATOM 3588 C CA . ALA B 1 180 ? -22.281 32.062 9.539 1 92.69 180 ALA B CA 1
ATOM 3589 C C . ALA B 1 180 ? -23.688 31.812 10.055 1 92.69 180 ALA B C 1
ATOM 3591 O O . ALA B 1 180 ? -24.672 32.094 9.352 1 92.69 180 ALA B O 1
ATOM 3592 N N . ARG B 1 181 ? -23.766 31.328 11.188 1 90.44 181 ARG B N 1
ATOM 3593 C CA . ARG B 1 181 ? -25.062 31.047 11.789 1 90.44 181 ARG B CA 1
ATOM 3594 C C . ARG B 1 181 ? -25.781 32.344 12.18 1 90.44 181 ARG B C 1
ATOM 3596 O O . ARG B 1 181 ? -27 32.438 12.07 1 90.44 181 ARG B O 1
ATOM 3603 N N . MET B 1 182 ? -25.016 33.219 12.648 1 92.88 182 MET B N 1
ATOM 3604 C CA . MET B 1 182 ? -25.578 34.531 13 1 92.88 182 MET B CA 1
ATOM 3605 C C . MET B 1 182 ? -26.172 35.219 11.773 1 92.88 182 MET B C 1
ATOM 3607 O O . MET B 1 182 ? -27.156 35.938 11.875 1 92.88 182 MET B O 1
ATOM 3611 N N . ASP B 1 183 ? -25.641 34.938 10.648 1 92.94 183 ASP B N 1
ATOM 3612 C CA . ASP B 1 183 ? -26.141 35.5 9.391 1 92.94 183 ASP B CA 1
ATOM 3613 C C . ASP B 1 183 ? -27.359 34.719 8.883 1 92.94 183 ASP B C 1
ATOM 3615 O O . ASP B 1 183 ? -27.891 35.062 7.82 1 92.94 183 ASP B O 1
ATOM 3619 N N . GLY B 1 184 ? -27.797 33.781 9.672 1 90.94 184 GLY B N 1
ATOM 3620 C CA . GLY B 1 184 ? -29 33.031 9.352 1 90.94 184 GLY B CA 1
ATOM 3621 C C . GLY B 1 184 ? -28.734 31.875 8.398 1 90.94 184 GLY B C 1
ATOM 3622 O O . GLY B 1 184 ? -29.672 31.375 7.773 1 90.94 184 GLY B O 1
ATOM 3623 N N . GLY B 1 185 ? -27.531 31.547 8.195 1 90.12 185 GLY B N 1
ATOM 3624 C CA . GLY B 1 185 ? -27.219 30.469 7.273 1 90.12 185 GLY B CA 1
ATOM 3625 C C . GLY B 1 185 ? -27.703 29.109 7.75 1 90.12 185 GLY B C 1
ATOM 3626 O O . GLY B 1 185 ? -27.547 28.781 8.922 1 90.12 185 GLY B O 1
ATOM 3627 N N . SER B 1 186 ? -28.344 28.391 6.828 1 93.31 186 SER B N 1
ATOM 3628 C CA . SER B 1 186 ? -28.734 27.016 7.098 1 93.31 186 SER B CA 1
ATOM 3629 C C . SER B 1 186 ? -27.516 26.109 7.188 1 93.31 186 SER B C 1
ATOM 3631 O O . SER B 1 186 ? -26.391 26.531 6.887 1 93.31 186 SER B O 1
ATOM 3633 N N . LYS B 1 187 ? -27.75 24.906 7.68 1 91.69 187 LYS B N 1
ATOM 3634 C CA . LYS B 1 187 ? -26.656 23.938 7.789 1 91.69 187 LYS B CA 1
ATOM 3635 C C . LYS B 1 187 ? -25.984 23.703 6.438 1 91.69 187 LYS B C 1
ATOM 3637 O O . LYS B 1 187 ? -24.766 23.609 6.352 1 91.69 187 LYS B O 1
ATOM 3642 N N . TRP B 1 188 ? -26.766 23.641 5.426 1 93.44 188 TRP B N 1
ATOM 3643 C CA . TRP B 1 188 ? -26.25 23.406 4.086 1 93.44 188 TRP B CA 1
ATOM 3644 C C . TRP B 1 188 ? -25.5 24.625 3.572 1 93.44 188 TRP B C 1
ATOM 3646 O O . TRP B 1 188 ? -24.469 24.5 2.91 1 93.44 188 TRP B O 1
ATOM 3656 N N . GLN B 1 189 ? -25.984 25.781 3.896 1 93.62 189 GLN B N 1
ATOM 3657 C CA . GLN B 1 189 ? -25.328 27.016 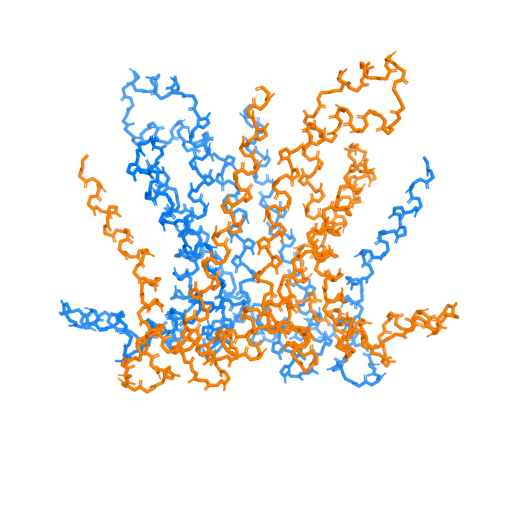3.494 1 93.62 189 GLN B CA 1
ATOM 3658 C C . GLN B 1 189 ? -23.969 27.172 4.191 1 93.62 189 GLN B C 1
ATOM 3660 O O . GLN B 1 189 ? -22.984 27.578 3.568 1 93.62 189 GLN B O 1
ATOM 3665 N N . VAL B 1 190 ? -24.016 26.859 5.496 1 94.69 190 VAL B N 1
ATOM 3666 C CA . VAL B 1 190 ? -22.781 26.938 6.266 1 94.69 190 VAL B CA 1
ATOM 3667 C C . VAL B 1 190 ? -21.766 25.938 5.723 1 94.69 190 VAL B C 1
ATOM 3669 O O . VAL B 1 190 ? -20.578 26.25 5.609 1 94.69 190 VAL B O 1
ATOM 3672 N N . PHE B 1 191 ? -22.281 24.734 5.336 1 94.94 191 PHE B N 1
ATOM 3673 C CA . PHE B 1 191 ? -21.406 23.719 4.762 1 94.94 191 PHE B CA 1
ATOM 3674 C C . PHE B 1 191 ? -20.797 24.219 3.455 1 94.94 191 PHE B C 1
ATOM 3676 O O . PHE B 1 191 ? -19.578 24.141 3.26 1 94.94 191 PHE B O 1
ATOM 3683 N N . ARG B 1 192 ? -21.516 24.781 2.586 1 93.75 192 ARG B N 1
ATOM 3684 C CA . ARG B 1 192 ? -21.094 25.156 1.243 1 93.75 192 ARG B CA 1
ATOM 3685 C C . ARG B 1 192 ? -20.219 26.406 1.276 1 93.75 192 ARG B C 1
ATOM 3687 O O . ARG B 1 192 ? -19.312 26.562 0.446 1 93.75 192 ARG B O 1
ATOM 3694 N N . THR B 1 193 ? -20.406 27.312 2.289 1 93.25 193 THR B N 1
ATOM 3695 C CA . THR B 1 193 ? -19.75 28.609 2.26 1 93.25 193 THR B CA 1
ATOM 3696 C C . THR B 1 193 ? -18.562 28.625 3.23 1 93.25 193 THR B C 1
ATOM 3698 O O . THR B 1 193 ? -17.609 29.391 3.043 1 93.25 193 THR B O 1
ATOM 3701 N N . VAL B 1 194 ? -18.609 27.766 4.27 1 94.5 194 VAL B N 1
ATOM 3702 C CA . VAL B 1 194 ? -17.562 27.812 5.281 1 94.5 194 VAL B CA 1
ATOM 3703 C C . VAL B 1 194 ? -16.812 26.469 5.312 1 94.5 194 VAL B C 1
ATOM 3705 O O . VAL B 1 194 ? -15.633 26.406 4.961 1 94.5 194 VAL B O 1
ATOM 3708 N N . THR B 1 195 ? -17.562 25.422 5.531 1 95.38 195 THR B N 1
ATOM 3709 C CA . THR B 1 195 ? -16.938 24.141 5.828 1 95.38 195 THR B CA 1
ATOM 3710 C C . THR B 1 195 ? -16.203 23.594 4.609 1 95.38 195 THR B C 1
ATOM 3712 O O . THR B 1 195 ? -14.992 23.359 4.672 1 95.38 195 THR B O 1
ATOM 3715 N N . TRP B 1 196 ? -16.859 23.453 3.512 1 94.38 196 TRP B N 1
ATOM 3716 C CA . TRP B 1 196 ? -16.297 22.797 2.338 1 94.38 196 TRP B CA 1
ATOM 3717 C C . TRP B 1 196 ? -15.117 23.578 1.784 1 94.38 196 TRP B C 1
ATOM 3719 O O . TRP B 1 196 ? -14.055 23 1.515 1 94.38 196 TRP B O 1
ATOM 3729 N N . PRO B 1 197 ? -15.242 24.875 1.657 1 93.62 197 PRO B N 1
ATOM 3730 C CA . PRO B 1 197 ? -14.102 25.656 1.147 1 93.62 197 PRO B CA 1
ATOM 3731 C C . PRO B 1 197 ? -12.883 25.578 2.062 1 93.62 197 PRO B C 1
ATOM 3733 O O . PRO B 1 197 ? -11.75 25.5 1.58 1 93.62 197 PRO B O 1
ATOM 3736 N N . LEU B 1 198 ? -13.125 25.594 3.361 1 94 198 LEU B N 1
ATOM 3737 C CA . LEU B 1 198 ? -12.008 25.594 4.297 1 94 198 LEU B CA 1
ATOM 3738 C C . LEU B 1 198 ? -11.445 24.188 4.469 1 94 198 LEU B C 1
ATOM 3740 O O . LEU B 1 198 ? -10.344 24 4.988 1 94 198 LEU B O 1
ATOM 3744 N N . LEU B 1 199 ? -12.203 23.188 3.955 1 94.88 199 LEU B N 1
ATOM 3745 C CA . LEU B 1 199 ? -11.758 21.797 4.023 1 94.88 199 LEU B CA 1
ATOM 3746 C C . LEU B 1 199 ? -11 21.406 2.762 1 94.88 199 LEU B C 1
ATOM 3748 O O . LEU B 1 199 ? -10.523 20.281 2.646 1 94.88 199 LEU B O 1
ATOM 3752 N N . ALA B 1 200 ? -10.797 22.281 1.865 1 91.75 200 ALA B N 1
ATOM 3753 C CA . ALA B 1 200 ? -10.219 22.016 0.552 1 91.75 200 ALA B CA 1
ATOM 3754 C C . ALA B 1 200 ? -8.836 21.375 0.683 1 91.75 200 ALA B C 1
ATOM 3756 O O . ALA B 1 200 ? -8.516 20.422 -0.016 1 91.75 200 ALA B O 1
ATOM 3757 N N . PRO B 1 201 ? -7.992 21.859 1.589 1 88.25 201 PRO B N 1
ATOM 3758 C CA . PRO B 1 201 ? -6.68 21.234 1.72 1 88.25 201 PRO B CA 1
ATOM 3759 C C . PRO B 1 201 ? -6.766 19.766 2.139 1 88.25 201 PRO B C 1
ATOM 3761 O O . PRO B 1 201 ? -6.07 18.922 1.575 1 88.25 201 PRO B O 1
ATOM 3764 N N . SER B 1 202 ? -7.613 19.531 3.082 1 92.75 202 SER B N 1
ATOM 3765 C CA . SER B 1 202 ? -7.812 18.141 3.516 1 92.75 202 SER B CA 1
ATOM 3766 C C . SER B 1 202 ? -8.414 17.297 2.4 1 92.75 202 SER B C 1
ATOM 3768 O O . SER B 1 202 ? -8.023 16.141 2.213 1 92.75 202 SER B O 1
ATOM 3770 N N . ALA B 1 203 ? -9.375 17.859 1.706 1 93.75 203 ALA B N 1
ATOM 3771 C CA . ALA B 1 203 ? -10 17.156 0.593 1 93.75 203 ALA B CA 1
ATOM 3772 C C . ALA B 1 203 ? -8.969 16.812 -0.482 1 93.75 203 ALA B C 1
ATOM 3774 O O . ALA B 1 203 ? -9.016 15.727 -1.07 1 93.75 203 ALA B O 1
ATOM 3775 N N . THR B 1 204 ? -8.117 17.703 -0.708 1 90.06 204 THR B N 1
ATOM 3776 C CA . THR B 1 204 ? -7.066 17.484 -1.7 1 90.06 204 THR B CA 1
ATOM 3777 C C . THR B 1 204 ? -6.176 16.312 -1.293 1 90.06 204 THR B C 1
ATOM 3779 O O . THR B 1 204 ? -5.828 15.477 -2.125 1 90.06 204 THR B O 1
ATOM 3782 N N . ILE B 1 205 ? -5.836 16.266 -0.045 1 88 205 ILE B N 1
ATOM 3783 C CA . ILE B 1 205 ? -5.016 15.172 0.477 1 88 205 ILE B CA 1
ATOM 3784 C C . ILE B 1 205 ? -5.758 13.852 0.337 1 88 205 ILE B C 1
ATOM 3786 O O . ILE B 1 205 ? -5.191 12.859 -0.124 1 88 205 ILE B O 1
ATOM 3790 N N . VAL B 1 206 ? -6.996 13.844 0.693 1 94.25 206 VAL B N 1
ATOM 3791 C CA . VAL B 1 206 ? -7.805 12.633 0.653 1 94.25 206 VAL B CA 1
ATOM 3792 C C . VAL B 1 206 ? -7.938 12.148 -0.788 1 94.25 206 VAL B C 1
ATOM 3794 O O . VAL B 1 206 ? -7.723 10.969 -1.073 1 94.25 206 VAL B O 1
ATOM 3797 N N . VAL B 1 207 ? -8.227 13.047 -1.659 1 93.69 207 VAL B N 1
ATOM 3798 C CA . VAL B 1 207 ? -8.422 12.688 -3.059 1 93.69 207 VAL B CA 1
ATOM 3799 C C . VAL B 1 207 ? -7.105 12.203 -3.658 1 93.69 207 VAL B C 1
ATOM 3801 O O . VAL B 1 207 ? -7.074 11.203 -4.383 1 93.69 207 VAL B O 1
ATOM 3804 N N . ALA B 1 208 ? -6.023 12.875 -3.393 1 89.69 208 ALA B N 1
ATOM 3805 C CA . ALA B 1 208 ? -4.719 12.492 -3.926 1 89.69 208 ALA B CA 1
ATOM 3806 C C . ALA B 1 208 ? -4.301 11.117 -3.412 1 89.69 208 ALA B C 1
ATOM 3808 O O . ALA B 1 208 ? -3.902 10.25 -4.195 1 89.69 208 ALA B O 1
ATOM 3809 N N . TYR B 1 209 ? -4.395 10.945 -2.143 1 89.31 209 TYR B N 1
ATOM 3810 C CA . TYR B 1 209 ? -4.035 9.672 -1.533 1 89.31 209 TYR B CA 1
ATOM 3811 C C . TYR B 1 209 ? -4.895 8.539 -2.086 1 89.31 209 TYR B C 1
ATOM 3813 O O . TYR B 1 209 ? -4.375 7.48 -2.453 1 89.31 209 TYR B O 1
ATOM 3821 N N . THR B 1 210 ? -6.18 8.773 -2.141 1 95.69 210 THR B N 1
ATOM 3822 C CA . THR B 1 210 ? -7.117 7.754 -2.602 1 95.69 210 THR B CA 1
ATOM 3823 C C . THR B 1 210 ? -6.859 7.402 -4.066 1 95.69 210 THR B C 1
ATOM 3825 O O . THR B 1 210 ? -6.953 6.238 -4.457 1 95.69 210 THR B O 1
ATOM 3828 N N . THR B 1 211 ? -6.547 8.445 -4.805 1 94 211 THR B N 1
ATOM 3829 C CA . THR B 1 211 ? -6.262 8.227 -6.219 1 94 211 THR B CA 1
ATOM 3830 C C . THR B 1 211 ? -5.047 7.32 -6.395 1 94 211 THR B C 1
ATOM 3832 O O . THR B 1 211 ? -5.109 6.324 -7.121 1 94 211 THR B O 1
ATOM 3835 N N . ILE B 1 212 ? -4.012 7.586 -5.703 1 91 212 ILE B N 1
ATOM 3836 C CA . ILE B 1 212 ? -2.771 6.832 -5.844 1 91 212 ILE B CA 1
ATOM 3837 C C . ILE B 1 212 ? -2.971 5.41 -5.324 1 91 212 ILE B C 1
ATOM 3839 O O . ILE B 1 212 ? -2.602 4.441 -5.992 1 91 212 ILE B O 1
ATOM 3843 N N . GLN B 1 213 ? -3.615 5.246 -4.219 1 91.94 213 GLN B N 1
ATOM 3844 C CA . GLN B 1 213 ? -3.807 3.943 -3.594 1 91.94 213 GLN B CA 1
ATOM 3845 C C . GLN B 1 213 ? -4.691 3.045 -4.457 1 91.94 213 GLN B C 1
ATOM 3847 O O . GLN B 1 213 ? -4.441 1.844 -4.566 1 91.94 213 GLN B O 1
ATOM 3852 N N . SER B 1 214 ? -5.707 3.633 -5.016 1 95.38 214 SER B N 1
ATOM 3853 C CA . SER B 1 214 ? -6.621 2.83 -5.824 1 95.38 214 SER B CA 1
ATOM 3854 C C . SER B 1 214 ? -6.004 2.482 -7.176 1 95.38 214 SER B C 1
ATOM 3856 O O . SER B 1 214 ? -6.266 1.409 -7.723 1 95.38 214 SER B O 1
ATOM 3858 N N . PHE B 1 215 ? -5.203 3.359 -7.668 1 93.5 215 PHE B N 1
ATOM 3859 C CA . PHE B 1 215 ? -4.559 3.109 -8.953 1 93.5 215 PHE B CA 1
ATOM 3860 C C . PHE B 1 215 ? -3.531 1.991 -8.836 1 93.5 215 PHE B C 1
ATOM 3862 O O . PHE B 1 215 ? -3.281 1.265 -9.797 1 93.5 215 PHE B O 1
ATOM 3869 N N . LYS B 1 216 ? -2.982 1.76 -7.664 1 94.94 216 LYS B N 1
ATOM 3870 C CA . LYS B 1 216 ? -1.918 0.785 -7.445 1 94.94 216 LYS B CA 1
ATOM 3871 C C . LYS B 1 216 ? -2.438 -0.436 -6.691 1 94.94 216 LYS B C 1
ATOM 3873 O O . LYS B 1 216 ? -1.661 -1.17 -6.074 1 94.94 216 LYS B O 1
ATOM 3878 N N . ALA B 1 217 ? -3.691 -0.701 -6.723 1 96.12 217 ALA B N 1
ATOM 3879 C CA . ALA B 1 217 ? -4.352 -1.639 -5.82 1 96.12 217 ALA B CA 1
ATOM 3880 C C . ALA B 1 217 ? -4.113 -3.082 -6.254 1 96.12 217 ALA B C 1
ATOM 3882 O O . ALA B 1 217 ? -5.051 -3.879 -6.324 1 96.12 217 ALA B O 1
ATOM 3883 N N . PHE B 1 218 ? -2.977 -3.545 -6.422 1 96.31 218 PHE B N 1
ATOM 3884 C CA . PHE B 1 218 ? -2.588 -4.879 -6.867 1 96.31 218 PHE B CA 1
ATOM 3885 C C . PHE B 1 218 ? -3.037 -5.934 -5.867 1 96.31 218 PHE B C 1
ATOM 3887 O O . PHE B 1 218 ? -3.691 -6.91 -6.238 1 96.31 218 PHE B O 1
ATOM 3894 N N . ASP B 1 219 ? -2.699 -5.742 -4.57 1 95.06 219 ASP B N 1
ATOM 3895 C CA . ASP B 1 219 ? -2.895 -6.77 -3.549 1 95.06 219 ASP B CA 1
ATOM 3896 C C . ASP B 1 219 ? -4.363 -7.164 -3.445 1 95.06 219 ASP B C 1
ATOM 3898 O O . ASP B 1 219 ? -4.691 -8.352 -3.402 1 95.06 219 ASP B O 1
ATOM 3902 N N . LEU B 1 220 ? -5.191 -6.109 -3.465 1 96.5 220 LEU B N 1
ATOM 3903 C CA . LEU B 1 220 ? -6.617 -6.363 -3.283 1 96.5 220 LEU B CA 1
ATOM 3904 C C . LEU B 1 220 ? -7.191 -7.102 -4.484 1 96.5 220 LEU B C 1
ATOM 3906 O O . LEU B 1 220 ? -7.863 -8.125 -4.328 1 96.5 220 LEU B O 1
ATOM 3910 N N . ILE B 1 221 ? -6.859 -6.617 -5.695 1 97.69 221 ILE B N 1
ATOM 3911 C CA . ILE B 1 221 ? -7.406 -7.215 -6.906 1 97.69 221 ILE B CA 1
ATOM 3912 C C . ILE B 1 221 ? -6.863 -8.633 -7.074 1 97.69 221 ILE B C 1
ATOM 3914 O O . ILE B 1 221 ? -7.613 -9.562 -7.379 1 97.69 221 ILE B O 1
ATOM 3918 N N . PHE B 1 222 ? -5.637 -8.828 -6.832 1 96.5 222 PHE B N 1
ATOM 3919 C CA . PHE B 1 222 ? -5 -10.125 -7.016 1 96.5 222 PHE B CA 1
ATOM 3920 C C . PHE B 1 222 ? -5.586 -11.156 -6.059 1 96.5 222 PHE B C 1
ATOM 3922 O O . PHE B 1 222 ? -5.914 -12.273 -6.461 1 96.5 222 PHE B O 1
ATOM 3929 N N . THR B 1 223 ? -5.754 -10.789 -4.828 1 95.06 223 THR B N 1
ATOM 3930 C CA . THR B 1 223 ? -6.227 -11.719 -3.805 1 95.06 223 THR B CA 1
ATOM 3931 C C . THR B 1 223 ? -7.695 -12.062 -4.023 1 95.06 223 THR B C 1
ATOM 3933 O O . THR B 1 223 ? -8.109 -13.211 -3.818 1 95.06 223 THR B O 1
ATOM 3936 N N . MET B 1 224 ? -8.484 -11.148 -4.543 1 96.06 224 MET B N 1
ATOM 3937 C CA . MET B 1 224 ? -9.93 -11.375 -4.602 1 96.06 224 MET B CA 1
ATOM 3938 C C . MET B 1 224 ? -10.32 -12.062 -5.902 1 96.06 224 MET B C 1
ATOM 3940 O O . MET B 1 224 ? -11.125 -12.992 -5.895 1 96.06 224 MET B O 1
ATOM 3944 N N . THR B 1 225 ? -9.695 -11.555 -7.047 1 96.75 225 THR B N 1
ATOM 3945 C CA . THR B 1 225 ? -10.219 -12.062 -8.305 1 96.75 225 THR B CA 1
ATOM 3946 C C . THR B 1 225 ? -9.086 -12.43 -9.258 1 96.75 225 THR B C 1
ATOM 3948 O O . THR B 1 225 ? -9.32 -13.086 -10.281 1 96.75 225 THR B O 1
ATOM 3951 N N . ASP B 1 226 ? -7.895 -11.945 -8.922 1 96.5 226 ASP B N 1
ATOM 3952 C CA . ASP B 1 226 ? -6.746 -12.148 -9.797 1 96.5 226 ASP B CA 1
ATOM 3953 C C . ASP B 1 226 ? -7.047 -11.68 -11.219 1 96.5 226 ASP B C 1
ATOM 3955 O O . ASP B 1 226 ? -6.684 -12.352 -12.188 1 96.5 226 ASP B O 1
ATOM 3959 N N . GLY B 1 227 ? -7.832 -10.617 -11.328 1 97.69 227 GLY B N 1
ATOM 3960 C CA . GLY B 1 227 ? -8.109 -9.969 -12.602 1 97.69 227 GLY B CA 1
ATOM 3961 C C . GLY B 1 227 ? -9.352 -10.5 -13.281 1 97.69 227 GLY B C 1
ATOM 3962 O O . GLY B 1 227 ? -9.805 -9.945 -14.289 1 97.69 227 GLY B O 1
ATOM 3963 N N . GLY B 1 228 ? -9.93 -11.562 -12.758 1 97.56 228 GLY B N 1
ATOM 3964 C CA . GLY B 1 228 ? -11.102 -12.172 -13.367 1 97.56 228 GLY B CA 1
ATOM 3965 C C . GLY B 1 228 ? -12.406 -11.562 -12.891 1 97.56 228 GLY B C 1
ATOM 3966 O O . GLY B 1 228 ? -12.406 -10.625 -12.086 1 97.56 228 GLY B O 1
ATOM 3967 N N . PRO B 1 229 ? -13.531 -12.016 -13.469 1 97.19 229 PRO B N 1
ATOM 3968 C CA . PRO B 1 229 ? -13.641 -12.977 -14.57 1 97.19 229 PRO B CA 1
ATOM 3969 C C . PRO B 1 229 ? -13.352 -12.352 -15.93 1 97.19 229 PRO B C 1
ATOM 3971 O O . PRO B 1 229 ? -13.719 -11.195 -16.172 1 97.19 229 PRO B O 1
ATOM 3974 N N . ASN B 1 230 ? -12.742 -13.062 -16.844 1 97.19 230 ASN B N 1
ATOM 3975 C CA . ASN B 1 230 ? -12.477 -12.594 -18.203 1 97.19 230 ASN B CA 1
ATOM 3976 C C . ASN B 1 230 ? -11.867 -11.195 -18.203 1 97.19 230 ASN B C 1
ATOM 3978 O O . ASN B 1 230 ? -12.367 -10.305 -18.891 1 97.19 230 ASN B O 1
ATOM 3982 N N . TYR B 1 231 ? -10.992 -10.922 -17.344 1 98.06 231 TYR B N 1
ATOM 3983 C CA . TYR B 1 231 ? -10.211 -9.695 -17.234 1 98.06 231 TYR B CA 1
ATOM 3984 C C . TYR B 1 231 ? -11.086 -8.523 -16.812 1 98.06 231 TYR B C 1
ATOM 3986 O O . TYR B 1 231 ? -10.703 -7.363 -16.969 1 98.06 231 TYR B O 1
ATOM 3994 N N . ALA B 1 232 ? -12.234 -8.852 -16.172 1 98.56 232 ALA B N 1
ATOM 3995 C CA . ALA B 1 232 ? -13.188 -7.805 -15.828 1 98.56 232 ALA B CA 1
ATOM 3996 C C . ALA B 1 232 ? -12.672 -6.945 -14.68 1 98.56 232 ALA B C 1
ATOM 3998 O O . ALA B 1 232 ? -13.141 -5.824 -14.477 1 98.56 232 ALA B O 1
ATOM 3999 N N . THR B 1 233 ? -11.719 -7.496 -13.945 1 98.62 233 THR B N 1
ATOM 4000 C CA . THR B 1 233 ? -11.172 -6.746 -12.82 1 98.62 233 THR B CA 1
ATOM 4001 C C . THR B 1 233 ? -9.664 -6.566 -12.969 1 98.62 233 THR B C 1
ATOM 4003 O O . THR B 1 233 ? -9 -6.098 -12.047 1 98.62 233 THR B O 1
ATOM 4006 N N . GLU B 1 234 ? -9.164 -6.938 -14.172 1 98.62 234 GLU B N 1
ATOM 4007 C CA . GLU B 1 234 ? -7.742 -6.742 -14.438 1 98.62 234 GLU B CA 1
ATOM 4008 C C . GLU B 1 234 ? -7.395 -5.258 -14.5 1 98.62 234 GLU B C 1
ATOM 4010 O O . GLU B 1 234 ? -7.992 -4.504 -15.273 1 98.62 234 GLU B O 1
ATOM 4015 N N . ILE B 1 235 ? -6.477 -4.848 -13.633 1 98.38 235 ILE B N 1
ATOM 4016 C CA . ILE B 1 235 ? -5.957 -3.484 -13.703 1 98.38 235 ILE B CA 1
ATOM 4017 C C . ILE B 1 235 ? -4.512 -3.506 -14.195 1 98.38 235 ILE B C 1
ATOM 4019 O O . ILE B 1 235 ? -3.957 -4.57 -14.469 1 98.38 235 ILE B O 1
ATOM 4023 N N . LEU B 1 236 ? -3.873 -2.377 -14.328 1 97.88 236 LEU B N 1
ATOM 4024 C CA . LEU B 1 236 ? -2.564 -2.293 -14.969 1 97.88 236 LEU B CA 1
ATOM 4025 C C . LEU B 1 236 ? -1.51 -3.023 -14.141 1 97.88 236 LEU B C 1
ATOM 4027 O O . LEU B 1 236 ? -0.637 -3.693 -14.695 1 97.88 236 LEU B O 1
ATOM 4031 N N . THR B 1 237 ? -1.589 -2.979 -12.82 1 97.69 237 THR B N 1
ATOM 4032 C CA . THR B 1 237 ? -0.578 -3.617 -11.984 1 97.69 237 THR B CA 1
ATOM 4033 C C . THR B 1 237 ? -0.694 -5.137 -12.062 1 97.69 237 THR B C 1
ATOM 4035 O O . THR B 1 237 ? 0.317 -5.84 -12.109 1 97.69 237 THR B O 1
ATOM 4038 N N . THR B 1 238 ? -1.936 -5.688 -12.141 1 97.94 238 THR B N 1
ATOM 4039 C CA . THR B 1 238 ? -2.082 -7.129 -12.305 1 97.94 238 THR B CA 1
ATOM 4040 C C . THR B 1 238 ? -1.706 -7.551 -13.727 1 97.94 238 THR B C 1
ATOM 4042 O O . THR B 1 238 ? -1.143 -8.625 -13.93 1 97.94 238 THR B O 1
ATOM 4045 N N . TYR B 1 239 ? -2.01 -6.68 -14.688 1 98.06 239 TYR B N 1
ATOM 4046 C CA . TYR B 1 239 ? -1.581 -6.945 -16.062 1 98.06 239 TYR B CA 1
ATOM 4047 C C . TYR B 1 239 ? -0.064 -7.062 -16.141 1 98.06 239 TYR B C 1
ATOM 4049 O O . TYR B 1 239 ? 0.46 -7.988 -16.766 1 98.06 239 TYR B O 1
ATOM 4057 N N . ILE B 1 240 ? 0.624 -6.145 -15.539 1 97.06 240 ILE B N 1
ATOM 4058 C CA . ILE B 1 240 ? 2.082 -6.148 -15.531 1 97.06 240 ILE B CA 1
ATOM 4059 C C . ILE B 1 240 ? 2.592 -7.434 -14.883 1 97.06 240 ILE B C 1
ATOM 4061 O O . ILE B 1 240 ? 3.504 -8.078 -15.398 1 97.06 240 ILE B O 1
ATOM 4065 N N . TYR B 1 241 ? 1.978 -7.828 -13.812 1 96.62 241 TYR B N 1
ATOM 4066 C CA . TYR B 1 241 ? 2.375 -9.039 -13.109 1 96.62 241 TYR B CA 1
ATOM 4067 C C . TYR B 1 241 ? 2.188 -10.273 -13.992 1 96.62 241 TYR B C 1
ATOM 4069 O O . TYR B 1 241 ? 3.1 -11.086 -14.133 1 96.62 241 TYR B O 1
ATOM 4077 N N . HIS B 1 242 ? 1.028 -10.391 -14.602 1 97.62 242 HIS B N 1
ATOM 4078 C CA . HIS B 1 242 ? 0.721 -11.547 -15.43 1 97.62 242 HIS B CA 1
ATOM 4079 C C . HIS B 1 242 ? 1.612 -11.586 -16.672 1 97.62 242 HIS B C 1
ATOM 4081 O O . HIS B 1 242 ? 2.037 -12.664 -17.094 1 97.62 242 HIS B O 1
ATOM 4087 N N . THR B 1 243 ? 1.896 -10.43 -17.219 1 96.88 243 THR B N 1
ATOM 4088 C CA . THR B 1 243 ? 2.76 -10.352 -18.391 1 96.88 243 THR B CA 1
ATOM 4089 C C . THR B 1 243 ? 4.188 -10.758 -18.031 1 96.88 243 THR B C 1
ATOM 4091 O O . THR B 1 243 ? 4.836 -11.484 -18.797 1 96.88 243 THR B O 1
ATOM 4094 N N . ALA B 1 244 ? 4.645 -10.344 -16.891 1 94.12 244 ALA B N 1
ATOM 4095 C CA . ALA B 1 244 ? 6.02 -10.625 -16.484 1 94.12 244 ALA B CA 1
ATOM 4096 C C . ALA B 1 244 ? 6.172 -12.07 -16.016 1 94.12 244 ALA B C 1
ATOM 4098 O O . ALA B 1 244 ? 7.09 -12.773 -16.453 1 94.12 244 ALA B O 1
ATOM 4099 N N . PHE B 1 245 ? 5.234 -12.562 -15.203 1 91.19 245 PHE B N 1
ATOM 4100 C CA . PHE B 1 245 ? 5.469 -13.812 -14.477 1 91.19 245 PHE B CA 1
ATOM 4101 C C . PHE B 1 245 ? 4.543 -14.914 -14.977 1 91.19 245 PHE B C 1
ATOM 4103 O O . PHE B 1 245 ? 4.777 -16.094 -14.711 1 91.19 245 PHE B O 1
ATOM 4110 N N . GLY B 1 246 ? 3.521 -14.539 -15.672 1 91.5 246 GLY B N 1
ATOM 4111 C CA . GLY B 1 246 ? 2.646 -15.516 -16.312 1 91.5 246 GLY B CA 1
ATOM 4112 C C . GLY B 1 246 ? 3.062 -15.859 -17.719 1 91.5 246 GLY B C 1
ATOM 4113 O O . GLY B 1 246 ? 3.238 -17.031 -18.062 1 91.5 246 GLY B O 1
ATOM 4114 N N . SER B 1 247 ? 3.34 -14.812 -18.453 1 93.25 247 SER B N 1
ATOM 4115 C CA . SER B 1 247 ? 3.68 -14.992 -19.859 1 93.25 247 SER B CA 1
ATOM 4116 C C . SER B 1 247 ? 5.188 -14.938 -20.078 1 93.25 247 SER B C 1
ATOM 4118 O O . SER B 1 247 ? 5.668 -15.172 -21.188 1 93.25 247 SER B O 1
ATOM 4120 N N . TYR B 1 248 ? 5.871 -14.602 -19.078 1 92.81 248 TYR B N 1
ATOM 4121 C CA . TYR B 1 248 ? 7.324 -14.492 -19.141 1 92.81 248 TYR B CA 1
ATOM 4122 C C . TYR B 1 248 ? 7.746 -13.531 -20.25 1 92.81 248 TYR B C 1
ATOM 4124 O O . TYR B 1 248 ? 8.617 -13.852 -21.062 1 92.81 248 TYR B O 1
ATOM 4132 N N . SER B 1 249 ? 7.07 -12.461 -20.359 1 95.56 249 SER B N 1
ATOM 4133 C CA . SER B 1 249 ? 7.41 -11.352 -21.25 1 95.56 249 SER B CA 1
ATOM 4134 C C . SER B 1 249 ? 7.855 -10.125 -20.469 1 95.56 249 SER B C 1
ATOM 4136 O O . SER B 1 249 ? 7.152 -9.117 -20.438 1 95.56 249 SER B O 1
ATOM 4138 N N . PHE B 1 250 ? 9.055 -10.234 -20.094 1 94 250 PHE B N 1
ATOM 4139 C CA . PHE B 1 250 ? 9.578 -9.227 -19.172 1 94 250 PHE B CA 1
ATOM 4140 C C . PHE B 1 250 ? 9.742 -7.887 -19.891 1 94 250 PHE B C 1
ATOM 4142 O O . PHE B 1 250 ? 9.5 -6.832 -19.297 1 94 250 PHE B O 1
ATOM 4149 N N . GLY B 1 251 ? 10.211 -7.941 -21.062 1 95.94 251 GLY B N 1
ATOM 4150 C CA . GLY B 1 251 ? 10.312 -6.707 -21.828 1 95.94 251 GLY B CA 1
ATOM 4151 C C . GLY B 1 251 ? 8.984 -5.992 -22 1 95.94 251 GLY B C 1
ATOM 4152 O O . GLY B 1 251 ? 8.891 -4.785 -21.766 1 95.94 251 GLY B O 1
ATOM 4153 N N . LEU B 1 252 ? 7.988 -6.754 -22.328 1 97.19 252 LEU B N 1
ATOM 4154 C CA . LEU B 1 252 ? 6.645 -6.211 -22.5 1 97.19 252 LEU B CA 1
ATOM 4155 C C . LEU B 1 252 ? 6.109 -5.684 -21.172 1 97.19 252 LEU B C 1
ATOM 4157 O O . LEU B 1 252 ? 5.496 -4.613 -21.125 1 97.19 252 LEU B O 1
ATOM 4161 N N . ALA B 1 253 ? 6.359 -6.422 -20.109 1 97 253 ALA B N 1
ATOM 4162 C CA . ALA B 1 253 ? 5.938 -5.988 -18.766 1 97 253 ALA B CA 1
ATOM 4163 C C . ALA B 1 253 ? 6.648 -4.703 -18.359 1 97 253 ALA B C 1
ATOM 4165 O O . ALA B 1 253 ? 6.055 -3.838 -17.719 1 97 253 ALA B O 1
ATOM 4166 N N . SER B 1 254 ? 7.914 -4.598 -18.719 1 96.12 254 SER B N 1
ATOM 4167 C CA . SER B 1 254 ? 8.672 -3.385 -18.422 1 96.12 254 SER B CA 1
ATOM 4168 C C . SER B 1 254 ? 8.086 -2.18 -19.156 1 96.12 254 SER B C 1
ATOM 4170 O O . SER B 1 254 ? 7.996 -1.089 -18.578 1 96.12 254 SER B O 1
ATOM 4172 N N . ALA B 1 255 ? 7.73 -2.383 -20.344 1 97.5 255 ALA B N 1
ATOM 4173 C CA . ALA B 1 255 ? 7.074 -1.307 -21.094 1 97.5 255 ALA B CA 1
ATOM 4174 C C . ALA B 1 255 ? 5.77 -0.896 -20.406 1 97.5 255 ALA B C 1
ATOM 4176 O O . ALA B 1 255 ? 5.484 0.295 -20.266 1 97.5 255 ALA B O 1
ATOM 4177 N N . GLY B 1 256 ? 4.984 -1.908 -20.031 1 96.44 256 GLY B N 1
ATOM 4178 C CA . GLY B 1 256 ? 3.781 -1.614 -19.281 1 96.44 256 GLY B CA 1
ATOM 4179 C C . GLY B 1 256 ? 4.051 -0.828 -18.016 1 96.44 256 GLY B C 1
ATOM 4180 O O . GLY B 1 256 ? 3.295 0.083 -17.656 1 96.44 256 GLY B O 1
ATOM 4181 N N . SER B 1 257 ? 5.102 -1.131 -17.312 1 95.81 257 SER B N 1
ATOM 4182 C CA . SER B 1 257 ? 5.496 -0.448 -16.094 1 95.81 257 SER B CA 1
ATOM 4183 C C . SER B 1 257 ? 5.844 1.013 -16.359 1 95.81 257 SER B C 1
ATOM 4185 O O . SER B 1 257 ? 5.516 1.891 -15.555 1 95.81 257 SER B O 1
ATOM 4187 N N . MET B 1 258 ? 6.492 1.263 -17.469 1 94.75 258 MET B N 1
ATOM 4188 C CA . MET B 1 258 ? 6.852 2.635 -17.812 1 94.75 258 MET B CA 1
ATOM 4189 C C . MET B 1 258 ? 5.613 3.449 -18.172 1 94.75 258 MET B C 1
ATOM 4191 O O . MET B 1 258 ? 5.5 4.617 -17.797 1 94.75 258 MET B O 1
ATOM 4195 N N . ILE B 1 259 ? 4.754 2.836 -18.859 1 96 259 ILE B N 1
ATOM 4196 C CA . ILE B 1 259 ? 3.498 3.51 -19.188 1 96 259 ILE B CA 1
ATOM 4197 C C . ILE B 1 259 ? 2.756 3.852 -17.891 1 96 259 ILE B C 1
ATOM 4199 O O . ILE B 1 259 ? 2.258 4.969 -17.734 1 96 259 ILE B O 1
ATOM 4203 N N . PHE B 1 260 ? 2.711 2.846 -17.031 1 94.5 260 PHE B N 1
ATOM 4204 C CA . PHE B 1 260 ? 2.078 3.047 -15.734 1 94.5 260 PHE B CA 1
ATOM 4205 C C . PHE B 1 260 ? 2.715 4.219 -14.992 1 94.5 260 PHE B C 1
ATOM 4207 O O . PHE B 1 260 ? 2.012 5.051 -14.422 1 94.5 260 PHE B O 1
ATOM 4214 N N . LEU B 1 261 ? 4.008 4.273 -14.984 1 91.62 261 LEU B N 1
ATOM 4215 C CA . LEU B 1 261 ? 4.758 5.332 -14.32 1 91.62 261 LEU B CA 1
ATOM 4216 C C . LEU B 1 261 ? 4.367 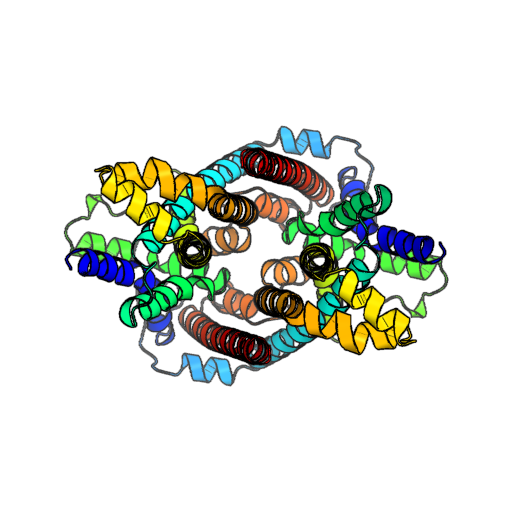6.699 -14.867 1 91.62 261 LEU B C 1
ATOM 4218 O O . LEU B 1 261 ? 4.109 7.633 -14.102 1 91.62 261 LEU B O 1
ATOM 4222 N N . VAL B 1 262 ? 4.305 6.828 -16.125 1 93.12 262 VAL B N 1
ATOM 4223 C CA . VAL B 1 262 ? 3.984 8.094 -16.766 1 93.12 262 VAL B CA 1
ATOM 4224 C C . VAL B 1 262 ? 2.551 8.5 -16.422 1 93.12 262 VAL B C 1
ATOM 4226 O O . VAL B 1 262 ? 2.285 9.656 -16.094 1 93.12 262 VAL B O 1
ATOM 4229 N N . LEU B 1 263 ? 1.655 7.562 -16.469 1 93.25 263 LEU B N 1
ATOM 4230 C CA . LEU B 1 263 ? 0.251 7.836 -16.188 1 93.25 263 LEU B CA 1
ATOM 4231 C C . LEU B 1 263 ? 0.074 8.305 -14.742 1 93.25 263 LEU B C 1
ATOM 4233 O O . LEU B 1 263 ? -0.607 9.297 -14.492 1 93.25 263 LEU B O 1
ATOM 4237 N N . LEU B 1 264 ? 0.709 7.586 -13.875 1 90.88 264 LEU B N 1
ATOM 4238 C CA . LEU B 1 264 ? 0.564 7.941 -12.469 1 90.88 264 LEU B CA 1
ATOM 4239 C C . LEU B 1 264 ? 1.268 9.266 -12.172 1 90.88 264 LEU B C 1
ATOM 4241 O O . LEU B 1 264 ? 0.798 10.047 -11.336 1 90.88 264 LEU B O 1
ATOM 4245 N N . ALA B 1 265 ? 2.391 9.492 -12.797 1 88.5 265 ALA B N 1
ATOM 4246 C CA . ALA B 1 265 ? 3.092 10.758 -12.633 1 88.5 265 ALA B CA 1
ATOM 4247 C C . ALA B 1 265 ? 2.236 11.93 -13.109 1 88.5 265 ALA B C 1
ATOM 4249 O O . ALA B 1 265 ? 2.17 12.969 -12.453 1 88.5 265 ALA B O 1
ATOM 4250 N N . LEU B 1 266 ? 1.614 11.758 -14.203 1 90.25 266 LEU B N 1
ATOM 4251 C CA . LEU B 1 266 ? 0.742 12.797 -14.75 1 90.25 266 LEU B CA 1
ATOM 4252 C C . LEU B 1 266 ? -0.446 13.047 -13.828 1 90.25 266 LEU B C 1
ATOM 4254 O O . LEU B 1 266 ? -0.806 14.203 -13.57 1 90.25 266 LEU B O 1
ATOM 4258 N N . LEU B 1 267 ? -0.977 11.961 -13.359 1 87.19 267 LEU B N 1
ATOM 4259 C CA . LEU B 1 267 ? -2.107 12.078 -12.445 1 87.19 267 LEU B CA 1
ATOM 4260 C C . LEU B 1 267 ? -1.698 12.797 -11.172 1 87.19 267 LEU B C 1
ATOM 4262 O O . LEU B 1 267 ? -2.428 13.664 -10.68 1 87.19 267 LEU B O 1
ATOM 4266 N N . THR B 1 268 ? -0.588 12.422 -10.672 1 79.56 268 THR B N 1
ATOM 4267 C CA . THR B 1 268 ? -0.07 13.039 -9.453 1 79.56 268 THR B CA 1
ATOM 4268 C C . THR B 1 268 ? 0.226 14.523 -9.688 1 79.56 268 THR B C 1
ATOM 4270 O O . THR B 1 268 ? -0.054 15.359 -8.828 1 79.56 268 THR B O 1
ATOM 4273 N N . PHE B 1 269 ? 0.71 14.875 -10.812 1 81.94 269 PHE B N 1
ATOM 4274 C CA . PHE B 1 269 ? 1.03 16.25 -11.172 1 81.94 269 PHE B CA 1
ATOM 4275 C C . PHE B 1 269 ? -0.234 17.094 -11.25 1 81.94 269 PHE B C 1
ATOM 4277 O O . PHE B 1 269 ? -0.276 18.203 -10.719 1 81.94 269 PHE B O 1
ATOM 4284 N N . VAL B 1 270 ? -1.176 16.562 -11.859 1 83.38 270 VAL B N 1
ATOM 4285 C CA . VAL B 1 270 ? -2.438 17.266 -12.016 1 83.38 270 VAL B CA 1
ATOM 4286 C C . VAL B 1 270 ? -3.078 17.5 -10.648 1 83.38 270 VAL B C 1
ATOM 4288 O O . VAL B 1 270 ? -3.625 18.578 -10.383 1 83.38 270 VAL B O 1
A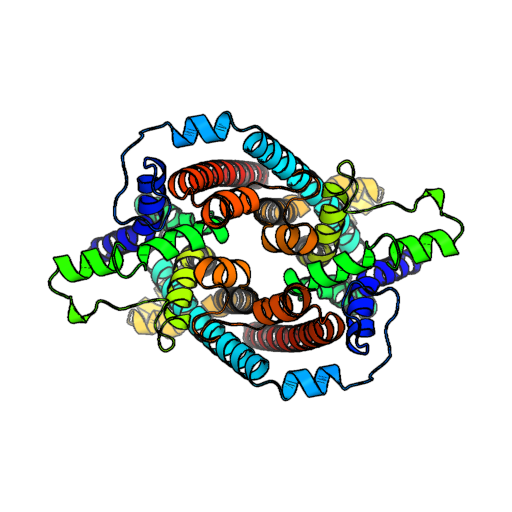TOM 4291 N N . GLN B 1 271 ? -2.984 16.547 -9.844 1 77.75 271 GLN B N 1
ATOM 4292 C CA . GLN B 1 271 ? -3.559 16.656 -8.508 1 77.75 271 GLN B CA 1
ATOM 4293 C C . GLN B 1 271 ? -2.838 17.734 -7.691 1 77.75 271 GLN B C 1
ATOM 4295 O O . GLN B 1 271 ? -3.477 18.516 -6.977 1 77.75 271 GLN B O 1
ATOM 4300 N N . PHE B 1 272 ? -1.56 17.859 -7.816 1 72.81 272 PHE B N 1
ATOM 4301 C CA . PHE B 1 272 ? -0.783 18.844 -7.07 1 72.81 272 PHE B CA 1
ATOM 4302 C C . PHE B 1 272 ? -1.055 20.25 -7.59 1 72.81 272 PHE B C 1
ATOM 4304 O O . PHE B 1 272 ? -1.133 21.203 -6.812 1 72.81 272 PHE B O 1
ATOM 4311 N N . LYS B 1 273 ? -1.181 20.344 -8.836 1 76.25 273 LYS B N 1
ATOM 4312 C CA . LYS B 1 273 ? -1.483 21.641 -9.43 1 76.25 273 LYS B CA 1
ATOM 4313 C C . LYS B 1 273 ? -2.863 22.125 -9 1 76.25 273 LYS B C 1
ATOM 4315 O O . LYS B 1 273 ? -3.045 23.312 -8.711 1 76.25 273 LYS B O 1
ATOM 4320 N N . ALA B 1 274 ? -3.729 21.234 -8.93 1 68.06 274 ALA B N 1
ATOM 4321 C CA . ALA B 1 274 ? -5.082 21.578 -8.508 1 68.06 274 ALA B CA 1
ATOM 4322 C C . ALA B 1 274 ? -5.105 22 -7.039 1 68.06 274 ALA B C 1
ATOM 4324 O O . ALA B 1 274 ? -5.859 22.906 -6.664 1 68.06 274 ALA B O 1
ATOM 4325 N N . LEU B 1 275 ? -4.25 21.391 -6.312 1 61.34 275 LEU B N 1
ATOM 4326 C CA . LEU B 1 275 ? -4.152 21.703 -4.891 1 61.34 275 LEU B CA 1
ATOM 4327 C C . LEU B 1 275 ? -3.496 23.062 -4.684 1 61.34 275 LEU B C 1
ATOM 4329 O O . LEU B 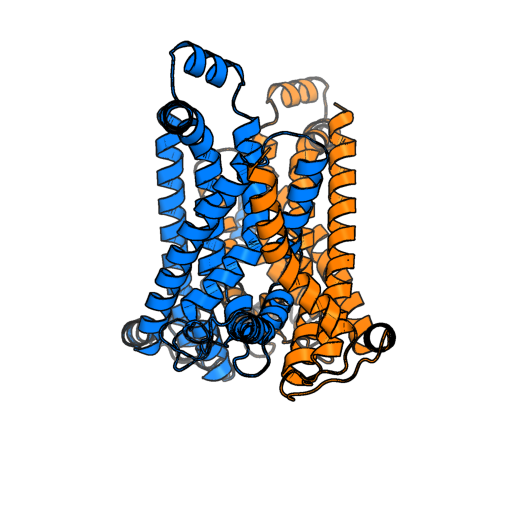1 275 ? -3.893 23.828 -3.793 1 61.34 275 LEU B O 1
ATOM 4333 N N . ARG B 1 276 ? -2.434 23.359 -5.309 1 58.78 276 ARG B N 1
ATOM 4334 C CA . ARG B 1 276 ? -1.729 24.641 -5.18 1 58.78 276 ARG B CA 1
ATOM 4335 C C . ARG B 1 276 ? -2.588 25.797 -5.688 1 58.78 276 ARG B C 1
ATOM 4337 O O . ARG B 1 276 ? -2.502 26.906 -5.172 1 58.78 276 ARG B O 1
ATOM 4344 N N . ALA B 1 277 ? -3.283 25.609 -6.652 1 52.09 277 ALA B N 1
ATOM 4345 C CA . ALA B 1 277 ? -4.129 26.688 -7.168 1 52.09 277 ALA B CA 1
ATOM 4346 C C . ALA B 1 277 ? -5.102 27.188 -6.102 1 52.09 277 ALA B C 1
ATOM 4348 O O . ALA B 1 277 ? -5.422 28.375 -6.043 1 52.09 277 ALA B O 1
ATOM 4349 N N . ASP B 1 278 ? -5.469 26.234 -5.262 1 50.44 278 ASP B N 1
ATOM 4350 C CA . ASP B 1 278 ? -6.465 26.688 -4.293 1 50.44 278 ASP B CA 1
ATOM 4351 C C . ASP B 1 278 ? -5.801 27.375 -3.1 1 50.44 278 ASP B C 1
ATOM 4353 O O . ASP B 1 278 ? -6.449 28.125 -2.367 1 50.44 278 ASP B O 1
ATOM 4357 N N . ARG B 1 279 ? -4.496 27.109 -2.756 1 49.75 279 ARG B N 1
ATOM 4358 C CA . ARG B 1 279 ? -3.824 27.812 -1.669 1 49.75 279 ARG B CA 1
ATOM 4359 C C . ARG B 1 279 ? -3.666 29.297 -1.99 1 49.75 279 ARG B C 1
ATOM 4361 O O . ARG B 1 279 ? -3.6 30.125 -1.084 1 49.75 279 ARG B O 1
ATOM 4368 N N . VAL B 1 280 ? -3.568 29.75 -3.256 1 43.75 280 VAL B N 1
ATOM 4369 C CA . VAL B 1 280 ? -3.385 31.156 -3.541 1 43.75 280 VAL B CA 1
ATOM 4370 C C . VAL B 1 280 ? -4.672 31.922 -3.232 1 43.75 280 VAL B C 1
ATOM 4372 O O . VAL B 1 280 ? -4.672 33.156 -3.154 1 43.75 280 VAL B O 1
ATOM 4375 N N . SER B 1 281 ? -5.719 31.141 -3.299 1 39.12 281 SER B N 1
ATOM 4376 C CA . SER B 1 281 ? -6.824 32.094 -3.162 1 39.12 281 SER B CA 1
ATOM 4377 C C . SER B 1 281 ? -6.988 32.531 -1.716 1 39.12 281 SER B C 1
ATOM 4379 O O . SER B 1 281 ? -7.941 33.25 -1.386 1 39.12 281 SER B O 1
ATOM 4381 N N . TYR B 1 282 ? -6.168 31.938 -0.778 1 35.72 282 TYR B N 1
ATOM 4382 C CA . TYR B 1 282 ? -6.398 32.719 0.423 1 35.72 282 TYR B CA 1
ATOM 4383 C C . TYR B 1 282 ? -5.359 33.844 0.555 1 35.72 282 TYR B C 1
ATOM 4385 O O . TYR B 1 282 ? -4.215 33.688 0.121 1 35.72 282 TYR B O 1
#

Secondary structure (DSSP, 8-state):
-THHHHHHHHHHHHHHHHHHHHHHTTB---SSSS---B-TTHHHHHHHH-HHHHHHHHHHHHHHHHHHHHHHHHHHHHHHHH-S--HHHHHHHHHHHGGGGS-HHHHHHHHHHHT-TTT-HHHHHHHHTT-GGG---TTTSTTTHHHHHHHHHHHHHHHHHHHHHHHHHHTS-HHHHHHHHHTT--HHHHIIIIIHHHTHHHHHHHHHHHHHHHHT-HHHHHHHTTT-STTTT--HHHHHHIIIIIS--HHHHHHHHHHHHHHHHHHHHHHHHHHHHHHTT-/-THHHHHHHHHHHHHHHHHHHHHHTTB---SSSS---B-TTHHHHHHHH-HHHHHHHHHHHHHHHHHHHHHHHHHHHHHHHH-S--HHHHHHHHHHHGGGGS-HHHHHHHHHHHT-TTT-HHHHHHHHTT-GGG---TTTSTTTHHHHHHHHHHHHHHHHHHHHHHHHHHTS-HHHHHHHHHTT--HHHHIIIIIHHHTHHHHHHHHHHHHHHHHT-HHHHHHHTTT-STTTT--HHHHHHIIIIIS--HHHHHHHHHHHHHHHHHHHHHHHHHHHHHHTT-

Foldseek 3Di:
DVVVVVVVVVVCVVCVVLVVLVVLLQWQALQPDPDIDGNGCVLVVCLVPDPLNVLQAVLLVVLLVLLLVVLLVLLLVLLVVLLDPDPVSVVVLVVQQVLLVDDLLVLQVLVLQLLDQPRHPVCVVCVVVVNNVPRDSQCADLVRNSVSLSVSVSSSCSSVLSVLQSVQQVPFDPVLVVVCVVVVDDPVRCCVPGVVLSSLLSSLVSSLVSSLCSSQVCSNLCSNALCDDVNSNNHLNSVLVCCCPVVSRSSSSSNSVVVSVVVNVVVNVVSVVVSVVSVVVD/DVCVVVVVVVVCVVCVVLVVLVVLLQWQALQPDPDIDGNGCVLVVCLVPDPLNVLQAVLLVVLLVLLLVVLLVLLLVLLVVLLDDDPVSVVVLVVQQVLLPDDLLVLQVLVLQLLCQPRHPVCVVCVVVVNNVPRDSQCADLVRNSVSLSVSVSSSCSSVLSVLQSVQQVPFDPVLVVVCVVVVDDPVRCCVPGVVLSSLLSSLVSSLVSSLCSSQVCSNLCSNALCDDVNSNNHLNSVLVCCCPVVSRSSSSSNSVVVSVVVNVVVNVVSVVVNVVSVVVD

Radius of gyration: 24.76 Å; Cα contacts (8 Å, |Δi|>4): 810; chains: 2; bounding box: 73×63×57 Å

pLDDT: mean 90.32, std 11.74, range [35.72, 98.62]

InterPro domains:
  IPR000515 ABC transporter type 1, transmembrane domain MetI-like [PF00528] (72-271)
  IPR000515 ABC transporter type 1, transmembrane domain MetI-like [PS50928] (57-271)
  IPR000515 ABC transporter type 1, transmembrane domain MetI-like [cd06261] (57-263)
  IPR035906 MetI-like superfamily [G3DSA:1.10.3720.10] (37-279)
  IPR035906 MetI-like superfamily [SSF161098] (41-269)
  IPR051393 ABC transporter permease component [PTHR30193] (1-277)

Solvent-accessible surface area (backbone atoms only — not comparable to full-atom values): 27884 Å² total; per-residue (Å²): 125,76,63,51,59,58,47,48,53,47,43,45,66,63,46,43,57,58,48,49,31,56,54,39,14,26,23,66,25,38,80,72,64,93,64,69,48,80,52,54,64,48,30,52,52,50,45,72,68,27,67,67,46,49,43,9,48,51,35,31,52,52,38,19,52,53,28,33,53,50,25,51,50,52,10,46,53,51,16,70,74,38,54,58,88,44,73,69,34,49,52,50,50,52,56,44,28,48,50,50,62,44,44,50,52,50,48,17,54,40,48,44,45,34,42,28,64,87,78,7,57,54,36,50,50,28,43,74,71,70,36,52,87,71,46,56,49,39,54,64,35,53,90,43,19,42,56,46,51,29,51,51,53,25,59,33,42,20,28,54,46,14,52,49,38,28,57,34,55,71,66,52,62,66,64,60,55,52,52,39,46,72,72,64,44,49,73,66,50,36,37,66,70,46,49,53,64,70,28,43,68,38,48,44,50,46,47,49,52,40,37,55,53,47,58,57,45,37,53,42,39,47,59,52,46,60,20,30,41,93,48,36,36,17,24,57,55,49,47,31,47,42,31,30,73,68,66,35,28,29,5,42,20,26,24,48,40,50,52,48,34,53,52,49,50,51,51,51,49,51,49,50,51,59,47,53,59,56,59,66,73,101,124,76,62,50,58,57,48,47,53,47,43,46,66,63,43,42,56,58,49,50,31,55,53,37,15,25,23,66,26,38,78,72,64,95,64,67,48,80,52,55,64,47,29,52,52,50,46,72,68,29,68,66,46,50,43,9,48,50,35,30,51,52,38,21,53,50,28,33,54,50,24,51,50,51,9,45,53,52,16,72,72,38,54,58,88,44,73,69,34,49,53,49,50,51,56,44,28,47,49,52,62,45,45,50,53,49,50,16,53,42,48,44,45,34,42,29,64,87,78,7,56,54,36,51,48,28,43,74,70,69,36,52,87,72,46,56,50,40,54,66,35,53,89,44,20,39,58,47,51,28,51,51,54,26,58,31,41,21,29,54,44,14,52,49,38,27,57,34,57,70,66,51,62,66,65,60,55,51,54,37,45,72,73,64,44,48,75,66,50,37,37,66,70,46,49,51,63,70,28,42,68,37,49,44,51,45,46,48,51,40,38,54,52,47,58,55,44,38,53,41,38,47,58,51,48,59,18,31,41,92,50,36,36,17,22,55,56,49,47,30,46,42,32,30,74,68,65,35,30,29,5,43,20,27,25,48,38,50,52,49,35,53,52,48,49,50,51,52,49,52,49,49,52,58,47,53,61,56,59,66,73,102

Sequence (564 aa):
MFLLPGLLLYVGLFVFPTLTGLFYSFTDWDGVSPSYAFVGLDNYKDSLSSIVFRKAFGNNVEFMLTVVIAQTFISLVLALLLVKNTKTRVVLRALYFLPAILSSVSVGLIWAFMYDPSIGLINYGLNGAGMESLARNWIGDPKIAIYSIAAVQVWAHAGQMMIVFIAGLQGIPAELYEAARMDGGSKWQVFRTVTWPLLAPSATIVVAYTTIQSFKAFDLIFTMTDGGPNYATEILTTYIYHTAFGSYSFGLASAGSMIFLVLLALLTFVQFKALRADRVSYMFLLPGLLLYVGLFVFPTLTGLFYSFTDWDGVSPSYAFVGLDNYKDSLSSIVFRKAFGNNVEFMLTVVIAQTFISLVLALLLVKNTKTRVVLRALYFLPAILSSVSVGLIWAFMYDPSIGLINYGLNGAGMESLARNWIGDPKIAIYSIAAVQVWAHAGQMMIVFIAGLQGIPAELYEAARMDGGSKWQVFRTVTWPLLAPSATIVVAYTTIQSFKAFDLIFTMTDGGPNYATEILTTYIYHTAFGSYSFGLASAGSMIFLVLLALLTFVQFKALRADRVSY